Protein AF-A0A3M1Z5I9-F1 (afdb_monomer_lite)

Structure (mmCIF, N/CA/C/O backbone):
data_AF-A0A3M1Z5I9-F1
#
_entry.id   AF-A0A3M1Z5I9-F1
#
loop_
_atom_site.group_PDB
_atom_site.id
_atom_site.type_symbol
_atom_site.label_atom_id
_atom_site.label_alt_id
_atom_site.label_comp_id
_atom_site.label_asym_id
_atom_site.label_entity_id
_atom_site.label_seq_id
_atom_site.pdbx_PDB_ins_code
_atom_site.Cartn_x
_atom_site.Cartn_y
_atom_site.Cartn_z
_atom_site.occupancy
_atom_site.B_iso_or_equiv
_atom_site.auth_seq_id
_atom_site.auth_comp_id
_atom_site.auth_asym_id
_atom_site.auth_atom_id
_atom_site.pdbx_PDB_model_num
ATOM 1 N N . MET A 1 1 ? 18.073 -15.572 -7.956 1.00 72.25 1 MET A N 1
ATOM 2 C CA . MET A 1 1 ? 17.701 -14.571 -8.980 1.00 72.25 1 MET A CA 1
ATOM 3 C C . MET A 1 1 ? 17.760 -13.212 -8.316 1.00 72.25 1 MET A C 1
ATOM 5 O O . MET A 1 1 ? 17.875 -13.197 -7.097 1.00 72.25 1 MET A O 1
ATOM 9 N N . ALA A 1 2 ? 17.752 -12.117 -9.065 1.00 62.03 2 ALA A N 1
ATOM 10 C CA . ALA A 1 2 ? 17.755 -10.787 -8.465 1.00 62.03 2 ALA A CA 1
ATOM 11 C C . ALA A 1 2 ? 16.769 -9.868 -9.167 1.00 62.03 2 ALA A C 1
ATOM 13 O O . ALA A 1 2 ? 16.667 -9.889 -10.395 1.00 62.03 2 ALA A O 1
ATOM 14 N N . VAL A 1 3 ? 16.012 -9.119 -8.383 1.00 66.56 3 VAL A N 1
ATOM 15 C CA . VAL A 1 3 ? 15.372 -7.889 -8.839 1.00 66.56 3 VAL A CA 1
ATOM 16 C C . VAL A 1 3 ? 16.425 -6.795 -8.714 1.00 66.56 3 VAL A C 1
ATOM 18 O O . VAL A 1 3 ? 17.408 -6.986 -7.996 1.00 66.56 3 VAL A O 1
ATOM 21 N N . ASP A 1 4 ? 16.259 -5.707 -9.461 1.00 64.69 4 ASP A N 1
ATOM 22 C CA . ASP A 1 4 ? 16.988 -4.456 -9.251 1.00 64.69 4 ASP A CA 1
ATOM 23 C C . ASP A 1 4 ? 17.359 -4.280 -7.767 1.00 64.69 4 ASP A C 1
ATOM 25 O O . ASP A 1 4 ? 16.504 -4.448 -6.893 1.00 64.69 4 ASP A O 1
ATOM 29 N N . HIS A 1 5 ? 18.648 -4.069 -7.489 1.00 62.03 5 HIS A N 1
ATOM 30 C CA . HIS A 1 5 ? 19.310 -4.407 -6.215 1.00 62.03 5 HIS A CA 1
ATOM 31 C C . HIS A 1 5 ? 18.791 -3.633 -4.994 1.00 62.03 5 HIS A C 1
ATOM 33 O O . HIS A 1 5 ? 19.205 -3.886 -3.867 1.00 62.03 5 HIS A O 1
ATOM 39 N N . TYR A 1 6 ? 17.871 -2.708 -5.236 1.00 62.84 6 TYR A N 1
ATOM 40 C CA . TYR A 1 6 ? 17.291 -1.788 -4.278 1.00 62.84 6 TYR A CA 1
ATOM 41 C C . TYR A 1 6 ? 15.804 -2.059 -4.014 1.00 62.84 6 TYR A C 1
ATOM 43 O O . TYR A 1 6 ? 15.207 -1.331 -3.228 1.00 62.84 6 TYR A O 1
ATOM 51 N N . VAL A 1 7 ? 15.199 -3.078 -4.647 1.00 77.06 7 VAL A N 1
ATOM 52 C CA . VAL A 1 7 ? 13.797 -3.461 -4.416 1.00 77.06 7 VAL A CA 1
ATOM 53 C C . VAL A 1 7 ? 13.709 -4.593 -3.386 1.00 77.06 7 VAL A C 1
ATOM 55 O O . VAL A 1 7 ? 14.009 -5.753 -3.683 1.00 77.06 7 VAL A O 1
ATOM 58 N N . VAL A 1 8 ? 13.248 -4.268 -2.179 1.00 81.75 8 VAL A N 1
ATOM 59 C CA . VAL A 1 8 ? 13.163 -5.167 -1.016 1.00 81.75 8 VAL A CA 1
ATOM 60 C C . VAL A 1 8 ? 11.714 -5.588 -0.761 1.00 81.75 8 VAL A C 1
ATOM 62 O O . VAL A 1 8 ? 10.794 -4.784 -0.873 1.00 81.75 8 VAL A O 1
ATOM 65 N N . GLY A 1 9 ? 11.479 -6.854 -0.413 1.00 85.12 9 GLY A N 1
ATOM 66 C CA . GLY A 1 9 ? 10.142 -7.376 -0.112 1.00 85.12 9 GLY A CA 1
ATOM 67 C C . GLY A 1 9 ? 9.234 -7.611 -1.327 1.00 85.12 9 GLY A C 1
ATOM 68 O O . GLY A 1 9 ? 8.067 -7.953 -1.150 1.00 85.12 9 GLY A O 1
ATOM 69 N N . ALA A 1 10 ? 9.738 -7.472 -2.556 1.00 89.62 10 ALA A N 1
ATOM 70 C CA . ALA A 1 10 ? 8.962 -7.754 -3.760 1.00 89.62 10 ALA A CA 1
ATOM 71 C C . ALA A 1 10 ? 8.761 -9.258 -3.958 1.00 89.62 10 ALA A C 1
ATOM 73 O O . ALA A 1 10 ? 9.699 -10.044 -3.817 1.00 89.62 10 ALA A O 1
ATOM 74 N N . VAL A 1 11 ? 7.558 -9.659 -4.364 1.00 94.19 11 VAL A N 1
ATOM 75 C CA . VAL A 1 11 ? 7.270 -11.032 -4.800 1.00 94.19 11 VAL A CA 1
ATOM 76 C C . VAL A 1 11 ? 7.275 -11.078 -6.323 1.00 94.19 11 VAL A C 1
ATOM 78 O O . VAL A 1 11 ? 6.644 -10.252 -6.981 1.00 94.19 11 VAL A O 1
ATOM 81 N N . ILE A 1 12 ? 7.983 -12.048 -6.905 1.00 94.94 12 ILE A N 1
ATOM 82 C CA . ILE A 1 12 ? 8.059 -12.246 -8.354 1.00 94.94 12 ILE A CA 1
ATOM 83 C C . ILE A 1 12 ? 7.213 -13.452 -8.752 1.00 94.94 12 ILE A C 1
ATOM 85 O O . ILE A 1 12 ? 7.393 -14.556 -8.245 1.00 94.94 12 ILE A O 1
ATOM 89 N N . GLN A 1 13 ? 6.316 -13.246 -9.710 1.00 96.50 13 GLN A N 1
ATOM 90 C CA . GLN A 1 13 ? 5.542 -14.299 -10.352 1.00 96.50 13 GLN A CA 1
ATOM 91 C C . GLN A 1 13 ? 6.253 -14.772 -11.617 1.00 96.50 13 GLN A C 1
ATOM 93 O O . GLN A 1 13 ? 6.635 -13.965 -12.467 1.00 96.50 13 GLN A O 1
ATOM 98 N N . GLU A 1 14 ? 6.375 -16.084 -11.779 1.00 96.81 14 GLU A N 1
ATOM 99 C CA . GLU A 1 14 ? 6.623 -16.680 -13.087 1.00 96.81 14 GLU A CA 1
ATOM 100 C C . GLU A 1 14 ? 5.280 -16.915 -13.784 1.00 96.81 14 GLU A C 1
ATOM 102 O O . GLU A 1 14 ? 4.413 -17.593 -13.234 1.00 96.81 14 GLU A O 1
ATOM 107 N N . VAL A 1 15 ? 5.113 -16.395 -14.999 1.00 96.56 15 VAL A N 1
ATOM 108 C CA . VAL A 1 15 ? 3.902 -16.574 -15.807 1.00 96.56 15 VAL A CA 1
ATOM 109 C C . VAL A 1 15 ? 4.190 -17.239 -17.148 1.00 96.56 15 VAL A C 1
ATOM 111 O O . VAL A 1 15 ? 5.229 -17.002 -17.768 1.00 96.56 15 VAL A O 1
ATOM 114 N N . ASP A 1 16 ? 3.262 -18.072 -17.616 1.00 94.38 16 ASP A N 1
ATOM 115 C CA . ASP A 1 16 ? 3.329 -18.663 -18.952 1.00 94.38 16 ASP A CA 1
ATOM 116 C C . ASP A 1 16 ? 2.982 -17.650 -20.062 1.00 94.38 16 ASP A C 1
ATOM 118 O O . ASP A 1 16 ? 2.576 -16.516 -19.813 1.00 94.38 16 ASP A O 1
ATOM 122 N N . ALA A 1 17 ? 3.106 -18.074 -21.323 1.00 89.81 17 ALA A N 1
ATOM 123 C CA . ALA A 1 17 ? 2.795 -17.235 -22.483 1.00 89.81 17 ALA A CA 1
ATOM 124 C C . ALA A 1 17 ? 1.316 -16.799 -22.580 1.00 89.81 17 ALA A C 1
ATOM 126 O O . ALA A 1 17 ? 0.993 -15.925 -23.383 1.00 89.81 17 ALA A O 1
ATOM 127 N N . SER A 1 18 ? 0.420 -17.417 -21.804 1.00 91.62 18 SER A N 1
ATOM 128 C CA . SER A 1 18 ? -0.998 -17.045 -21.707 1.00 91.62 18 SER A CA 1
ATOM 129 C C . SER A 1 18 ? -1.278 -16.130 -20.506 1.00 91.62 18 SER A C 1
ATOM 131 O O . SER A 1 18 ? -2.414 -15.694 -20.340 1.00 91.62 18 SER A O 1
ATOM 133 N N . GLY A 1 19 ? -0.266 -15.830 -19.685 1.00 89.81 19 GLY A N 1
ATOM 134 C CA . GLY A 1 19 ? -0.374 -15.008 -18.482 1.00 89.81 19 GLY A CA 1
ATOM 135 C C . GLY A 1 19 ? -0.766 -15.774 -17.216 1.00 89.81 19 GLY A C 1
ATOM 136 O O . GLY A 1 19 ? -0.995 -15.136 -16.188 1.00 89.81 19 GLY A O 1
ATOM 137 N N . ASN A 1 20 ? -0.836 -17.111 -17.255 1.00 94.94 20 ASN A N 1
ATOM 138 C CA . ASN A 1 20 ? -1.145 -17.904 -16.065 1.00 94.94 20 ASN A CA 1
ATOM 139 C C . ASN A 1 20 ? 0.071 -17.965 -15.142 1.00 94.94 20 ASN A C 1
ATOM 141 O O . ASN A 1 20 ? 1.180 -18.239 -15.603 1.00 94.94 20 ASN A O 1
ATOM 145 N N . VAL A 1 21 ? -0.146 -17.775 -13.842 1.00 97.12 21 VAL A N 1
ATOM 146 C CA . VAL A 1 21 ? 0.906 -17.899 -12.827 1.00 97.12 21 VAL A CA 1
ATOM 147 C C . VAL A 1 21 ? 1.300 -19.368 -12.669 1.00 97.12 21 VAL A C 1
ATOM 149 O O . VAL A 1 21 ? 0.457 -20.224 -12.407 1.00 97.12 21 VAL A O 1
ATOM 152 N N . LEU A 1 22 ? 2.588 -19.652 -12.848 1.00 96.50 22 LEU A N 1
ATOM 153 C CA . LEU A 1 22 ? 3.192 -20.975 -12.694 1.00 96.50 22 LEU A CA 1
ATOM 154 C C . LEU A 1 22 ? 3.716 -21.193 -11.273 1.00 96.50 22 LEU A C 1
ATOM 156 O O . LEU A 1 22 ? 3.587 -22.290 -10.736 1.00 96.50 22 LEU A O 1
ATOM 160 N N . GLN A 1 23 ? 4.321 -20.158 -10.686 1.00 97.00 23 GLN A N 1
ATOM 161 C CA . GLN A 1 23 ? 4.826 -20.142 -9.313 1.00 97.00 23 GLN A CA 1
ATOM 162 C C . GLN A 1 23 ? 5.147 -18.710 -8.868 1.00 97.00 23 GLN A C 1
ATOM 164 O O . GLN A 1 23 ? 5.284 -17.804 -9.695 1.00 97.00 23 GLN A O 1
ATOM 169 N N . GLU A 1 24 ? 5.314 -18.530 -7.561 1.00 96.94 24 GLU A N 1
ATOM 170 C CA . GLU A 1 24 ? 5.751 -17.280 -6.939 1.00 96.94 24 GLU A CA 1
ATOM 171 C C . GLU A 1 24 ? 7.094 -17.480 -6.230 1.00 96.94 24 GLU A C 1
ATOM 173 O O . GLU A 1 24 ? 7.439 -18.591 -5.812 1.00 96.94 24 GLU A O 1
ATOM 178 N N . SER A 1 25 ? 7.884 -16.415 -6.143 1.00 95.00 25 SER A N 1
ATOM 179 C CA . SER A 1 25 ? 9.168 -16.433 -5.456 1.00 95.00 25 SER A CA 1
ATOM 180 C C . SER A 1 25 ? 9.021 -16.207 -3.954 1.00 95.00 25 SER A C 1
ATOM 182 O O . SER A 1 25 ? 8.001 -15.725 -3.467 1.00 95.00 25 SER A O 1
ATOM 184 N N . THR A 1 26 ? 10.102 -16.445 -3.212 1.00 94.75 26 THR A N 1
ATOM 185 C CA . THR A 1 26 ? 10.300 -15.764 -1.925 1.00 94.75 26 THR A CA 1
ATOM 186 C C . THR A 1 26 ? 10.272 -14.241 -2.129 1.00 94.75 26 THR A C 1
ATOM 188 O O . THR A 1 26 ? 10.701 -13.789 -3.199 1.00 94.75 26 THR A O 1
ATOM 191 N N . PRO A 1 27 ? 9.849 -13.444 -1.130 1.00 91.94 27 PRO A N 1
ATOM 192 C CA . PRO A 1 27 ? 10.089 -12.004 -1.147 1.00 91.94 27 PRO A CA 1
ATOM 193 C C . PRO A 1 27 ? 11.579 -11.705 -1.354 1.00 91.94 27 PRO A C 1
ATOM 195 O O . PRO A 1 27 ? 12.430 -12.492 -0.916 1.00 91.94 27 PRO A O 1
ATOM 198 N N . THR A 1 28 ? 11.900 -10.608 -2.037 1.00 89.00 28 THR A N 1
ATOM 199 C CA . THR A 1 28 ? 13.290 -10.172 -2.200 1.00 89.00 28 THR A CA 1
ATOM 200 C C . THR A 1 28 ? 13.908 -9.783 -0.859 1.00 89.00 28 THR A C 1
ATOM 202 O O . THR A 1 28 ? 13.258 -9.148 -0.026 1.00 89.00 28 THR A O 1
ATOM 205 N N . ASP A 1 29 ? 15.164 -10.175 -0.644 1.00 84.12 29 ASP A N 1
ATOM 206 C CA . ASP A 1 29 ? 15.942 -9.753 0.522 1.00 84.12 29 ASP A CA 1
ATOM 207 C C . ASP A 1 29 ? 16.498 -8.323 0.371 1.00 84.12 29 ASP A C 1
ATOM 209 O O . ASP A 1 29 ? 16.204 -7.619 -0.595 1.00 84.12 29 ASP A O 1
ATOM 213 N N . GLU A 1 30 ? 17.318 -7.894 1.334 1.00 74.06 30 GLU A N 1
ATOM 214 C CA . GLU A 1 30 ? 17.960 -6.569 1.367 1.00 74.06 30 GLU A CA 1
ATOM 215 C C . GLU A 1 30 ? 18.862 -6.264 0.155 1.00 74.06 30 GLU A C 1
ATOM 217 O O . GLU A 1 30 ? 19.220 -5.111 -0.056 1.00 74.06 30 GLU A O 1
ATOM 222 N N . ASN A 1 31 ? 19.216 -7.276 -0.645 1.00 74.81 31 ASN A N 1
ATOM 223 C CA . ASN A 1 31 ? 20.016 -7.141 -1.864 1.00 74.81 31 ASN A CA 1
ATOM 224 C C . ASN A 1 31 ? 19.186 -7.417 -3.132 1.00 74.81 31 ASN A C 1
ATOM 226 O O . ASN A 1 31 ? 19.743 -7.750 -4.183 1.00 74.81 31 ASN A O 1
ATOM 230 N N . GLY A 1 32 ? 17.853 -7.401 -3.034 1.00 81.62 32 GLY A N 1
ATOM 231 C CA . GLY A 1 32 ? 16.962 -7.714 -4.150 1.00 81.62 32 GLY A CA 1
ATOM 232 C C . GLY A 1 32 ? 16.975 -9.194 -4.557 1.00 81.62 32 GLY A C 1
ATOM 233 O O . GLY A 1 32 ? 16.445 -9.555 -5.614 1.00 81.62 32 GLY A O 1
ATOM 234 N N . VAL A 1 33 ? 17.595 -10.087 -3.775 1.00 86.81 33 VAL A N 1
ATOM 235 C CA . VAL A 1 33 ? 17.759 -11.499 -4.146 1.00 86.81 33 VAL A CA 1
ATOM 236 C C . VAL A 1 33 ? 16.516 -12.296 -3.775 1.00 86.81 33 VAL A C 1
ATOM 238 O O . VAL A 1 33 ? 15.976 -12.183 -2.681 1.00 86.81 33 VAL A O 1
ATOM 241 N N . PHE A 1 34 ? 16.084 -13.160 -4.693 1.00 90.81 34 PHE A N 1
ATOM 242 C CA . PHE A 1 34 ? 14.939 -14.048 -4.501 1.00 90.81 34 PHE A CA 1
ATOM 243 C C . PHE A 1 34 ? 15.175 -15.440 -5.092 1.00 90.81 34 PHE A C 1
ATOM 245 O O . PHE A 1 34 ? 16.073 -15.670 -5.925 1.00 90.81 34 PHE A O 1
ATOM 252 N N . THR A 1 35 ? 14.334 -16.388 -4.677 1.00 91.25 35 THR A N 1
ATOM 253 C CA . THR A 1 35 ? 14.370 -17.780 -5.137 1.00 91.25 35 THR A CA 1
ATOM 254 C C . THR A 1 35 ? 12.977 -18.300 -5.465 1.00 91.25 35 THR A C 1
ATOM 256 O O . THR A 1 35 ? 11.995 -17.871 -4.872 1.00 91.25 35 THR A O 1
ATOM 259 N N . PHE A 1 36 ? 12.909 -19.231 -6.413 1.00 92.69 36 PHE A N 1
ATOM 260 C CA . PHE A 1 36 ? 11.718 -20.028 -6.689 1.00 92.69 36 PHE A CA 1
ATOM 261 C C . PHE A 1 36 ? 11.903 -21.431 -6.123 1.00 92.69 36 PHE A C 1
ATOM 263 O O . PHE A 1 36 ? 13.029 -21.938 -6.081 1.00 92.69 36 PHE A O 1
ATOM 270 N N . GLU A 1 37 ? 10.800 -22.069 -5.739 1.00 93.12 37 GLU A N 1
ATOM 271 C CA . GLU A 1 37 ? 10.808 -23.469 -5.313 1.00 93.12 37 GLU A CA 1
ATOM 272 C C . GLU A 1 37 ? 11.238 -24.394 -6.462 1.00 93.12 37 GLU A C 1
ATOM 274 O O . GLU A 1 37 ? 12.040 -25.310 -6.265 1.00 93.12 37 GLU A O 1
ATOM 279 N N . ASN A 1 38 ? 10.755 -24.121 -7.679 1.00 92.19 38 ASN A N 1
ATOM 280 C CA . ASN A 1 38 ? 11.058 -24.909 -8.867 1.00 92.19 38 ASN A CA 1
ATOM 281 C C . ASN A 1 38 ? 11.926 -24.121 -9.863 1.00 92.19 38 ASN A C 1
ATOM 283 O O . ASN A 1 38 ? 11.839 -22.892 -9.936 1.00 92.19 38 ASN A O 1
ATOM 287 N N . PRO A 1 39 ? 12.750 -24.800 -10.686 1.00 91.12 39 PRO A N 1
ATOM 288 C CA . PRO A 1 39 ? 13.453 -24.144 -11.782 1.00 91.12 39 PRO A CA 1
ATOM 289 C C . PRO A 1 39 ? 12.479 -23.429 -12.722 1.00 91.12 39 PRO A C 1
ATOM 291 O O . PRO A 1 39 ? 11.458 -24.000 -13.094 1.00 91.12 39 PRO A O 1
ATOM 294 N N . VAL A 1 40 ? 12.833 -22.216 -13.147 1.00 93.25 40 VAL A N 1
ATOM 295 C CA . VAL A 1 40 ? 12.021 -21.460 -14.107 1.00 93.25 40 VAL A CA 1
ATOM 296 C C . VAL A 1 40 ? 12.015 -22.102 -15.491 1.00 93.25 40 VAL A C 1
ATOM 298 O O . VAL A 1 40 ? 12.970 -22.763 -15.919 1.00 93.25 40 VAL A O 1
ATOM 301 N N . THR A 1 41 ? 10.928 -21.869 -16.207 1.00 94.12 41 THR A N 1
ATOM 302 C CA . THR A 1 41 ? 10.617 -22.440 -17.509 1.00 94.12 41 THR A CA 1
ATOM 303 C C . THR A 1 41 ? 11.164 -21.560 -18.625 1.00 94.12 41 THR A C 1
ATOM 305 O O . THR A 1 41 ? 10.914 -20.364 -18.689 1.00 94.12 41 THR A O 1
ATOM 308 N N . LEU A 1 42 ? 11.892 -22.150 -19.573 1.00 94.75 42 LEU A N 1
ATOM 309 C CA . LEU A 1 42 ? 12.325 -21.416 -20.761 1.00 94.75 42 LEU A CA 1
ATOM 310 C C . LEU A 1 42 ? 11.102 -20.922 -21.556 1.00 94.75 42 LEU A C 1
ATOM 312 O O . LEU A 1 42 ? 10.247 -21.723 -21.934 1.00 94.75 42 LEU A O 1
ATOM 316 N N . GLY A 1 43 ? 11.054 -19.623 -21.847 1.00 93.56 43 GLY A N 1
ATOM 317 C CA . GLY A 1 43 ? 9.950 -18.971 -22.552 1.00 93.56 43 GLY A CA 1
ATOM 318 C C . GLY A 1 43 ? 8.829 -18.436 -21.656 1.00 93.56 43 GLY A C 1
ATOM 319 O O . GLY A 1 43 ? 7.884 -17.869 -22.200 1.00 93.56 43 GLY A O 1
ATOM 320 N N . SER A 1 44 ? 8.915 -18.592 -20.330 1.00 96.00 44 SER A N 1
ATOM 321 C CA . SER A 1 44 ? 8.041 -17.882 -19.387 1.00 96.00 44 SER A CA 1
ATOM 322 C C . SER A 1 44 ? 8.480 -16.423 -19.207 1.00 96.00 44 SER A C 1
ATOM 324 O O . SER A 1 44 ? 9.521 -15.998 -19.723 1.00 96.00 44 SER A O 1
ATOM 326 N N . THR A 1 45 ? 7.695 -15.644 -18.468 1.00 96.62 45 THR A N 1
ATOM 327 C CA . THR A 1 45 ? 8.038 -14.276 -18.070 1.00 96.62 45 THR A CA 1
ATOM 328 C C . THR A 1 45 ? 8.033 -14.180 -16.552 1.00 96.62 45 THR A C 1
ATOM 330 O O . THR A 1 45 ? 7.093 -14.611 -15.897 1.00 96.62 45 THR A O 1
ATOM 333 N N . LEU A 1 46 ? 9.081 -13.595 -15.985 1.00 95.75 46 LEU A N 1
ATOM 334 C CA . LEU A 1 46 ? 9.119 -13.177 -14.589 1.00 95.75 46 LEU A CA 1
ATOM 335 C C . LEU A 1 46 ? 8.546 -11.765 -14.504 1.00 95.75 46 LEU A C 1
ATOM 337 O O . LEU A 1 46 ? 8.950 -10.913 -15.299 1.00 95.75 46 LEU A O 1
ATOM 341 N N . ARG A 1 47 ? 7.634 -11.508 -13.567 1.00 94.25 47 ARG A N 1
ATOM 342 C CA . ARG A 1 47 ? 7.099 -10.166 -13.298 1.00 94.25 47 ARG A CA 1
ATOM 343 C C . ARG A 1 47 ? 6.925 -9.920 -11.805 1.00 94.25 47 ARG A C 1
ATOM 345 O O . ARG A 1 47 ? 6.576 -10.858 -11.094 1.00 94.25 47 ARG A O 1
ATOM 352 N N . SER A 1 48 ? 7.123 -8.695 -11.327 1.00 92.62 48 SER A N 1
ATOM 353 C CA . SER A 1 48 ? 6.737 -8.368 -9.950 1.00 92.62 48 SER A CA 1
ATOM 354 C C . SER A 1 48 ? 5.219 -8.447 -9.773 1.00 92.62 48 SER A C 1
ATOM 356 O O . SER A 1 48 ? 4.440 -8.188 -10.695 1.00 92.62 48 SER A O 1
ATOM 358 N N . LYS A 1 49 ? 4.799 -8.890 -8.591 1.00 91.06 49 LYS A N 1
ATOM 359 C CA . LYS A 1 49 ? 3.396 -9.050 -8.225 1.00 91.06 49 LYS A CA 1
ATOM 360 C C . LYS A 1 49 ? 2.789 -7.672 -7.947 1.00 91.06 49 LYS A C 1
ATOM 362 O O . LYS A 1 49 ? 3.389 -6.861 -7.248 1.00 91.06 49 LYS A O 1
ATOM 367 N N . ALA A 1 50 ? 1.614 -7.391 -8.509 1.00 85.69 50 ALA A N 1
ATOM 368 C CA . ALA A 1 50 ? 1.030 -6.048 -8.483 1.00 85.69 50 ALA A CA 1
ATOM 369 C C . ALA A 1 50 ? 0.626 -5.567 -7.076 1.00 85.69 50 ALA A C 1
ATOM 371 O O . ALA A 1 50 ? 0.665 -4.364 -6.839 1.00 85.69 50 ALA A O 1
ATOM 372 N N . ASP A 1 51 ? 0.283 -6.485 -6.175 1.00 84.69 51 ASP A N 1
ATOM 373 C CA . ASP A 1 51 ? -0.065 -6.275 -4.761 1.00 84.69 51 ASP A CA 1
ATOM 374 C C . ASP A 1 51 ? 1.124 -6.543 -3.811 1.00 84.69 51 ASP A C 1
ATOM 376 O O . ASP A 1 51 ? 0.982 -6.468 -2.597 1.00 84.69 51 ASP A O 1
ATOM 380 N N . ALA A 1 52 ? 2.309 -6.868 -4.343 1.00 88.00 52 ALA A N 1
ATOM 381 C CA . ALA A 1 52 ? 3.526 -7.093 -3.560 1.00 88.00 52 ALA A CA 1
ATOM 382 C C . ALA A 1 52 ? 4.772 -6.645 -4.344 1.00 88.00 52 ALA A C 1
ATOM 384 O O . ALA A 1 52 ? 5.673 -7.436 -4.645 1.00 88.00 52 ALA A O 1
ATOM 385 N N . ARG A 1 53 ? 4.802 -5.355 -4.705 1.00 82.81 53 ARG A N 1
ATOM 386 C CA . ARG A 1 53 ? 5.882 -4.730 -5.495 1.00 82.81 53 ARG A CA 1
ATOM 387 C C . ARG A 1 53 ? 7.151 -4.460 -4.686 1.00 82.81 53 ARG A C 1
ATOM 389 O O . ARG A 1 53 ? 8.188 -4.191 -5.282 1.00 82.81 53 ARG A O 1
ATOM 396 N N . GLY A 1 54 ? 7.073 -4.586 -3.362 1.00 82.81 54 GLY A N 1
ATOM 397 C CA . GLY A 1 54 ? 8.165 -4.275 -2.450 1.00 82.81 54 GLY A CA 1
ATOM 398 C C . GLY A 1 54 ? 8.403 -2.774 -2.310 1.00 82.81 54 GLY A C 1
ATOM 399 O O . GLY A 1 54 ? 7.601 -1.947 -2.750 1.00 82.81 54 GLY A O 1
ATOM 400 N N . THR A 1 55 ? 9.521 -2.432 -1.687 1.00 71.25 55 THR A N 1
ATOM 401 C CA . THR A 1 55 ? 9.964 -1.059 -1.476 1.00 71.25 55 THR A CA 1
ATOM 402 C C . THR A 1 55 ? 11.291 -0.802 -2.168 1.00 71.25 55 THR A C 1
ATOM 404 O O . THR A 1 55 ? 12.146 -1.678 -2.245 1.00 71.25 55 THR A O 1
ATOM 407 N N . HIS A 1 56 ? 11.471 0.417 -2.654 1.00 72.25 56 HIS A N 1
ATOM 408 C CA . HIS A 1 56 ? 12.709 0.945 -3.192 1.00 72.25 56 HIS A CA 1
ATOM 409 C C . HIS A 1 56 ? 13.192 2.058 -2.266 1.00 72.25 56 HIS A C 1
ATOM 411 O O . HIS A 1 56 ? 12.513 3.071 -2.115 1.00 72.25 56 HIS A O 1
ATOM 417 N N . ASN A 1 57 ? 14.318 1.848 -1.575 1.00 64.44 57 ASN A N 1
ATOM 418 C CA . ASN A 1 57 ? 14.799 2.759 -0.524 1.00 64.44 57 ASN A CA 1
ATOM 419 C C . ASN A 1 57 ? 13.721 3.100 0.534 1.00 64.44 57 ASN A C 1
ATOM 421 O O . ASN A 1 57 ? 13.548 4.261 0.898 1.00 64.44 57 ASN A O 1
ATOM 425 N N . ASN A 1 58 ? 13.000 2.085 1.025 1.00 60.56 58 ASN A N 1
ATOM 426 C CA . ASN A 1 58 ? 11.884 2.189 1.984 1.00 60.56 58 ASN A CA 1
ATOM 427 C C . ASN A 1 58 ? 10.615 2.901 1.481 1.00 60.56 58 ASN A C 1
ATOM 429 O O . ASN A 1 58 ? 9.674 3.038 2.256 1.00 60.56 58 ASN A O 1
ATOM 433 N N . LEU A 1 59 ? 10.544 3.298 0.210 1.00 57.34 59 LEU A N 1
ATOM 434 C CA . LEU A 1 59 ? 9.317 3.811 -0.402 1.00 57.34 59 LEU A CA 1
ATOM 435 C C . LEU A 1 59 ? 8.633 2.715 -1.223 1.00 57.34 59 LEU A C 1
ATOM 437 O O . LEU A 1 59 ? 9.343 1.924 -1.843 1.00 57.34 59 LEU A O 1
ATOM 441 N N . PRO A 1 60 ? 7.293 2.633 -1.267 1.00 68.00 60 PRO A N 1
ATOM 442 C CA . PRO A 1 60 ? 6.598 1.678 -2.127 1.00 68.00 60 PRO A CA 1
ATOM 443 C C . PRO A 1 60 ? 7.081 1.782 -3.576 1.00 68.00 60 PRO A C 1
ATOM 445 O O . PRO A 1 60 ? 7.106 2.867 -4.155 1.00 68.00 60 PRO A O 1
ATOM 448 N N . TYR A 1 61 ? 7.487 0.660 -4.175 1.00 79.06 61 TYR A N 1
ATOM 449 C CA . TYR A 1 61 ? 7.924 0.674 -5.566 1.00 79.06 61 TYR A CA 1
ATOM 450 C C . TYR A 1 61 ? 6.699 0.683 -6.497 1.00 79.06 61 TYR A C 1
ATOM 452 O O . TYR A 1 61 ? 5.915 -0.271 -6.484 1.00 79.06 61 TYR A O 1
ATOM 460 N N . PRO A 1 62 ? 6.514 1.714 -7.343 1.00 77.69 62 PRO A N 1
ATOM 461 C CA . PRO A 1 62 ? 5.277 1.862 -8.107 1.00 77.69 62 PRO A CA 1
ATOM 462 C C . PRO A 1 62 ? 5.222 0.948 -9.339 1.00 77.69 62 PRO A C 1
ATOM 464 O O . PRO A 1 62 ? 4.145 0.708 -9.881 1.00 77.69 62 PRO A O 1
ATOM 467 N N . GLY A 1 63 ? 6.357 0.424 -9.809 1.00 83.19 63 GLY A N 1
ATOM 468 C CA . GLY A 1 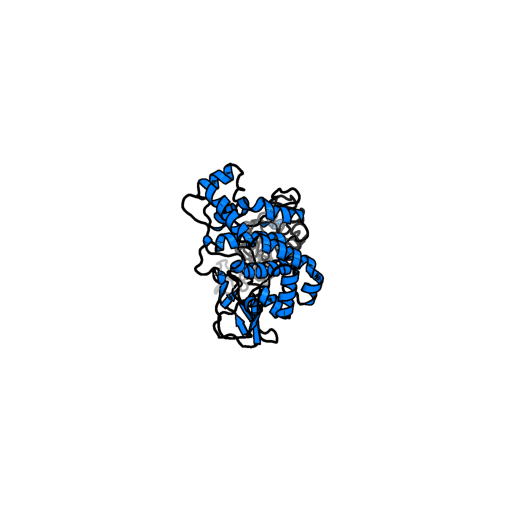63 ? 6.455 -0.271 -11.092 1.00 83.19 63 GLY A CA 1
ATOM 469 C C . GLY A 1 63 ? 6.206 -1.780 -11.053 1.00 83.19 63 GLY A C 1
ATOM 470 O O . GLY A 1 63 ? 6.443 -2.461 -10.054 1.00 83.19 63 GLY A O 1
ATOM 471 N N . VAL A 1 64 ? 5.802 -2.332 -12.203 1.00 89.69 64 VAL A N 1
ATOM 472 C CA . VAL A 1 64 ? 5.823 -3.781 -12.450 1.00 89.69 64 VAL A CA 1
ATOM 473 C C . VAL A 1 64 ? 7.020 -4.127 -13.332 1.00 89.69 64 VAL A C 1
ATOM 475 O O . VAL A 1 64 ? 6.983 -3.941 -14.548 1.00 89.69 64 VAL A O 1
ATOM 478 N N . LEU A 1 65 ? 8.092 -4.640 -12.725 1.00 93.00 65 LEU A N 1
ATOM 479 C CA . LEU A 1 65 ? 9.298 -5.041 -13.449 1.00 93.00 65 LEU A CA 1
ATOM 480 C C . LEU A 1 65 ? 9.123 -6.417 -14.082 1.00 93.00 65 LEU A C 1
ATOM 482 O O . LEU A 1 65 ? 8.476 -7.293 -13.508 1.00 93.00 65 LEU A O 1
ATOM 486 N N . LYS A 1 66 ? 9.721 -6.621 -15.259 1.00 94.88 66 LYS A N 1
ATOM 487 C CA . LYS A 1 66 ? 9.570 -7.838 -16.063 1.00 94.88 66 LYS A CA 1
ATOM 488 C C . LYS A 1 66 ? 10.889 -8.349 -16.636 1.00 94.88 66 LYS A C 1
ATOM 490 O O . LYS A 1 66 ? 11.817 -7.592 -16.927 1.00 94.88 66 LYS A O 1
ATOM 495 N N . ARG A 1 67 ? 10.949 -9.661 -16.866 1.00 94.62 67 ARG A N 1
ATOM 496 C CA . ARG A 1 67 ? 12.033 -10.349 -17.581 1.00 94.62 67 ARG A CA 1
ATOM 497 C C . ARG A 1 67 ? 11.500 -11.595 -18.278 1.00 94.62 67 ARG A C 1
ATOM 499 O O . ARG A 1 67 ? 11.060 -12.529 -17.622 1.00 94.62 67 ARG A O 1
ATOM 506 N N . ASN A 1 68 ? 11.625 -11.668 -19.600 1.00 95.25 68 ASN A N 1
ATOM 507 C CA . ASN A 1 68 ? 11.397 -12.928 -20.319 1.00 95.25 68 ASN A CA 1
ATOM 508 C C . ASN A 1 68 ? 12.503 -13.938 -19.985 1.00 95.25 68 ASN A C 1
ATOM 510 O O . ASN A 1 68 ? 13.665 -13.554 -19.920 1.00 95.25 68 ASN A O 1
ATOM 514 N N . VAL A 1 69 ? 12.190 -15.215 -19.800 1.00 94.38 69 VAL A N 1
ATOM 515 C CA . VAL A 1 69 ? 13.181 -16.262 -19.518 1.00 94.38 69 VAL A CA 1
ATOM 516 C C . VAL A 1 69 ? 13.704 -16.829 -20.839 1.00 94.38 69 VAL A C 1
ATOM 518 O O . VAL A 1 69 ? 13.064 -17.664 -21.473 1.00 94.38 69 VAL A O 1
ATOM 521 N N . ASP A 1 70 ? 14.884 -16.382 -21.264 1.00 89.75 70 ASP A N 1
ATOM 522 C CA . ASP A 1 70 ? 15.577 -16.845 -22.483 1.00 89.75 70 ASP A CA 1
ATOM 523 C C . ASP A 1 70 ? 16.775 -17.772 -22.195 1.00 89.75 70 ASP A C 1
ATOM 525 O O . ASP A 1 70 ? 17.361 -18.357 -23.108 1.00 89.75 70 ASP A O 1
ATOM 529 N N . THR A 1 71 ? 17.114 -17.948 -20.917 1.00 85.81 71 THR A N 1
ATOM 530 C CA . THR A 1 71 ? 18.137 -18.864 -20.416 1.00 85.81 71 THR A CA 1
ATOM 531 C C . THR A 1 71 ? 17.749 -19.365 -19.029 1.00 85.81 71 THR A C 1
ATOM 533 O O . THR A 1 71 ? 17.168 -18.636 -18.232 1.00 85.81 71 THR A O 1
ATOM 536 N N . THR A 1 72 ? 18.105 -20.609 -18.717 1.00 78.25 72 THR A N 1
ATOM 537 C CA . THR A 1 72 ? 17.989 -21.182 -17.363 1.00 78.25 72 THR A CA 1
ATOM 538 C C . THR A 1 72 ? 19.356 -21.319 -16.684 1.00 78.25 72 THR A C 1
ATOM 540 O O . THR A 1 72 ? 19.488 -21.990 -15.662 1.00 78.25 72 THR A O 1
ATOM 543 N N . ALA A 1 73 ? 20.398 -20.735 -17.280 1.00 74.12 73 ALA A N 1
ATOM 544 C CA . ALA A 1 73 ? 21.760 -20.744 -16.769 1.00 74.12 73 ALA A CA 1
ATOM 545 C C . ALA A 1 73 ? 22.158 -19.351 -16.264 1.00 74.12 73 ALA A C 1
ATOM 547 O O . ALA A 1 73 ? 21.958 -18.357 -16.959 1.00 74.12 73 ALA A O 1
ATOM 548 N N . GLY A 1 74 ? 22.796 -19.305 -15.092 1.00 75.12 74 GLY A N 1
ATOM 549 C CA . GLY A 1 74 ? 23.266 -18.064 -14.473 1.00 75.12 74 GLY A CA 1
ATOM 550 C C . GLY A 1 74 ? 22.200 -17.334 -13.649 1.00 75.12 74 GLY A C 1
ATOM 551 O O . GLY A 1 74 ? 21.091 -17.825 -13.446 1.00 75.12 74 GLY A O 1
ATOM 552 N N . ARG A 1 75 ? 22.574 -16.163 -13.126 1.00 80.75 75 ARG A N 1
ATOM 553 C CA . ARG A 1 75 ? 21.689 -15.270 -12.366 1.00 80.75 75 ARG A CA 1
ATOM 554 C C . ARG A 1 75 ? 20.809 -14.506 -13.357 1.00 80.75 75 ARG A C 1
ATOM 556 O O . ARG A 1 75 ? 21.329 -13.773 -14.190 1.00 80.75 75 ARG A O 1
ATOM 563 N N . LEU A 1 76 ? 19.494 -14.708 -13.279 1.00 89.31 76 LEU A N 1
ATOM 564 C CA . LEU A 1 76 ? 18.515 -13.889 -13.995 1.00 89.31 76 LEU A CA 1
ATOM 565 C C . LEU A 1 76 ? 18.236 -12.614 -13.200 1.00 89.31 76 LEU A C 1
ATOM 567 O O . LEU A 1 76 ? 18.060 -12.691 -11.980 1.00 89.31 76 LEU A O 1
ATOM 571 N N . VAL A 1 77 ? 18.200 -11.490 -13.916 1.00 90.00 77 VAL A N 1
ATOM 572 C CA . VAL A 1 77 ? 17.971 -10.146 -13.381 1.00 90.00 77 VAL A CA 1
ATOM 573 C C . VAL A 1 77 ? 16.641 -9.616 -13.909 1.00 90.00 77 VAL A C 1
ATOM 575 O O . VAL A 1 77 ? 16.366 -9.741 -15.106 1.00 90.00 77 VAL A O 1
ATOM 578 N N . VAL A 1 78 ? 15.825 -9.068 -13.012 1.00 92.50 78 VAL A N 1
ATOM 579 C CA . VAL A 1 78 ? 14.561 -8.385 -13.307 1.00 92.50 78 VAL A CA 1
ATOM 580 C C . VAL A 1 78 ? 14.773 -6.895 -13.035 1.00 92.50 78 VAL A C 1
ATOM 582 O O . VAL A 1 78 ? 14.864 -6.491 -11.882 1.00 92.50 78 VAL A O 1
ATOM 585 N N . SER A 1 79 ? 14.908 -6.090 -14.087 1.00 91.56 79 SER A N 1
ATOM 586 C CA . SER A 1 79 ? 15.253 -4.665 -14.009 1.00 91.56 79 SER A CA 1
ATOM 587 C C . SER A 1 79 ? 14.444 -3.821 -15.004 1.00 91.56 79 SER A C 1
ATOM 589 O O . SER A 1 79 ? 13.804 -4.369 -15.912 1.00 91.56 79 SER A O 1
ATOM 591 N N . PRO A 1 80 ? 14.483 -2.483 -14.905 1.00 93.62 80 PRO A N 1
ATOM 592 C CA . PRO A 1 80 ? 13.898 -1.585 -15.903 1.00 93.62 80 PRO A CA 1
ATOM 593 C C . PRO A 1 80 ? 14.357 -1.894 -17.339 1.00 93.62 80 PRO A C 1
ATOM 595 O O . PRO A 1 80 ? 13.546 -1.944 -18.265 1.00 93.62 80 PRO A O 1
ATOM 598 N N . LEU A 1 81 ? 15.640 -2.214 -17.537 1.00 95.50 81 LEU A N 1
ATOM 599 C CA . LEU A 1 81 ? 16.165 -2.583 -18.858 1.00 95.50 81 LEU A CA 1
ATOM 600 C C . LEU A 1 81 ? 15.540 -3.878 -19.377 1.00 95.50 81 LEU A C 1
ATOM 602 O O . LEU A 1 81 ? 15.088 -3.935 -20.523 1.00 95.50 81 LEU A O 1
ATOM 606 N N . THR A 1 82 ? 15.454 -4.914 -18.539 1.00 95.44 82 THR A N 1
ATOM 607 C CA . THR A 1 82 ? 14.823 -6.170 -18.958 1.00 95.44 82 THR A CA 1
ATOM 608 C C . THR A 1 82 ? 13.318 -6.034 -19.141 1.00 95.44 82 THR A C 1
ATOM 610 O O . THR A 1 82 ? 12.742 -6.777 -19.935 1.00 95.44 82 THR A O 1
ATOM 613 N N . THR A 1 83 ? 12.701 -5.065 -18.463 1.00 96.12 83 THR A N 1
ATOM 614 C CA . THR A 1 83 ? 11.285 -4.715 -18.609 1.00 96.12 83 THR A CA 1
ATOM 615 C C . THR A 1 83 ? 11.027 -4.110 -19.981 1.00 96.12 83 THR A C 1
ATOM 617 O O . THR A 1 83 ? 10.149 -4.587 -20.696 1.00 96.12 83 THR A O 1
ATOM 620 N N . ALA A 1 84 ? 11.864 -3.164 -20.423 1.00 97.00 84 ALA A N 1
ATOM 621 C CA . ALA A 1 84 ? 11.797 -2.625 -21.782 1.00 97.00 84 ALA A CA 1
ATOM 622 C C . ALA A 1 84 ? 11.913 -3.738 -22.843 1.00 97.00 84 ALA A C 1
ATOM 624 O O . ALA A 1 84 ? 11.136 -3.778 -23.801 1.00 97.00 84 ALA A O 1
ATOM 625 N N . LEU A 1 85 ? 12.841 -4.686 -22.650 1.00 97.06 85 LEU A N 1
ATOM 626 C CA . LEU A 1 85 ? 12.980 -5.850 -23.533 1.00 97.06 85 LEU A CA 1
ATOM 627 C C . LEU A 1 85 ? 11.744 -6.762 -23.493 1.00 97.06 85 LEU A C 1
ATOM 629 O O . LEU A 1 85 ? 11.283 -7.227 -24.538 1.00 97.06 85 LEU A O 1
ATOM 633 N N . ALA A 1 86 ? 11.185 -7.006 -22.305 1.00 96.25 86 ALA A N 1
ATOM 634 C CA . ALA A 1 86 ? 9.981 -7.814 -22.132 1.00 96.25 86 ALA A CA 1
ATOM 635 C C . ALA A 1 86 ? 8.748 -7.175 -22.792 1.00 96.25 86 ALA A C 1
ATOM 637 O O . ALA A 1 86 ? 7.937 -7.891 -23.378 1.00 96.25 86 ALA A O 1
ATOM 638 N N . ASN A 1 87 ? 8.672 -5.841 -22.802 1.00 96.00 87 ASN A N 1
ATOM 639 C CA . ASN A 1 87 ? 7.644 -5.056 -23.493 1.00 96.00 87 ASN A CA 1
ATOM 640 C C . ASN A 1 87 ? 7.873 -4.958 -25.020 1.00 96.00 87 ASN A C 1
ATOM 642 O O . ASN A 1 87 ? 7.174 -4.225 -25.721 1.00 96.00 87 ASN A O 1
ATOM 646 N N . GLY A 1 88 ? 8.843 -5.702 -25.564 1.00 96.00 88 GLY A N 1
ATOM 647 C CA . GLY A 1 88 ? 9.057 -5.854 -27.004 1.00 96.00 88 GLY A CA 1
ATOM 648 C C . GLY A 1 88 ? 10.139 -4.956 -27.602 1.00 96.00 88 GLY A C 1
ATOM 649 O O . GLY A 1 88 ? 10.351 -5.001 -28.821 1.00 96.00 88 GLY A O 1
ATOM 650 N N . MET A 1 89 ? 10.855 -4.173 -26.787 1.00 97.00 89 MET A N 1
ATOM 651 C CA . MET A 1 89 ? 12.004 -3.408 -27.267 1.00 97.00 89 MET A CA 1
ATOM 652 C C . MET A 1 89 ? 13.109 -4.354 -27.741 1.00 97.00 89 MET A C 1
ATOM 654 O O . MET A 1 89 ? 13.534 -5.259 -27.028 1.00 97.00 89 MET A O 1
ATOM 658 N N . GLN A 1 90 ? 13.579 -4.162 -28.974 1.00 97.06 90 GLN A N 1
ATOM 659 C CA . GLN A 1 90 ? 14.707 -4.940 -29.483 1.00 97.06 90 GLN A CA 1
ATOM 660 C C . GLN A 1 90 ? 16.006 -4.451 -28.823 1.00 97.06 90 GLN A C 1
ATOM 662 O O . GLN A 1 90 ? 16.179 -3.234 -28.733 1.00 97.06 90 GLN A O 1
ATOM 667 N N . PRO A 1 91 ? 16.949 -5.335 -28.438 1.00 97.19 91 PRO A N 1
ATOM 668 C CA . PRO A 1 91 ? 18.197 -4.936 -27.779 1.00 97.19 91 PRO A CA 1
ATOM 669 C C . PRO A 1 91 ? 18.943 -3.811 -28.506 1.00 97.19 91 PRO A C 1
ATOM 671 O O . PRO A 1 91 ? 19.240 -2.777 -27.915 1.00 97.19 91 PRO A O 1
ATOM 674 N N . ALA A 1 92 ? 19.148 -3.954 -29.818 1.00 97.25 92 ALA A N 1
ATOM 675 C CA . ALA A 1 92 ? 19.798 -2.934 -30.638 1.00 97.25 92 ALA A CA 1
ATOM 676 C C . ALA A 1 92 ? 19.030 -1.599 -30.686 1.00 97.25 92 ALA A C 1
ATOM 678 O O . ALA A 1 92 ? 19.649 -0.543 -30.764 1.00 97.25 92 ALA A O 1
ATOM 679 N N . ALA A 1 93 ? 17.695 -1.633 -30.632 1.00 97.31 93 ALA A N 1
ATOM 680 C CA . ALA A 1 93 ? 16.881 -0.420 -30.614 1.00 97.31 93 ALA A CA 1
ATOM 681 C C . ALA A 1 93 ? 16.957 0.284 -29.254 1.00 97.31 93 ALA A C 1
ATOM 683 O O . ALA A 1 93 ? 17.038 1.508 -29.217 1.00 97.31 93 ALA A O 1
ATOM 684 N N . LEU A 1 94 ? 16.955 -0.472 -28.148 1.00 97.69 94 LEU A N 1
ATOM 685 C CA . LEU A 1 94 ? 17.112 0.091 -26.805 1.00 97.69 94 LEU A CA 1
ATOM 686 C C . LEU A 1 94 ? 18.490 0.739 -26.649 1.00 97.69 94 LEU A C 1
ATOM 688 O O . LEU A 1 94 ? 18.583 1.863 -26.171 1.00 97.69 94 LEU A O 1
ATOM 692 N N . LEU A 1 95 ? 19.545 0.063 -27.115 1.00 98.00 95 LEU A N 1
ATOM 693 C CA . LEU A 1 95 ? 20.898 0.623 -27.124 1.00 98.00 95 LEU A CA 1
ATOM 694 C C . LEU A 1 95 ? 20.976 1.909 -27.945 1.00 98.00 95 LEU A C 1
ATOM 696 O O . LEU A 1 95 ? 21.549 2.879 -27.468 1.00 98.00 95 LEU A O 1
ATOM 700 N N . ALA A 1 96 ? 20.371 1.939 -29.137 1.00 97.56 96 ALA A N 1
ATOM 701 C CA . ALA A 1 96 ? 20.339 3.144 -29.962 1.00 97.56 96 ALA A CA 1
ATOM 702 C C . ALA A 1 96 ? 19.590 4.297 -29.272 1.00 97.56 96 ALA A C 1
ATOM 704 O O . ALA A 1 96 ? 20.079 5.420 -29.272 1.00 97.56 96 ALA A O 1
ATOM 705 N N . ALA A 1 97 ? 18.448 4.020 -28.633 1.00 97.75 97 ALA A N 1
ATOM 706 C CA . ALA A 1 97 ? 17.692 5.030 -27.894 1.00 97.75 97 ALA A CA 1
ATOM 707 C C . ALA A 1 97 ? 18.482 5.586 -26.695 1.00 97.75 97 ALA A C 1
ATOM 709 O O . ALA A 1 97 ? 18.481 6.792 -26.465 1.00 97.75 97 ALA A O 1
ATOM 710 N N . LEU A 1 98 ? 19.186 4.721 -25.957 1.00 97.94 98 LEU A N 1
ATOM 711 C CA . LEU A 1 98 ? 20.063 5.126 -24.855 1.00 97.94 98 LEU A CA 1
ATOM 712 C C . LEU A 1 98 ? 21.269 5.932 -25.355 1.00 97.94 98 LEU A C 1
ATOM 714 O O . LEU A 1 98 ? 21.616 6.943 -24.747 1.00 97.94 98 LEU A O 1
ATOM 718 N N . GLU A 1 99 ? 21.871 5.535 -26.478 1.00 97.44 99 GLU A N 1
ATOM 719 C CA . GLU A 1 99 ? 22.992 6.248 -27.097 1.00 97.44 99 GLU A CA 1
ATOM 720 C C . GLU A 1 99 ? 22.570 7.644 -27.579 1.00 97.44 99 GLU A C 1
ATOM 722 O O . GLU A 1 99 ? 23.245 8.627 -27.263 1.00 97.44 99 GLU A O 1
ATOM 727 N N . ASP A 1 100 ? 21.414 7.754 -28.239 1.00 97.19 100 ASP A N 1
ATOM 728 C CA . ASP A 1 100 ? 20.802 9.028 -28.643 1.00 97.19 100 ASP A CA 1
ATOM 729 C C . ASP A 1 100 ? 20.402 9.898 -27.434 1.00 97.19 100 ASP A C 1
ATOM 731 O O . ASP A 1 100 ? 20.367 11.129 -27.534 1.00 97.19 100 ASP A O 1
ATOM 735 N N . ALA A 1 101 ? 20.126 9.274 -26.285 1.00 96.69 101 ALA A N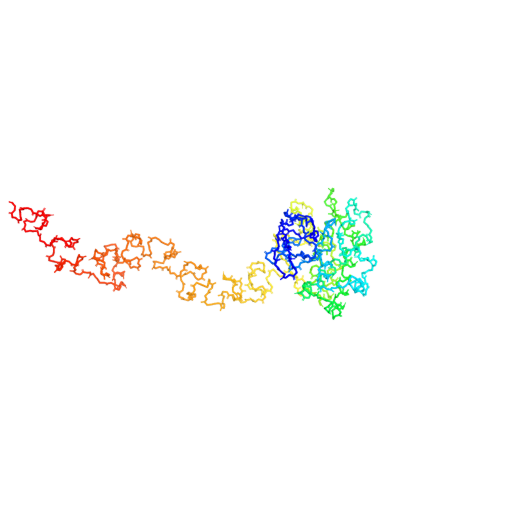 1
ATOM 736 C CA . ALA A 1 101 ? 19.882 9.947 -25.010 1.00 96.69 101 ALA A CA 1
ATOM 737 C C . ALA A 1 101 ? 21.171 10.329 -24.254 1.00 96.69 101 ALA A C 1
ATOM 739 O O . ALA A 1 101 ? 21.116 11.023 -23.240 1.00 96.69 101 ALA A O 1
ATOM 740 N N . GLY A 1 102 ? 22.344 9.924 -24.752 1.00 96.00 102 GLY A N 1
ATOM 741 C CA . GLY A 1 102 ? 23.647 10.260 -24.175 1.00 96.00 102 GLY A CA 1
ATOM 742 C C . GLY A 1 102 ? 24.209 9.231 -23.189 1.00 96.00 102 GLY A C 1
ATOM 743 O O . GLY A 1 102 ? 25.217 9.510 -22.539 1.00 96.00 102 GLY A O 1
ATOM 744 N N . ILE A 1 103 ? 23.613 8.043 -23.074 1.00 95.81 103 ILE A N 1
ATOM 745 C CA . ILE A 1 103 ? 24.176 6.902 -22.340 1.00 95.81 103 ILE A CA 1
ATOM 746 C C . ILE A 1 103 ? 24.862 5.978 -23.348 1.00 95.81 103 ILE A C 1
ATOM 748 O O . ILE A 1 103 ? 24.222 5.262 -24.113 1.00 95.81 103 ILE A O 1
ATOM 752 N N . THR A 1 104 ? 26.194 5.997 -23.360 1.00 94.19 104 THR A N 1
ATOM 753 C CA . THR A 1 104 ? 27.003 5.332 -24.396 1.00 94.19 104 THR A CA 1
ATOM 754 C C . THR A 1 104 ? 27.834 4.174 -23.834 1.00 94.19 104 THR A C 1
ATOM 756 O O . THR A 1 104 ? 28.025 4.046 -22.626 1.00 94.19 104 THR A O 1
ATOM 759 N N . GLY A 1 105 ? 28.348 3.305 -24.713 1.00 91.88 105 GLY A N 1
ATOM 760 C CA . GLY A 1 105 ? 29.297 2.249 -24.327 1.00 91.88 105 GLY A CA 1
ATOM 761 C C . GLY A 1 105 ? 28.677 1.000 -23.686 1.00 91.88 105 GLY A C 1
ATOM 762 O O . GLY A 1 105 ? 29.408 0.182 -23.113 1.00 91.88 105 GLY A O 1
ATOM 763 N N . LEU A 1 106 ? 27.355 0.840 -23.781 1.00 94.81 106 LEU A N 1
ATOM 764 C CA . LEU A 1 106 ? 26.637 -0.382 -23.416 1.00 94.81 106 LEU A CA 1
ATOM 765 C C . LEU A 1 106 ? 26.677 -1.410 -24.551 1.00 94.81 106 LEU A C 1
ATOM 767 O O . LEU A 1 106 ? 26.716 -1.069 -25.733 1.00 94.81 106 LEU A O 1
ATOM 771 N N . THR A 1 107 ? 26.634 -2.684 -24.181 1.00 95.31 107 THR A N 1
ATOM 772 C CA . THR A 1 107 ? 26.483 -3.812 -25.107 1.00 95.31 107 THR A CA 1
ATOM 773 C C . THR A 1 107 ? 25.158 -4.532 -24.862 1.00 95.31 107 THR A C 1
ATOM 775 O O . THR A 1 107 ? 24.560 -4.389 -23.800 1.00 95.31 107 THR A O 1
ATOM 778 N N . GLU A 1 108 ? 24.703 -5.362 -25.807 1.00 94.31 108 GLU A N 1
ATOM 779 C CA . GLU A 1 108 ? 23.472 -6.152 -25.612 1.00 94.31 108 GLU A CA 1
ATOM 780 C C . GLU A 1 108 ? 23.555 -7.061 -24.380 1.00 94.31 108 GLU A C 1
ATOM 782 O O . GLU A 1 108 ? 22.559 -7.265 -23.694 1.00 94.31 108 GLU A O 1
ATOM 787 N N . ALA A 1 109 ? 24.754 -7.561 -24.065 1.00 90.62 109 ALA A N 1
ATOM 788 C CA . ALA A 1 109 ? 24.980 -8.372 -22.877 1.00 90.62 109 ALA A CA 1
ATOM 789 C C . ALA A 1 109 ? 24.783 -7.576 -21.580 1.00 90.62 109 ALA A C 1
ATOM 791 O O . ALA A 1 109 ? 24.422 -8.166 -20.568 1.00 90.62 109 ALA A O 1
ATOM 792 N N . ASP A 1 110 ? 25.011 -6.260 -21.592 1.00 91.81 110 ASP A N 1
ATOM 793 C CA . ASP A 1 110 ? 24.844 -5.423 -20.403 1.00 91.81 110 ASP A CA 1
ATOM 794 C C . ASP A 1 110 ? 23.364 -5.239 -20.036 1.00 91.81 110 ASP A C 1
ATOM 796 O O . ASP A 1 110 ? 23.047 -5.186 -18.855 1.00 91.81 110 ASP A O 1
ATOM 800 N N . LEU A 1 111 ? 22.444 -5.266 -21.009 1.00 93.38 111 LEU A N 1
ATOM 801 C CA . LEU A 1 111 ? 21.004 -5.039 -20.788 1.00 93.38 111 LEU A CA 1
ATOM 802 C C . LEU A 1 111 ? 20.321 -6.071 -19.876 1.00 93.38 111 LEU A C 1
ATOM 804 O O . LEU A 1 111 ? 19.218 -5.834 -19.393 1.00 93.38 111 LEU A O 1
ATOM 808 N N . THR A 1 112 ? 20.947 -7.230 -19.671 1.00 91.06 112 THR A N 1
ATOM 809 C CA . THR A 1 112 ? 20.430 -8.311 -18.816 1.00 91.06 112 THR A CA 1
ATOM 810 C C . THR A 1 112 ? 21.328 -8.599 -17.617 1.00 91.06 112 THR A C 1
ATOM 812 O O . THR A 1 112 ? 21.130 -9.605 -16.933 1.00 91.06 112 THR A O 1
ATOM 815 N N . ARG A 1 113 ? 22.377 -7.796 -17.414 1.00 88.06 113 ARG A N 1
ATOM 816 C CA . ARG A 1 113 ? 23.318 -7.968 -16.307 1.00 88.06 113 ARG A CA 1
ATOM 817 C C . ARG A 1 113 ? 22.832 -7.242 -15.067 1.00 88.06 113 ARG A C 1
ATOM 819 O O . ARG A 1 113 ? 22.042 -6.311 -15.135 1.00 88.06 113 ARG A O 1
ATOM 826 N N . ASP A 1 114 ? 23.346 -7.709 -13.942 1.00 84.31 114 ASP A N 1
ATOM 827 C CA . ASP A 1 114 ? 23.125 -7.095 -12.644 1.00 84.31 114 ASP A CA 1
ATOM 828 C C . ASP A 1 114 ? 23.839 -5.728 -12.621 1.00 84.31 114 ASP A C 1
ATOM 830 O O . ASP A 1 114 ? 25.057 -5.698 -12.868 1.00 84.31 114 ASP A O 1
ATOM 834 N N . PRO A 1 115 ? 23.111 -4.612 -12.424 1.00 80.06 115 PRO A N 1
ATOM 835 C CA . PRO A 1 115 ? 23.661 -3.267 -12.568 1.00 80.06 115 PRO A CA 1
ATOM 836 C C . PRO A 1 115 ? 24.743 -2.950 -11.536 1.00 80.06 115 PRO A C 1
ATOM 838 O O . PRO A 1 115 ? 25.688 -2.227 -11.858 1.00 80.06 115 PRO A O 1
ATOM 841 N N . VAL A 1 116 ? 24.709 -3.598 -10.368 1.00 77.00 116 VAL A N 1
ATOM 842 C CA . VAL A 1 116 ? 25.703 -3.374 -9.313 1.00 77.00 116 VAL A CA 1
ATOM 843 C C . VAL A 1 116 ? 26.876 -4.351 -9.339 1.00 77.00 116 VAL A C 1
ATOM 845 O O . VAL A 1 116 ? 27.840 -4.188 -8.591 1.00 77.00 116 VAL A O 1
ATOM 848 N N . ALA A 1 117 ? 26.853 -5.369 -10.207 1.00 79.94 117 ALA A N 1
ATOM 849 C CA . ALA A 1 117 ? 27.919 -6.375 -10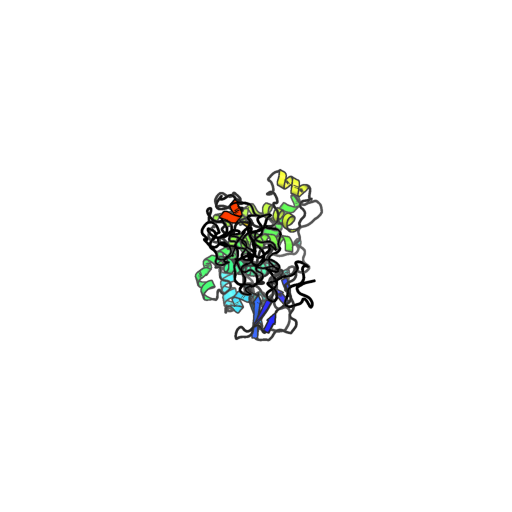.249 1.00 79.94 117 ALA A CA 1
ATOM 850 C C . ALA A 1 117 ? 29.298 -5.766 -10.560 1.00 79.94 117 ALA A C 1
ATOM 852 O O . ALA A 1 117 ? 30.333 -6.369 -10.278 1.00 79.94 117 ALA A O 1
ATOM 853 N N . ALA A 1 118 ? 29.335 -4.568 -11.151 1.00 80.81 118 ALA A N 1
ATOM 854 C CA . ALA A 1 118 ? 30.569 -3.827 -11.384 1.00 80.81 118 ALA A CA 1
ATOM 855 C C . ALA A 1 118 ? 31.207 -3.272 -10.094 1.00 80.81 118 ALA A C 1
ATOM 857 O O . ALA A 1 118 ? 32.394 -2.927 -10.123 1.00 80.81 118 ALA A O 1
ATOM 858 N N . PHE A 1 119 ? 30.452 -3.202 -8.993 1.00 79.12 119 PHE A N 1
ATOM 859 C CA . PHE A 1 119 ? 30.871 -2.679 -7.690 1.00 79.12 119 PHE A CA 1
ATOM 860 C C . PHE A 1 119 ? 31.305 -3.780 -6.713 1.00 79.12 119 PHE A C 1
ATOM 862 O O . PHE A 1 119 ? 32.027 -3.494 -5.759 1.00 79.12 119 PHE A O 1
ATOM 869 N N . GLU A 1 120 ? 30.933 -5.041 -6.955 1.00 76.00 120 GLU A N 1
ATOM 870 C CA . GLU A 1 120 ? 31.279 -6.157 -6.069 1.00 76.00 120 GLU A CA 1
ATOM 871 C C . GLU A 1 120 ? 32.797 -6.248 -5.820 1.00 76.00 120 GLU A C 1
ATOM 873 O O . GLU A 1 120 ? 33.609 -6.410 -6.735 1.00 76.00 120 GLU A O 1
ATOM 878 N N . GLY A 1 121 ? 33.191 -6.150 -4.547 1.00 73.50 121 GLY A N 1
ATOM 879 C CA . GLY A 1 121 ? 34.592 -6.233 -4.124 1.00 73.50 121 GLY A CA 1
ATOM 880 C C . GLY A 1 121 ? 35.442 -5.000 -4.450 1.00 73.50 121 GLY A C 1
ATOM 881 O O . GLY A 1 121 ? 36.661 -5.047 -4.255 1.00 73.50 121 GLY A O 1
ATOM 882 N N . LYS A 1 122 ? 34.830 -3.911 -4.927 1.00 77.00 122 LYS A N 1
ATOM 883 C CA . LYS A 1 122 ? 35.487 -2.618 -5.123 1.00 77.00 122 LYS A CA 1
ATOM 884 C C . LYS A 1 122 ? 35.272 -1.712 -3.923 1.00 77.00 122 LYS A C 1
ATOM 886 O O . LYS A 1 122 ? 34.206 -1.683 -3.319 1.00 77.00 122 LYS A O 1
ATOM 891 N N . ASP A 1 123 ? 36.302 -0.940 -3.602 1.00 72.00 123 ASP A N 1
ATOM 892 C CA . ASP A 1 123 ? 36.133 0.240 -2.766 1.00 72.00 123 ASP A CA 1
ATOM 893 C C . ASP A 1 123 ? 35.738 1.445 -3.630 1.00 72.00 123 ASP A C 1
ATOM 895 O O . ASP A 1 123 ? 35.940 1.469 -4.846 1.00 72.00 123 ASP A O 1
ATOM 899 N N . GLU A 1 124 ? 35.209 2.477 -2.985 1.00 65.69 124 GLU A N 1
ATOM 900 C CA . GLU A 1 124 ? 34.795 3.726 -3.626 1.00 65.69 124 GLU A CA 1
ATOM 901 C C . GLU A 1 124 ? 35.915 4.389 -4.456 1.00 65.69 124 GLU A C 1
ATOM 903 O O . GLU A 1 124 ? 35.659 5.012 -5.487 1.00 65.69 124 GLU A O 1
ATOM 908 N N . ALA A 1 125 ? 37.179 4.246 -4.039 1.00 72.69 125 ALA A N 1
ATOM 909 C CA . ALA A 1 125 ? 38.316 4.826 -4.752 1.00 72.69 125 ALA A CA 1
ATOM 910 C C . ALA A 1 125 ? 38.631 4.083 -6.062 1.00 72.69 125 ALA A C 1
ATOM 912 O O . ALA A 1 125 ? 39.224 4.666 -6.972 1.00 72.69 125 ALA A O 1
ATOM 913 N N . SER A 1 126 ? 38.242 2.812 -6.153 1.00 81.12 126 SER A N 1
ATOM 914 C CA . SER A 1 126 ? 38.461 1.936 -7.303 1.00 81.12 126 SER A CA 1
ATOM 915 C C . SER A 1 126 ? 37.318 1.937 -8.322 1.00 81.12 126 SER A C 1
ATOM 917 O O . SER A 1 126 ? 37.489 1.378 -9.408 1.00 81.12 126 SER A O 1
ATOM 919 N N . ILE A 1 127 ? 36.185 2.579 -8.012 1.00 84.25 127 ILE A N 1
ATOM 920 C CA . ILE A 1 127 ? 35.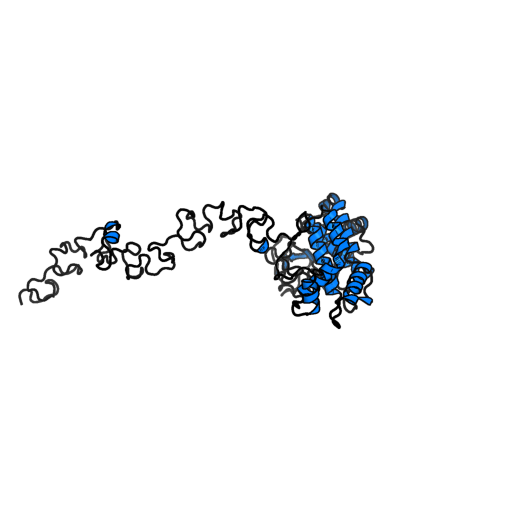075 2.751 -8.955 1.00 84.25 127 ILE A CA 1
ATOM 921 C C . ILE A 1 127 ? 35.473 3.714 -10.062 1.00 84.25 127 ILE A C 1
ATOM 923 O O . ILE A 1 127 ? 35.980 4.813 -9.824 1.00 84.25 127 ILE A O 1
ATOM 927 N N . THR A 1 128 ? 35.214 3.293 -11.292 1.00 88.88 128 THR A N 1
ATOM 928 C CA . THR A 1 128 ? 35.404 4.100 -12.492 1.00 88.88 128 THR A CA 1
ATOM 929 C C . THR A 1 128 ? 34.066 4.573 -13.042 1.00 88.88 128 THR A C 1
ATOM 931 O O . THR A 1 128 ? 33.012 4.038 -12.716 1.00 88.88 128 THR A O 1
ATOM 934 N N . ASP A 1 129 ? 34.106 5.575 -13.913 1.00 87.62 129 ASP A N 1
ATOM 935 C CA . ASP A 1 129 ? 32.900 6.069 -14.579 1.00 87.62 129 ASP A CA 1
ATOM 936 C C . ASP A 1 129 ? 32.242 4.990 -15.463 1.00 87.62 129 ASP A C 1
ATOM 938 O O . ASP A 1 129 ? 31.021 4.877 -15.519 1.00 87.62 129 ASP A O 1
ATOM 942 N N . ASP A 1 130 ? 33.062 4.124 -16.068 1.00 89.00 130 ASP A N 1
ATOM 943 C CA . ASP A 1 130 ? 32.617 2.968 -16.853 1.00 89.00 130 ASP A CA 1
ATOM 944 C C . ASP A 1 130 ? 31.884 1.920 -16.006 1.00 89.00 130 ASP A C 1
ATOM 946 O O . ASP A 1 130 ? 31.037 1.201 -16.534 1.00 89.00 130 ASP A O 1
ATOM 950 N N . ASP A 1 131 ? 32.188 1.822 -14.710 1.00 88.06 131 ASP A N 1
ATOM 951 C CA . ASP A 1 131 ? 31.485 0.907 -13.806 1.00 88.06 131 ASP A CA 1
ATOM 952 C C . ASP A 1 131 ? 30.052 1.377 -13.530 1.00 88.06 131 ASP A C 1
ATOM 954 O O . ASP A 1 131 ? 29.177 0.556 -13.278 1.00 88.06 131 ASP A O 1
ATOM 958 N N . LEU A 1 132 ? 29.795 2.685 -13.640 1.00 88.69 132 LEU A N 1
ATOM 959 C CA . LEU A 1 132 ? 28.498 3.310 -13.368 1.00 88.69 132 LEU A CA 1
ATOM 960 C C . LEU A 1 132 ? 27.571 3.331 -14.593 1.00 88.69 132 LEU A C 1
ATOM 962 O O . LEU A 1 132 ? 26.398 3.675 -14.477 1.00 88.69 132 LEU A O 1
ATOM 966 N N . LYS A 1 133 ? 28.060 2.970 -15.786 1.00 91.44 133 LYS A N 1
ATOM 967 C CA . LYS A 1 133 ? 27.286 3.102 -17.033 1.00 91.44 133 LYS A CA 1
ATOM 968 C C . LYS A 1 133 ? 26.007 2.259 -17.059 1.00 91.44 133 LYS A C 1
ATOM 970 O O . LYS A 1 133 ? 25.014 2.683 -17.645 1.00 91.44 133 LYS A O 1
ATOM 975 N N . LEU A 1 134 ? 26.038 1.069 -16.454 1.00 91.50 134 LEU A N 1
ATOM 976 C CA . LEU A 1 134 ? 24.877 0.180 -16.414 1.00 91.50 134 LEU A CA 1
ATOM 977 C C . LEU A 1 134 ? 23.854 0.664 -15.382 1.00 91.50 134 LEU A C 1
ATOM 979 O O . LEU A 1 134 ? 22.657 0.631 -15.658 1.00 91.50 134 LEU A O 1
ATOM 983 N N . GLU A 1 135 ? 24.329 1.199 -14.257 1.00 89.69 135 GLU A N 1
ATOM 984 C CA . GLU A 1 135 ? 23.484 1.873 -13.270 1.00 89.69 135 GLU A CA 1
ATOM 985 C C . GLU A 1 135 ? 22.764 3.069 -13.907 1.00 89.69 135 GLU A C 1
ATOM 987 O O . GLU A 1 135 ? 21.542 3.137 -13.881 1.00 89.69 135 GLU A O 1
ATOM 992 N N . ARG A 1 136 ? 23.485 3.944 -14.626 1.00 92.88 136 ARG A N 1
ATOM 993 C CA . ARG A 1 136 ? 22.881 5.078 -15.359 1.00 92.88 136 ARG A CA 1
ATOM 994 C C . ARG A 1 136 ? 21.766 4.649 -16.297 1.00 92.88 136 ARG A C 1
ATOM 996 O O . ARG A 1 136 ? 20.727 5.292 -16.349 1.00 92.88 136 ARG A O 1
ATOM 1003 N N . ALA A 1 137 ? 22.007 3.589 -17.061 1.00 95.38 137 ALA A N 1
ATOM 1004 C CA . ALA A 1 137 ? 21.041 3.060 -18.011 1.00 95.38 137 ALA A CA 1
ATOM 1005 C C . ALA A 1 137 ? 19.781 2.556 -17.311 1.00 95.38 137 ALA A C 1
ATOM 1007 O O . ALA A 1 137 ? 18.670 2.878 -17.725 1.00 95.38 137 ALA A O 1
ATOM 1008 N N . THR A 1 138 ? 19.973 1.793 -16.238 1.00 92.88 138 THR A N 1
ATOM 1009 C CA . THR A 1 138 ? 18.892 1.235 -15.424 1.00 92.88 138 THR A CA 1
ATOM 1010 C C . THR A 1 138 ? 18.059 2.357 -14.810 1.00 92.88 138 THR A C 1
ATOM 1012 O O . THR A 1 138 ? 16.847 2.391 -15.016 1.00 92.88 138 THR A O 1
ATOM 1015 N N . GLN A 1 139 ? 18.710 3.336 -14.183 1.00 91.00 139 GLN A N 1
ATOM 1016 C CA . GLN A 1 139 ? 18.055 4.458 -13.511 1.00 91.00 139 GLN A CA 1
ATOM 1017 C C . GLN A 1 139 ? 17.372 5.420 -14.489 1.00 91.00 139 GLN A C 1
ATOM 1019 O O . GLN A 1 139 ? 16.246 5.847 -14.250 1.00 91.00 139 GLN A O 1
ATOM 1024 N N . ALA A 1 140 ? 17.986 5.709 -15.640 1.00 94.75 140 ALA A N 1
ATOM 1025 C CA . ALA A 1 140 ? 17.365 6.539 -16.673 1.00 94.75 140 ALA A CA 1
ATOM 1026 C C . ALA A 1 140 ? 16.086 5.909 -17.241 1.00 94.75 140 ALA A C 1
ATOM 1028 O O . ALA A 1 140 ? 15.110 6.621 -17.484 1.00 94.75 140 ALA A O 1
ATOM 1029 N N . VAL A 1 141 ? 16.079 4.585 -17.442 1.00 95.62 141 VAL A N 1
ATOM 1030 C CA . VAL A 1 141 ? 14.898 3.855 -17.927 1.00 95.62 141 VAL A CA 1
ATOM 1031 C C . VAL A 1 141 ? 13.844 3.701 -16.830 1.00 95.62 141 VAL A C 1
ATOM 1033 O O . VAL A 1 141 ? 12.660 3.826 -17.132 1.00 95.62 141 VAL A O 1
ATOM 1036 N N . ASN A 1 142 ? 14.246 3.502 -15.570 1.00 92.12 142 ASN A N 1
ATOM 1037 C CA . ASN A 1 142 ? 13.322 3.507 -14.433 1.00 92.12 142 ASN A CA 1
ATOM 1038 C C . ASN A 1 142 ? 12.574 4.841 -14.337 1.00 92.12 142 ASN A C 1
ATOM 1040 O O . ASN A 1 142 ? 11.347 4.873 -14.395 1.00 92.12 142 ASN A O 1
ATOM 1044 N N . ALA A 1 143 ? 13.326 5.943 -14.291 1.00 89.75 143 ALA A N 1
ATOM 1045 C CA . ALA A 1 143 ? 12.776 7.291 -14.241 1.00 89.75 143 ALA A CA 1
ATOM 1046 C C . ALA A 1 143 ? 11.904 7.599 -15.460 1.00 89.75 143 ALA A C 1
ATOM 1048 O O . ALA A 1 143 ? 10.869 8.234 -15.327 1.00 89.75 143 ALA A O 1
ATOM 1049 N N . PHE A 1 144 ? 12.276 7.106 -16.645 1.00 94.56 144 PHE A N 1
ATOM 1050 C CA . PHE A 1 144 ? 11.454 7.245 -17.844 1.00 94.56 144 PHE A CA 1
ATOM 1051 C C . PHE A 1 144 ? 10.096 6.545 -17.700 1.00 94.56 144 PHE A C 1
ATOM 1053 O O . PHE A 1 144 ? 9.071 7.142 -18.015 1.00 94.56 144 PHE A O 1
ATOM 1060 N N . PHE A 1 145 ? 10.057 5.302 -17.209 1.00 93.38 145 PHE A N 1
ATOM 1061 C CA . PHE A 1 145 ? 8.789 4.600 -16.983 1.00 93.38 145 PHE A CA 1
ATOM 1062 C C . PHE A 1 145 ? 7.937 5.254 -15.900 1.00 93.38 145 PHE A C 1
ATOM 1064 O O . PHE A 1 145 ? 6.721 5.361 -16.070 1.00 93.38 145 PHE A O 1
ATOM 1071 N N . ARG A 1 146 ? 8.576 5.704 -14.817 1.00 88.06 146 ARG A N 1
ATOM 1072 C CA . ARG A 1 146 ? 7.920 6.410 -13.718 1.00 88.06 146 ARG A CA 1
ATOM 1073 C C . ARG A 1 146 ? 7.306 7.729 -14.178 1.00 88.06 146 ARG A C 1
ATOM 1075 O O . ARG A 1 146 ? 6.112 7.909 -13.994 1.00 88.06 146 ARG A O 1
ATOM 1082 N N . ALA A 1 147 ? 8.073 8.557 -14.882 1.00 86.06 147 ALA A N 1
ATOM 1083 C CA . ALA A 1 147 ? 7.609 9.815 -15.463 1.00 86.06 147 ALA A CA 1
ATOM 1084 C C . ALA A 1 147 ? 6.456 9.636 -16.465 1.00 86.06 147 ALA A C 1
ATOM 1086 O O . ALA A 1 147 ? 5.621 10.517 -16.632 1.00 86.06 147 ALA A O 1
ATOM 1087 N N . LEU A 1 148 ? 6.389 8.487 -17.146 1.00 87.50 148 LEU A N 1
ATOM 1088 C CA . LEU A 1 148 ? 5.255 8.148 -18.008 1.00 87.50 148 LEU A CA 1
ATOM 1089 C C . LEU A 1 148 ? 4.032 7.620 -17.245 1.00 87.50 148 LEU A C 1
ATOM 1091 O O . LEU A 1 148 ? 2.981 7.442 -17.862 1.00 87.50 148 LEU A O 1
ATOM 1095 N N . GLY A 1 149 ? 4.178 7.255 -15.969 1.00 87.94 149 GLY A N 1
ATOM 1096 C CA . GLY A 1 149 ? 3.187 6.472 -15.230 1.00 87.94 149 GLY A CA 1
ATOM 1097 C C . GLY A 1 149 ? 2.905 5.106 -15.871 1.00 87.94 149 GLY A C 1
ATOM 1098 O O . GLY A 1 149 ? 1.827 4.545 -15.694 1.00 87.94 149 GLY A O 1
ATOM 1099 N N . ASN A 1 150 ? 3.833 4.578 -16.682 1.00 89.06 150 ASN A N 1
ATOM 1100 C CA . ASN A 1 150 ? 3.581 3.411 -17.527 1.00 89.06 150 ASN A CA 1
ATOM 1101 C C . ASN A 1 150 ? 4.822 2.521 -17.698 1.00 89.06 150 ASN A C 1
ATOM 1103 O O . ASN A 1 150 ? 5.632 2.701 -18.610 1.00 89.06 150 ASN A O 1
ATOM 1107 N N . TYR A 1 151 ? 4.904 1.481 -16.869 1.00 91.88 151 TYR A N 1
ATOM 1108 C CA . TYR A 1 151 ? 5.950 0.450 -16.925 1.00 91.88 151 TYR A CA 1
ATOM 1109 C C . TYR A 1 151 ? 5.731 -0.604 -18.023 1.00 91.88 151 TYR A C 1
ATOM 1111 O O . TYR A 1 151 ? 6.604 -1.437 -18.270 1.00 91.88 151 TYR A O 1
ATOM 1119 N N . ASP A 1 152 ? 4.604 -0.539 -18.732 1.00 92.44 152 ASP A N 1
ATOM 1120 C CA . ASP A 1 152 ? 4.282 -1.386 -19.885 1.00 92.44 152 ASP A CA 1
ATOM 1121 C C . ASP A 1 152 ? 4.633 -0.707 -21.219 1.00 92.44 152 ASP A C 1
ATOM 1123 O O . ASP A 1 152 ? 4.365 -1.245 -22.298 1.00 92.44 152 ASP A O 1
ATOM 1127 N N . ALA A 1 153 ? 5.268 0.469 -21.163 1.00 91.06 153 ALA A N 1
ATOM 1128 C CA . ALA A 1 153 ? 5.686 1.224 -22.330 1.00 91.06 153 ALA A CA 1
ATOM 1129 C C . ALA A 1 153 ? 6.587 0.385 -23.260 1.00 91.06 153 ALA A C 1
ATOM 1131 O O . ALA A 1 153 ? 7.652 -0.113 -22.883 1.00 91.06 153 ALA A O 1
ATOM 1132 N N . GLY A 1 154 ? 6.120 0.230 -24.502 1.00 92.38 154 GLY A N 1
ATOM 1133 C CA . GLY A 1 154 ? 6.803 -0.484 -25.579 1.00 92.38 154 GLY A CA 1
ATOM 1134 C C . GLY A 1 154 ? 7.569 0.445 -26.535 1.00 92.38 154 GLY A C 1
ATOM 1135 O O . GLY A 1 154 ? 7.690 1.646 -26.285 1.00 92.38 154 GLY A O 1
ATOM 1136 N N . PRO A 1 155 ? 8.052 -0.072 -27.681 1.00 95.50 155 PRO A N 1
ATOM 1137 C CA . PRO A 1 155 ? 8.942 0.659 -28.594 1.00 95.50 155 PRO A CA 1
ATOM 1138 C C . PRO A 1 155 ? 8.420 2.015 -29.088 1.00 95.50 155 PRO A C 1
ATOM 1140 O O . PRO A 1 155 ? 9.197 2.945 -29.295 1.00 95.50 155 PRO A O 1
ATOM 1143 N N . GLU A 1 156 ? 7.106 2.138 -29.285 1.00 94.44 156 GLU A N 1
ATOM 1144 C CA . GLU A 1 156 ? 6.481 3.383 -29.734 1.00 94.44 156 GLU A CA 1
ATOM 1145 C C . GLU A 1 156 ? 6.619 4.503 -28.694 1.00 94.44 156 GLU A C 1
ATOM 1147 O O . GLU A 1 156 ? 6.952 5.629 -29.059 1.00 94.44 156 GLU A O 1
ATOM 1152 N N . ALA A 1 157 ? 6.456 4.185 -27.406 1.00 93.44 157 ALA A N 1
ATOM 1153 C CA . ALA A 1 157 ? 6.563 5.154 -26.319 1.00 93.44 157 ALA A CA 1
ATOM 1154 C C . ALA A 1 157 ? 7.984 5.723 -26.197 1.00 93.44 157 ALA A C 1
ATOM 1156 O O . ALA A 1 157 ? 8.137 6.932 -26.034 1.00 93.44 157 ALA A O 1
ATOM 1157 N N . PHE A 1 158 ? 9.018 4.886 -26.356 1.00 95.19 158 PHE A N 1
ATOM 1158 C CA . PHE A 1 158 ? 10.419 5.330 -26.395 1.00 95.19 158 PHE A CA 1
ATOM 1159 C C . PHE A 1 158 ? 10.679 6.304 -27.553 1.00 95.19 158 PHE A C 1
ATOM 1161 O O . PHE A 1 158 ? 11.397 7.287 -27.389 1.00 95.19 158 PHE A O 1
ATOM 1168 N N . GLY A 1 159 ? 10.075 6.059 -28.721 1.00 92.38 159 GLY A N 1
ATOM 1169 C CA . GLY A 1 159 ? 10.200 6.948 -29.877 1.00 92.38 159 GLY A CA 1
ATOM 1170 C C . GLY A 1 159 ? 9.442 8.269 -29.714 1.00 92.38 159 GLY A C 1
ATOM 1171 O O . GLY A 1 159 ? 9.978 9.328 -30.038 1.00 92.38 159 GLY A O 1
ATOM 1172 N N . GLN A 1 160 ? 8.206 8.221 -29.210 1.00 95.50 160 GLN A N 1
ATOM 1173 C CA . GLN A 1 160 ? 7.364 9.408 -29.010 1.00 95.50 160 GLN A CA 1
ATOM 1174 C C . GLN A 1 160 ? 7.892 10.319 -27.894 1.00 95.50 160 GLN A C 1
ATOM 1176 O O . GLN A 1 160 ? 7.783 11.538 -28.004 1.00 95.50 160 GLN A O 1
ATOM 1181 N N . ASN A 1 161 ? 8.514 9.736 -26.867 1.00 95.56 161 ASN A N 1
ATOM 1182 C CA . ASN A 1 161 ? 8.990 10.442 -25.678 1.00 95.56 161 ASN A CA 1
ATOM 1183 C C . ASN A 1 161 ? 10.526 10.508 -25.609 1.00 95.56 161 ASN A C 1
ATOM 1185 O O . ASN A 1 161 ? 11.108 10.548 -24.528 1.00 95.56 161 ASN A O 1
ATOM 1189 N N . ALA A 1 162 ? 11.210 10.550 -26.758 1.00 95.12 162 ALA A N 1
ATOM 1190 C CA . ALA A 1 162 ? 12.675 10.594 -26.812 1.00 95.12 162 ALA A CA 1
ATOM 1191 C C . ALA A 1 162 ? 13.281 11.786 -26.038 1.00 95.12 162 ALA A C 1
ATOM 1193 O O . ALA A 1 162 ? 14.358 11.662 -25.460 1.00 95.12 162 ALA A O 1
ATOM 1194 N N . ALA A 1 163 ? 12.580 12.926 -25.986 1.00 93.62 163 ALA A N 1
ATOM 1195 C CA . ALA A 1 163 ? 13.001 14.090 -25.203 1.00 93.62 163 ALA A CA 1
ATOM 1196 C C . ALA A 1 163 ? 12.950 13.831 -23.686 1.00 93.62 163 ALA A C 1
ATOM 1198 O O . ALA A 1 163 ? 13.850 14.254 -22.965 1.00 93.62 163 ALA A O 1
ATOM 1199 N N . LEU A 1 164 ? 11.942 13.094 -23.208 1.00 93.00 164 LEU A N 1
ATOM 1200 C CA . LEU A 1 164 ? 11.852 12.683 -21.807 1.00 93.00 164 LEU A CA 1
ATOM 1201 C C . LEU A 1 164 ? 12.984 11.713 -21.457 1.00 93.00 164 LEU A C 1
ATOM 1203 O O . LEU A 1 164 ? 13.665 11.903 -20.456 1.00 93.00 164 LEU A O 1
ATOM 1207 N N . LEU A 1 165 ? 13.259 10.733 -22.326 1.00 95.62 165 LEU A N 1
ATOM 1208 C CA . LEU A 1 165 ? 14.390 9.820 -22.136 1.00 95.62 165 LEU A CA 1
ATOM 1209 C C . LEU A 1 165 ? 15.736 10.566 -22.110 1.00 95.62 165 LEU A C 1
ATOM 1211 O O . LEU A 1 165 ? 16.618 10.215 -21.335 1.00 95.62 165 LEU A O 1
ATOM 1215 N N . GLN A 1 166 ? 15.900 11.613 -22.925 1.00 94.88 166 GLN A N 1
ATOM 1216 C CA . GLN A 1 166 ? 17.074 12.492 -22.876 1.00 94.88 166 GLN A CA 1
ATOM 1217 C C . GLN A 1 166 ? 17.190 13.238 -21.543 1.00 94.88 166 GLN A C 1
ATOM 1219 O O . GLN A 1 166 ? 18.292 13.329 -21.000 1.00 94.88 166 GLN A O 1
ATOM 1224 N N . LYS A 1 167 ? 16.077 13.753 -21.003 1.00 90.81 167 LYS A N 1
ATOM 1225 C CA . LYS A 1 167 ? 16.049 14.417 -19.690 1.00 90.81 167 LYS A CA 1
ATOM 1226 C C . LYS A 1 167 ? 16.461 13.454 -18.575 1.00 90.81 167 LYS A C 1
ATOM 1228 O O . LYS A 1 167 ? 17.400 13.750 -17.834 1.00 90.81 167 LYS A O 1
ATOM 1233 N N . THR A 1 168 ? 15.837 12.276 -18.501 1.00 92.38 168 THR A N 1
ATOM 1234 C CA . THR A 1 168 ? 16.168 11.286 -17.465 1.00 92.38 168 THR A CA 1
ATOM 1235 C C . THR A 1 168 ? 17.604 10.779 -17.627 1.00 92.38 168 THR A C 1
ATOM 1237 O O . THR A 1 168 ? 18.357 10.728 -16.659 1.00 92.38 168 THR A O 1
ATOM 1240 N N . ALA A 1 169 ? 18.065 10.514 -18.852 1.00 94.94 169 ALA A N 1
ATOM 1241 C CA . ALA A 1 169 ? 19.457 10.141 -19.110 1.00 94.94 169 ALA A CA 1
ATOM 1242 C C . ALA A 1 169 ? 20.462 11.231 -18.700 1.00 94.94 169 ALA A C 1
ATOM 1244 O O . ALA A 1 169 ? 21.537 10.916 -18.181 1.00 94.94 169 ALA A O 1
ATOM 1245 N N . ALA A 1 170 ? 20.134 12.510 -18.901 1.00 91.44 170 ALA A N 1
ATOM 1246 C CA . ALA A 1 170 ? 20.979 13.619 -18.474 1.00 91.44 170 ALA A CA 1
ATOM 1247 C C . ALA A 1 170 ? 21.107 13.683 -16.944 1.00 91.44 170 ALA A C 1
ATOM 1249 O O . ALA A 1 170 ? 22.225 13.845 -16.447 1.00 91.44 170 ALA A O 1
ATOM 1250 N N . ALA A 1 171 ? 20.005 13.500 -16.209 1.00 88.12 171 ALA A N 1
ATOM 1251 C CA . ALA A 1 171 ? 20.018 13.422 -14.749 1.00 88.12 171 ALA A CA 1
ATOM 1252 C C . ALA A 1 171 ? 20.852 12.225 -14.259 1.00 88.12 171 ALA A C 1
ATOM 1254 O O . ALA A 1 171 ? 21.785 12.402 -13.473 1.00 88.12 171 ALA A O 1
ATOM 1255 N N . ALA A 1 172 ? 20.618 11.029 -14.813 1.00 91.00 172 ALA A N 1
ATOM 1256 C CA . ALA A 1 172 ? 21.373 9.827 -14.460 1.00 91.00 172 ALA A CA 1
ATOM 1257 C C . ALA A 1 172 ? 22.883 9.985 -14.718 1.00 91.00 172 ALA A C 1
ATOM 1259 O O . ALA A 1 172 ? 23.705 9.623 -13.876 1.00 91.00 172 ALA A O 1
ATOM 1260 N N . ASN A 1 173 ? 23.272 10.569 -15.856 1.00 91.81 173 ASN A N 1
ATOM 1261 C CA . ASN A 1 173 ? 24.677 10.832 -16.182 1.00 91.81 173 ASN A CA 1
ATOM 1262 C C . ASN A 1 173 ? 25.359 11.774 -15.179 1.00 91.81 173 ASN A C 1
ATOM 1264 O O . ASN A 1 173 ? 26.561 11.642 -14.950 1.00 91.81 173 ASN A O 1
ATOM 1268 N N . GLN A 1 174 ? 24.626 12.723 -14.594 1.00 87.12 174 GLN A N 1
ATOM 1269 C CA . GLN A 1 174 ? 25.171 13.621 -13.576 1.00 87.12 174 GLN A CA 1
ATOM 1270 C C . GLN A 1 174 ? 25.259 12.935 -12.210 1.00 87.12 174 GLN A C 1
ATOM 1272 O O . GLN A 1 174 ? 26.322 12.966 -11.579 1.00 87.12 174 GLN A O 1
ATOM 1277 N N . LEU A 1 175 ? 24.170 12.289 -11.786 1.00 83.06 175 LEU A N 1
ATOM 1278 C CA . LEU A 1 175 ? 24.025 11.675 -10.465 1.00 83.06 175 LEU A CA 1
ATOM 1279 C C . LEU A 1 175 ? 24.939 10.461 -10.287 1.00 83.06 175 LEU A C 1
ATOM 1281 O O . LEU A 1 175 ? 25.712 10.390 -9.335 1.00 83.06 175 LEU A O 1
ATOM 1285 N N . PHE A 1 176 ? 24.960 9.552 -11.254 1.00 87.00 176 PHE A N 1
ATOM 1286 C CA . PHE A 1 176 ? 25.781 8.347 -11.187 1.00 87.00 176 PHE A CA 1
ATOM 1287 C C . PHE A 1 176 ? 27.129 8.577 -11.865 1.00 87.00 176 PHE A C 1
ATOM 1289 O O . PHE A 1 176 ? 27.517 7.814 -12.743 1.00 87.00 176 PHE A O 1
ATOM 1296 N N . SER A 1 177 ? 27.853 9.640 -11.502 1.00 87.19 177 SER A N 1
ATOM 1297 C CA . SER A 1 177 ? 29.175 9.964 -12.061 1.00 87.19 177 SER A CA 1
ATOM 1298 C C . SER A 1 177 ? 30.298 9.834 -11.047 1.00 87.19 177 SER A C 1
ATOM 1300 O O . SER A 1 177 ? 30.116 10.080 -9.853 1.00 87.19 177 SER A O 1
ATOM 1302 N N . LYS A 1 178 ? 31.512 9.520 -11.521 1.00 84.81 178 LYS A N 1
ATOM 1303 C CA . LYS A 1 178 ? 32.682 9.502 -10.631 1.00 84.81 178 LYS A CA 1
ATOM 1304 C C . LYS A 1 178 ? 32.931 10.873 -9.997 1.00 84.81 178 LYS A C 1
ATOM 1306 O O . LYS A 1 178 ? 33.314 10.953 -8.835 1.00 84.81 178 LYS A O 1
ATOM 1311 N N . ALA A 1 179 ? 32.669 11.941 -10.751 1.00 84.19 179 ALA A N 1
ATOM 1312 C CA . ALA A 1 179 ? 32.771 13.311 -10.262 1.00 84.19 179 ALA A CA 1
ATOM 1313 C C . ALA A 1 179 ? 31.788 13.585 -9.114 1.00 84.19 179 ALA A C 1
ATOM 1315 O O . ALA A 1 179 ? 32.173 14.200 -8.119 1.00 84.19 179 ALA A O 1
ATOM 1316 N N . ARG A 1 180 ? 30.545 13.099 -9.223 1.00 79.12 180 ARG A N 1
ATOM 1317 C CA . ARG A 1 180 ? 29.544 13.201 -8.157 1.00 79.12 180 ARG A CA 1
ATOM 1318 C C . ARG A 1 180 ? 29.941 12.384 -6.931 1.00 79.12 180 ARG A C 1
ATOM 1320 O O . ARG A 1 180 ? 29.897 12.920 -5.828 1.00 79.12 180 ARG A O 1
ATOM 1327 N N . LEU A 1 181 ? 30.402 11.148 -7.130 1.00 76.06 181 LEU A N 1
ATOM 1328 C CA . LEU A 1 181 ? 30.911 10.289 -6.057 1.00 76.06 181 LEU A CA 1
ATOM 1329 C C . LEU A 1 181 ? 32.046 10.984 -5.280 1.00 76.06 181 LEU A C 1
ATOM 1331 O O . LEU A 1 181 ? 31.996 11.089 -4.058 1.00 76.06 181 LEU A O 1
ATOM 1335 N N . ASP A 1 182 ? 33.018 11.559 -5.996 1.00 77.19 182 ASP A N 1
ATOM 1336 C CA . ASP A 1 182 ? 34.123 12.317 -5.396 1.00 77.19 182 ASP A CA 1
ATOM 1337 C C . ASP A 1 182 ? 33.660 13.584 -4.666 1.00 77.19 182 ASP A C 1
ATOM 1339 O O . ASP A 1 182 ? 34.207 13.921 -3.614 1.00 77.19 182 ASP A O 1
ATOM 1343 N N . ALA A 1 183 ? 32.657 14.290 -5.196 1.00 74.62 183 ALA A N 1
ATOM 1344 C CA . ALA A 1 183 ? 32.098 15.481 -4.560 1.00 74.62 183 ALA A CA 1
ATOM 1345 C C . ALA A 1 183 ? 31.375 15.144 -3.245 1.00 74.62 183 ALA A C 1
ATOM 1347 O O . ALA A 1 183 ? 31.597 15.819 -2.236 1.00 74.62 183 ALA A O 1
ATOM 1348 N N . LEU A 1 184 ? 30.573 14.073 -3.237 1.00 70.00 184 LEU A N 1
ATOM 1349 C CA . LEU A 1 184 ? 29.910 13.556 -2.037 1.00 70.00 184 LEU A CA 1
ATOM 1350 C C . LEU A 1 184 ? 30.937 13.149 -0.975 1.00 70.00 184 LEU A C 1
ATOM 1352 O O . LEU A 1 184 ? 30.833 13.543 0.189 1.00 70.00 184 LEU A O 1
ATOM 1356 N N . LYS A 1 185 ? 31.996 12.448 -1.389 1.00 68.75 185 LYS A N 1
ATOM 1357 C CA . LYS A 1 185 ? 33.108 12.080 -0.511 1.00 68.75 185 LYS A CA 1
ATOM 1358 C C . LYS A 1 185 ? 33.821 13.288 0.078 1.00 68.75 185 LYS A C 1
ATOM 1360 O O . LYS A 1 185 ? 34.111 13.302 1.272 1.00 68.75 185 LYS A O 1
ATOM 1365 N N . ALA A 1 186 ? 34.143 14.283 -0.747 1.00 68.75 186 ALA A N 1
ATOM 1366 C CA . ALA A 1 186 ? 34.864 15.475 -0.313 1.00 68.75 186 ALA A CA 1
ATOM 1367 C C . ALA A 1 186 ? 34.060 16.264 0.728 1.00 68.75 186 ALA A C 1
ATOM 1369 O O . ALA A 1 186 ? 34.612 16.659 1.753 1.00 68.75 186 ALA A O 1
ATOM 1370 N N . ALA A 1 187 ? 32.754 16.422 0.509 1.00 59.72 187 ALA A N 1
ATOM 1371 C CA . ALA A 1 187 ? 31.877 17.071 1.474 1.00 59.72 187 ALA A CA 1
ATOM 1372 C C . ALA A 1 187 ? 31.695 16.263 2.761 1.00 59.72 187 ALA A C 1
ATOM 1374 O O . ALA A 1 187 ? 31.591 16.849 3.840 1.00 59.72 187 ALA A O 1
ATOM 1375 N N . ASN A 1 188 ? 31.720 14.931 2.670 1.00 54.84 188 ASN A N 1
ATOM 1376 C CA . ASN A 1 188 ? 31.759 14.086 3.852 1.00 54.84 188 ASN A CA 1
ATOM 1377 C C . ASN A 1 188 ? 33.114 14.177 4.575 1.00 54.84 188 ASN A C 1
ATOM 1379 O O . ASN A 1 188 ? 33.143 14.221 5.787 1.00 54.84 188 ASN A O 1
ATOM 1383 N N . GLY A 1 189 ? 34.253 14.301 3.893 1.00 48.97 189 GLY A N 1
ATOM 1384 C CA . GLY A 1 189 ? 35.573 14.394 4.537 1.00 48.97 189 GLY A CA 1
ATOM 1385 C C . GLY A 1 189 ? 35.773 15.599 5.474 1.00 48.97 189 GLY A C 1
ATOM 1386 O O . GLY A 1 189 ? 36.615 15.531 6.367 1.00 48.97 189 GLY A O 1
ATOM 1387 N N . GLU A 1 190 ? 35.000 16.678 5.307 1.00 43.19 190 GLU A N 1
ATOM 1388 C CA . GLU A 1 190 ? 35.016 17.856 6.194 1.00 43.19 190 GLU A CA 1
ATOM 1389 C C . GLU A 1 190 ? 33.968 17.798 7.329 1.00 43.19 190 GLU A C 1
ATOM 1391 O O . GLU A 1 190 ? 34.068 18.573 8.282 1.00 43.19 190 GLU A O 1
ATOM 1396 N N . LYS A 1 191 ? 32.983 16.887 7.256 1.00 43.66 191 LYS A N 1
ATOM 1397 C CA . LYS A 1 191 ? 31.854 16.761 8.208 1.00 43.66 191 LYS A CA 1
ATOM 1398 C C . LYS A 1 191 ? 31.559 15.326 8.677 1.00 43.66 191 LYS A C 1
ATOM 1400 O O . LYS A 1 191 ? 30.576 15.108 9.381 1.00 43.66 191 LYS A O 1
ATOM 1405 N N . ALA A 1 192 ? 32.379 14.352 8.297 1.00 41.66 192 ALA A N 1
ATOM 1406 C CA . ALA A 1 192 ? 32.214 12.959 8.670 1.00 41.66 192 ALA A CA 1
ATOM 1407 C C . ALA A 1 192 ? 32.313 12.855 10.183 1.00 41.66 192 ALA A C 1
ATOM 1409 O O . ALA A 1 192 ? 33.237 13.392 10.802 1.00 41.66 192 ALA A O 1
ATOM 1410 N N . VAL A 1 193 ? 31.391 12.102 10.766 1.00 42.84 193 VAL A N 1
ATOM 1411 C CA . VAL A 1 193 ? 31.598 11.531 12.089 1.00 42.84 193 VAL A CA 1
ATOM 1412 C C . VAL A 1 193 ? 32.931 10.793 12.032 1.00 42.84 193 VAL A C 1
ATOM 1414 O O . VAL A 1 193 ? 33.114 9.890 11.212 1.00 42.84 193 VAL A O 1
ATOM 1417 N N . GLU A 1 194 ? 33.888 11.235 12.841 1.00 39.94 194 GLU A N 1
ATOM 1418 C CA . GLU A 1 194 ? 35.267 10.762 12.806 1.00 39.94 194 GLU A CA 1
ATOM 1419 C C . GLU A 1 194 ? 35.309 9.219 12.858 1.00 39.94 194 GLU A C 1
ATOM 1421 O O . GLU A 1 194 ? 35.035 8.612 13.890 1.00 39.94 194 GLU A O 1
ATOM 1426 N N . GLY A 1 195 ? 35.627 8.576 11.723 1.00 47.09 195 GLY A N 1
ATOM 1427 C CA . GLY A 1 195 ? 35.864 7.129 11.633 1.00 47.09 195 GLY A CA 1
ATOM 1428 C C . GLY A 1 195 ? 34.827 6.260 10.904 1.00 47.09 195 GLY A C 1
ATOM 1429 O O . GLY A 1 195 ? 35.092 5.064 10.781 1.00 47.09 195 GLY A O 1
ATOM 1430 N N . VAL A 1 196 ? 33.714 6.797 10.380 1.00 48.66 196 VAL A N 1
ATOM 1431 C CA . VAL A 1 196 ? 32.728 6.005 9.602 1.00 48.66 196 VAL A CA 1
ATOM 1432 C C . VAL A 1 196 ? 32.704 6.454 8.129 1.00 48.66 196 VAL A C 1
ATOM 1434 O O . VAL A 1 196 ? 32.132 7.497 7.817 1.00 48.66 196 VAL A O 1
ATOM 1437 N N . PRO A 1 197 ? 33.360 5.729 7.202 1.00 53.25 197 PRO A N 1
ATOM 1438 C CA . PRO A 1 197 ? 33.329 6.066 5.779 1.00 53.25 197 PRO A CA 1
ATOM 1439 C C . PRO A 1 197 ? 31.977 5.701 5.145 1.00 53.25 197 PRO A C 1
ATOM 1441 O O . PRO A 1 197 ? 31.426 4.644 5.446 1.00 53.25 197 PRO A O 1
ATOM 1444 N N . LEU A 1 198 ? 31.487 6.536 4.221 1.00 54.94 198 LEU A N 1
ATOM 1445 C CA . LEU A 1 198 ? 30.369 6.177 3.339 1.00 54.94 198 LEU A CA 1
ATOM 1446 C C . LEU A 1 198 ? 30.791 5.010 2.443 1.00 54.94 198 LEU A C 1
ATOM 1448 O O . LEU A 1 198 ? 31.881 5.021 1.865 1.00 54.94 198 LEU A O 1
ATOM 1452 N N . THR A 1 199 ? 29.925 4.016 2.314 1.00 65.62 199 THR A N 1
ATOM 1453 C CA . THR A 1 199 ? 30.058 2.936 1.339 1.00 65.62 199 THR A CA 1
ATOM 1454 C C . THR A 1 199 ? 29.550 3.381 -0.031 1.00 65.62 199 THR A C 1
ATOM 1456 O O . THR A 1 199 ? 28.836 4.373 -0.179 1.00 65.62 199 THR A O 1
ATOM 1459 N N . VAL A 1 200 ? 29.927 2.620 -1.053 1.00 67.12 200 VAL A N 1
ATOM 1460 C CA . VAL A 1 200 ? 29.469 2.810 -2.432 1.00 67.12 200 VAL A CA 1
ATOM 1461 C C . VAL A 1 200 ? 27.950 2.695 -2.520 1.00 67.12 200 VAL A C 1
ATOM 1463 O O . VAL A 1 200 ? 27.312 3.575 -3.087 1.00 67.12 200 VAL A O 1
ATOM 1466 N N . ASP A 1 201 ? 27.374 1.662 -1.906 1.00 67.62 201 ASP A N 1
ATOM 1467 C CA . ASP A 1 201 ? 25.933 1.393 -1.949 1.00 67.62 201 ASP A CA 1
ATOM 1468 C C . ASP A 1 201 ? 25.129 2.560 -1.390 1.00 67.62 201 ASP A C 1
ATOM 1470 O O . ASP A 1 201 ? 24.099 2.951 -1.929 1.00 67.62 201 ASP A O 1
ATOM 1474 N N . GLN A 1 202 ? 25.652 3.181 -0.341 1.00 66.06 202 GLN A N 1
ATOM 1475 C CA . GLN A 1 202 ? 25.056 4.341 0.294 1.00 66.06 202 GLN A CA 1
ATOM 1476 C C . GLN A 1 202 ? 25.093 5.603 -0.580 1.00 66.06 202 GLN A C 1
ATOM 1478 O O . GLN A 1 202 ? 24.151 6.394 -0.567 1.00 66.06 202 GLN A O 1
ATOM 1483 N N . LEU A 1 203 ? 26.168 5.796 -1.345 1.00 69.25 203 LEU A N 1
ATOM 1484 C CA . LEU A 1 203 ? 26.296 6.909 -2.290 1.00 69.25 203 LEU A CA 1
ATOM 1485 C C . LEU A 1 203 ? 25.370 6.715 -3.502 1.00 69.25 203 LEU A C 1
ATOM 1487 O O . LEU A 1 203 ? 24.766 7.675 -3.989 1.00 69.25 203 LEU A O 1
ATOM 1491 N N . ILE A 1 204 ? 25.222 5.468 -3.954 1.00 71.25 204 ILE A N 1
ATOM 1492 C CA . ILE A 1 204 ? 24.305 5.095 -5.035 1.00 71.25 204 ILE A CA 1
ATOM 1493 C C . ILE A 1 204 ? 22.851 5.256 -4.578 1.00 71.25 204 ILE A C 1
ATOM 1495 O O . ILE A 1 204 ? 22.091 5.937 -5.256 1.00 71.25 204 ILE A O 1
ATOM 1499 N N . SER A 1 205 ? 22.485 4.750 -3.398 1.00 71.25 205 SER A N 1
ATOM 1500 C CA . SER A 1 205 ? 21.117 4.848 -2.854 1.00 71.25 205 SER A CA 1
ATOM 1501 C C . SER A 1 205 ? 20.643 6.300 -2.731 1.00 71.25 205 SER A C 1
ATOM 1503 O O . SER A 1 205 ? 19.511 6.625 -3.080 1.00 71.25 205 SER A O 1
ATOM 1505 N N . SER A 1 206 ? 21.530 7.210 -2.312 1.00 70.00 206 SER A N 1
ATOM 1506 C CA . SER A 1 206 ? 21.202 8.638 -2.273 1.00 70.00 206 SER A CA 1
ATOM 1507 C C . SER A 1 206 ? 20.942 9.221 -3.664 1.00 70.00 206 SER A C 1
ATOM 1509 O O . SER A 1 206 ? 20.016 10.007 -3.847 1.00 70.00 206 SER A O 1
ATOM 1511 N N . SER A 1 207 ? 21.737 8.808 -4.653 1.00 76.94 207 SER A N 1
ATOM 1512 C CA . SER A 1 207 ? 21.585 9.236 -6.049 1.00 76.94 207 SER A CA 1
ATOM 1513 C C . SER A 1 207 ? 20.277 8.731 -6.661 1.00 76.94 207 SER A C 1
ATOM 1515 O O . SER A 1 207 ? 19.637 9.448 -7.427 1.00 76.94 207 SER A O 1
ATOM 1517 N N . ILE A 1 208 ? 19.854 7.524 -6.283 1.00 76.00 208 ILE A N 1
ATOM 1518 C CA . ILE A 1 208 ? 18.586 6.924 -6.701 1.00 76.00 208 ILE A CA 1
ATOM 1519 C C . ILE A 1 208 ? 17.394 7.735 -6.195 1.00 76.00 208 ILE A C 1
ATOM 1521 O O . ILE A 1 208 ? 16.507 8.043 -6.984 1.00 76.00 208 ILE A O 1
ATOM 1525 N N . ARG A 1 209 ? 17.387 8.157 -4.923 1.00 72.25 209 ARG A N 1
ATOM 1526 C CA . ARG A 1 209 ? 16.275 8.969 -4.401 1.00 72.25 209 ARG A CA 1
ATOM 1527 C C . ARG A 1 209 ? 16.094 10.269 -5.190 1.00 72.25 209 ARG A C 1
ATOM 1529 O O . ARG A 1 209 ? 14.975 10.636 -5.510 1.00 72.25 209 ARG A O 1
ATOM 1536 N N . ILE A 1 210 ? 17.183 10.957 -5.534 1.00 72.06 210 ILE A N 1
ATOM 1537 C CA . ILE A 1 210 ? 17.097 12.190 -6.337 1.00 72.06 210 ILE A CA 1
ATOM 1538 C C . ILE A 1 210 ? 16.532 11.896 -7.726 1.00 72.06 210 ILE A C 1
ATOM 1540 O O . ILE A 1 210 ? 15.765 12.682 -8.271 1.00 72.06 210 ILE A O 1
ATOM 1544 N N . MET A 1 211 ? 16.932 10.766 -8.307 1.00 79.56 211 MET A N 1
ATOM 1545 C CA . MET A 1 211 ? 16.437 10.338 -9.608 1.00 79.56 211 MET A CA 1
ATOM 1546 C C . MET A 1 211 ? 14.925 10.086 -9.580 1.00 79.56 211 MET A C 1
ATOM 1548 O O . MET A 1 211 ? 14.225 10.463 -10.515 1.00 79.56 211 MET A O 1
ATOM 1552 N N . ASP A 1 212 ? 14.448 9.474 -8.501 1.00 74.50 212 ASP A N 1
ATOM 1553 C CA . ASP A 1 212 ? 13.039 9.216 -8.231 1.00 74.50 212 ASP A CA 1
ATOM 1554 C C . ASP A 1 212 ? 12.232 10.524 -8.112 1.00 74.50 212 ASP A C 1
ATOM 1556 O O . ASP A 1 212 ? 11.195 10.651 -8.755 1.00 74.50 212 ASP A O 1
ATOM 1560 N N . GLU A 1 213 ? 12.760 11.531 -7.410 1.00 73.31 213 GLU A N 1
ATOM 1561 C CA . GLU A 1 213 ? 12.152 12.872 -7.308 1.00 73.31 213 GLU A CA 1
ATOM 1562 C C . GLU A 1 213 ? 12.081 13.606 -8.654 1.00 73.31 213 GLU A C 1
ATOM 1564 O O . GLU A 1 213 ? 11.085 14.249 -8.973 1.00 73.31 213 GLU A O 1
ATOM 1569 N N . ILE A 1 214 ? 13.136 13.505 -9.471 1.00 74.06 214 ILE A N 1
ATOM 1570 C CA . ILE A 1 214 ? 13.152 14.085 -10.826 1.00 74.06 214 ILE A CA 1
ATOM 1571 C C . ILE A 1 214 ? 12.122 13.389 -11.727 1.00 74.06 214 ILE A C 1
ATOM 1573 O O . ILE A 1 214 ? 11.607 13.991 -12.666 1.00 74.06 214 ILE A O 1
ATOM 1577 N N . ALA A 1 215 ? 11.848 12.108 -11.486 1.00 77.38 215 ALA A N 1
ATOM 1578 C CA . ALA A 1 215 ? 10.909 11.346 -12.294 1.00 77.38 215 ALA A CA 1
ATOM 1579 C C . ALA A 1 215 ? 9.441 11.667 -11.982 1.00 77.38 215 ALA A C 1
ATOM 1581 O O . ALA A 1 215 ? 8.612 11.490 -12.872 1.00 77.38 215 ALA A O 1
ATOM 1582 N N . ASP A 1 216 ? 9.126 12.117 -10.765 1.00 75.25 216 ASP A N 1
ATOM 1583 C CA . ASP A 1 216 ? 7.762 12.510 -10.383 1.00 75.25 216 ASP A CA 1
ATOM 1584 C C . ASP A 1 216 ? 7.329 13.828 -11.030 1.00 75.25 216 ASP A C 1
ATOM 1586 O O . ASP A 1 216 ? 6.170 13.964 -11.413 1.00 75.25 216 ASP A O 1
ATOM 1590 N N . ASP A 1 217 ? 8.265 14.762 -11.223 1.00 73.44 217 ASP A N 1
ATOM 1591 C CA . ASP A 1 217 ? 8.025 16.005 -11.961 1.00 73.44 217 ASP A CA 1
ATOM 1592 C C . ASP A 1 217 ? 9.132 16.272 -13.001 1.00 73.44 217 ASP A C 1
ATOM 1594 O O . ASP A 1 217 ? 10.053 17.067 -12.783 1.00 73.44 217 ASP A O 1
ATOM 1598 N N . PRO A 1 218 ? 9.073 15.598 -14.163 1.00 67.94 218 PRO A N 1
ATOM 1599 C CA . PRO A 1 218 ? 10.096 15.709 -15.201 1.00 67.94 218 PRO A CA 1
ATOM 1600 C C . PRO A 1 218 ? 10.035 17.026 -15.995 1.00 67.94 218 PRO A C 1
ATOM 1602 O O . PRO A 1 218 ? 10.918 17.278 -16.831 1.00 67.94 218 PRO A O 1
ATOM 1605 N N . ASP A 1 219 ? 8.988 17.835 -15.813 1.00 73.50 219 ASP A N 1
ATOM 1606 C CA . ASP A 1 219 ? 8.782 19.089 -16.542 1.00 73.50 219 ASP A CA 1
ATOM 1607 C C . ASP A 1 219 ? 9.222 20.326 -15.751 1.00 73.50 219 ASP A C 1
ATOM 1609 O O . ASP A 1 219 ? 9.491 21.367 -16.366 1.00 73.50 219 ASP A O 1
ATOM 1613 N N . ASP A 1 220 ? 9.435 20.196 -14.441 1.00 74.31 220 ASP A N 1
ATOM 1614 C CA . ASP A 1 220 ? 10.091 21.216 -13.631 1.00 74.31 220 ASP A CA 1
ATOM 1615 C C . ASP A 1 220 ? 11.627 21.192 -13.789 1.00 74.31 220 ASP A C 1
ATOM 1617 O O . ASP A 1 220 ? 12.407 20.663 -12.983 1.00 74.31 220 ASP A O 1
ATOM 1621 N N . ASP A 1 221 ? 12.086 21.827 -14.871 1.00 68.94 221 ASP A N 1
ATOM 1622 C CA . ASP A 1 221 ? 13.510 22.023 -15.156 1.00 68.94 221 ASP A CA 1
ATOM 1623 C C . ASP A 1 221 ? 14.223 22.833 -14.043 1.00 68.94 221 ASP A C 1
ATOM 1625 O O . ASP A 1 221 ? 15.443 22.706 -13.880 1.00 68.94 221 ASP A O 1
ATOM 1629 N N . ALA A 1 222 ? 13.502 23.669 -13.279 1.00 68.12 222 ALA A N 1
ATOM 1630 C CA . ALA A 1 222 ? 14.076 24.478 -12.205 1.00 68.12 222 ALA A CA 1
ATOM 1631 C C . ALA A 1 222 ? 14.330 23.632 -10.951 1.00 68.12 222 ALA A C 1
ATOM 1633 O O . ALA A 1 222 ? 15.459 23.639 -10.449 1.00 68.12 222 ALA A O 1
ATOM 1634 N N . ARG A 1 223 ? 13.347 22.837 -10.507 1.00 66.12 223 ARG A N 1
ATOM 1635 C CA . ARG A 1 223 ? 13.520 21.835 -9.440 1.00 66.12 223 ARG A CA 1
ATOM 1636 C C . ARG A 1 223 ? 14.585 20.823 -9.813 1.00 66.12 223 ARG A C 1
ATOM 1638 O O . ARG A 1 223 ? 15.484 20.573 -9.014 1.00 66.12 223 ARG A O 1
ATOM 1645 N N . THR A 1 224 ? 14.571 20.323 -11.047 1.00 65.12 224 THR A N 1
ATOM 1646 C CA . THR A 1 224 ? 15.613 19.417 -11.549 1.00 65.12 224 THR A CA 1
ATOM 1647 C C . THR A 1 224 ? 17.004 20.055 -11.451 1.00 65.12 224 THR A C 1
ATOM 1649 O O . THR A 1 224 ? 17.948 19.428 -10.968 1.00 65.12 224 THR A O 1
ATOM 1652 N N . ALA A 1 225 ? 17.163 21.318 -11.863 1.00 67.31 225 ALA A N 1
ATOM 1653 C CA . ALA A 1 225 ? 18.444 22.019 -11.766 1.00 67.31 225 ALA A CA 1
ATOM 1654 C C . ALA A 1 225 ? 18.894 22.230 -10.309 1.00 67.31 225 ALA A C 1
ATOM 1656 O O . ALA A 1 225 ? 20.080 22.057 -10.009 1.00 67.31 225 ALA A O 1
ATOM 1657 N N . THR A 1 226 ? 17.974 22.560 -9.404 1.00 67.81 226 THR A N 1
ATOM 1658 C CA . THR A 1 226 ? 18.237 22.688 -7.962 1.00 67.81 226 THR A CA 1
ATOM 1659 C C . THR A 1 226 ? 18.673 21.349 -7.365 1.00 67.81 226 THR A C 1
ATOM 1661 O O . THR A 1 226 ? 19.753 21.267 -6.772 1.00 67.81 226 THR A O 1
ATOM 1664 N N . LEU A 1 227 ? 17.920 20.278 -7.643 1.00 67.19 227 LEU A N 1
ATOM 1665 C CA . LEU A 1 227 ? 18.206 18.909 -7.205 1.00 67.19 227 LEU A CA 1
ATOM 1666 C C . LEU A 1 227 ? 19.544 18.369 -7.726 1.00 67.19 227 LEU A C 1
ATOM 1668 O O . LEU A 1 227 ? 20.142 17.477 -7.133 1.00 67.19 227 LEU A O 1
ATOM 1672 N N . LEU A 1 228 ? 20.046 18.889 -8.845 1.00 66.81 228 LEU A N 1
ATOM 1673 C CA . LEU A 1 228 ? 21.355 18.512 -9.379 1.00 66.81 228 LEU A CA 1
ATOM 1674 C C . LEU A 1 228 ? 22.502 19.368 -8.811 1.00 66.81 228 LEU A C 1
ATOM 1676 O O . LEU A 1 228 ? 23.658 18.934 -8.832 1.00 66.81 228 LEU A O 1
ATOM 1680 N N . THR A 1 229 ? 22.221 20.568 -8.289 1.00 63.56 229 THR A N 1
ATOM 1681 C CA . THR A 1 229 ? 23.249 21.553 -7.898 1.00 63.56 229 THR A CA 1
ATOM 1682 C C . THR A 1 229 ? 23.450 21.709 -6.389 1.00 63.56 229 THR A C 1
ATOM 1684 O O . THR A 1 229 ? 24.600 21.813 -5.955 1.00 63.56 229 THR A O 1
ATOM 1687 N N . GLU A 1 230 ? 22.400 21.671 -5.567 1.00 56.19 230 GLU A N 1
ATOM 1688 C CA . GLU A 1 230 ? 22.490 21.895 -4.105 1.00 56.19 230 GLU A CA 1
ATOM 1689 C C . GLU A 1 230 ? 22.763 20.608 -3.300 1.00 56.19 230 GLU A C 1
ATOM 1691 O O . GLU A 1 230 ? 23.080 20.612 -2.107 1.00 56.19 230 GLU A O 1
ATOM 1696 N N . GLN A 1 231 ? 22.745 19.476 -3.993 1.00 56.81 231 GLN A N 1
ATOM 1697 C CA . GLN A 1 231 ? 22.423 18.165 -3.444 1.00 56.81 231 GLN A CA 1
ATOM 1698 C C . GLN A 1 231 ? 23.519 17.478 -2.620 1.00 56.81 231 GLN A C 1
ATOM 1700 O O . GLN A 1 231 ? 23.407 16.309 -2.278 1.00 56.81 231 GLN A O 1
ATOM 1705 N N . VAL A 1 232 ? 24.637 18.135 -2.328 1.00 50.28 232 VAL A N 1
ATOM 1706 C CA . VAL A 1 232 ? 25.745 17.484 -1.607 1.00 50.28 232 VAL A CA 1
ATOM 1707 C C . VAL A 1 232 ? 25.482 17.397 -0.092 1.00 50.28 232 VAL A C 1
ATOM 1709 O O . VAL A 1 232 ? 25.956 16.471 0.561 1.00 50.28 232 VAL A O 1
ATOM 1712 N N . GLN A 1 233 ? 24.730 18.341 0.489 1.00 50.03 233 GLN A N 1
ATOM 1713 C CA . GLN A 1 233 ? 24.415 18.347 1.930 1.00 50.03 233 GLN A CA 1
ATOM 1714 C C . GLN A 1 233 ? 23.161 17.523 2.273 1.00 50.03 233 GLN A C 1
ATOM 1716 O O . GLN A 1 233 ? 23.129 16.891 3.327 1.00 50.03 233 GLN A O 1
ATOM 1721 N N . ALA A 1 234 ? 22.170 17.482 1.377 1.00 50.66 234 ALA A N 1
ATOM 1722 C CA . ALA A 1 234 ? 20.938 16.710 1.555 1.00 50.66 234 ALA A CA 1
ATOM 1723 C C . ALA A 1 234 ? 21.188 15.192 1.485 1.00 50.66 234 ALA A C 1
ATOM 1725 O O . ALA A 1 234 ? 20.714 14.447 2.339 1.00 50.66 234 ALA A O 1
ATOM 1726 N N . ASP A 1 235 ? 22.027 14.751 0.547 1.00 51.75 235 ASP A N 1
ATOM 1727 C CA . ASP A 1 235 ? 22.391 13.341 0.362 1.00 51.75 235 ASP A CA 1
ATOM 1728 C C . ASP A 1 235 ? 23.142 12.751 1.557 1.00 51.75 235 ASP A C 1
ATOM 1730 O O . ASP A 1 235 ? 22.934 11.606 1.963 1.00 51.75 235 ASP A O 1
ATOM 1734 N N . LEU A 1 236 ? 24.001 13.566 2.173 1.00 50.16 236 LEU A N 1
ATOM 1735 C CA . LEU A 1 236 ? 24.750 13.169 3.356 1.00 50.16 236 LEU A CA 1
ATOM 1736 C C . LEU A 1 236 ? 23.866 13.127 4.614 1.00 50.16 236 LEU A C 1
ATOM 1738 O O . LEU A 1 236 ? 24.062 12.263 5.467 1.00 50.16 236 LEU A O 1
ATOM 1742 N N . ALA A 1 237 ? 22.879 14.021 4.729 1.00 49.22 237 ALA A N 1
ATOM 1743 C CA . ALA A 1 237 ? 21.873 13.980 5.794 1.00 49.22 237 ALA A CA 1
ATOM 1744 C C . ALA A 1 237 ? 20.947 12.768 5.670 1.00 49.22 237 ALA A C 1
ATOM 1746 O O . ALA A 1 237 ? 20.722 12.064 6.653 1.00 49.22 237 ALA A O 1
ATOM 1747 N N . LEU A 1 238 ? 20.464 12.500 4.456 1.00 48.03 238 LEU A N 1
ATOM 1748 C CA . LEU A 1 238 ? 19.614 11.360 4.132 1.00 48.03 238 LEU A CA 1
ATOM 1749 C C . LEU A 1 238 ? 20.298 10.023 4.433 1.00 48.03 238 LEU A C 1
ATOM 1751 O O . LEU A 1 238 ? 19.669 9.069 4.875 1.00 48.03 238 LEU A O 1
ATOM 1755 N N . HIS A 1 239 ? 21.607 9.959 4.242 1.00 46.66 239 HIS A N 1
ATOM 1756 C CA . HIS A 1 239 ? 22.395 8.798 4.602 1.00 46.66 239 HIS A CA 1
ATOM 1757 C C . HIS A 1 239 ? 22.404 8.499 6.114 1.00 46.66 239 HIS A C 1
ATOM 1759 O O . HIS A 1 239 ? 22.177 7.360 6.524 1.00 46.66 239 HIS A O 1
ATOM 1765 N N . TYR A 1 240 ? 22.665 9.508 6.956 1.00 47.94 240 TYR A N 1
ATOM 1766 C CA . TYR A 1 240 ? 22.625 9.340 8.418 1.00 47.94 240 TYR A CA 1
ATOM 1767 C C . TYR A 1 240 ? 21.194 9.082 8.921 1.00 47.94 240 TYR A C 1
ATOM 1769 O O . TYR A 1 240 ? 21.008 8.350 9.895 1.00 47.94 240 TYR A O 1
ATOM 1777 N N . TYR A 1 241 ? 20.202 9.631 8.213 1.00 45.66 241 TYR A N 1
ATOM 1778 C CA . TYR A 1 241 ? 18.769 9.388 8.384 1.00 45.66 241 TYR A CA 1
ATOM 1779 C C . TYR A 1 241 ? 18.381 7.930 8.069 1.00 45.66 241 TYR A C 1
ATOM 1781 O O . TYR A 1 241 ? 17.745 7.280 8.893 1.00 45.66 241 TYR A O 1
ATOM 1789 N N . ALA A 1 242 ? 18.845 7.362 6.951 1.00 42.22 242 ALA A N 1
ATOM 1790 C CA . ALA A 1 242 ? 18.528 5.993 6.527 1.00 42.22 242 ALA A CA 1
ATOM 1791 C C . ALA A 1 242 ? 19.225 4.895 7.360 1.00 42.22 242 ALA A C 1
ATOM 1793 O O . ALA A 1 242 ? 18.773 3.754 7.372 1.00 42.22 242 ALA A O 1
ATOM 1794 N N . GLN A 1 243 ? 20.305 5.222 8.082 1.00 44.09 243 GLN A N 1
ATOM 1795 C CA . GLN A 1 243 ? 20.991 4.295 8.998 1.00 44.09 243 GLN A CA 1
ATOM 1796 C C . GLN A 1 243 ? 20.589 4.446 10.474 1.00 44.09 243 GLN A C 1
ATOM 1798 O O . GLN A 1 243 ? 21.218 3.843 11.346 1.00 44.09 243 GLN A O 1
ATOM 1803 N N . GLY A 1 244 ? 19.558 5.245 10.772 1.00 43.22 244 GLY A N 1
ATOM 1804 C CA . GLY A 1 244 ? 18.952 5.319 12.104 1.00 43.22 244 GLY A CA 1
ATOM 1805 C C . GLY A 1 244 ? 19.831 5.927 13.202 1.00 43.22 244 GLY A C 1
ATOM 1806 O O . GLY A 1 244 ? 19.600 5.649 14.375 1.00 43.22 244 GLY A O 1
ATOM 1807 N N . ASN A 1 245 ? 20.837 6.747 12.875 1.00 46.28 245 ASN A N 1
ATOM 1808 C CA . ASN A 1 245 ? 21.803 7.231 13.872 1.00 46.28 245 ASN A CA 1
ATOM 1809 C C . ASN A 1 245 ? 21.619 8.719 14.229 1.00 46.28 245 ASN A C 1
ATOM 1811 O O . ASN A 1 245 ? 22.539 9.530 14.103 1.00 46.28 245 ASN A O 1
ATOM 1815 N N . LEU A 1 246 ? 20.416 9.069 14.698 1.00 47.16 246 LEU A N 1
ATOM 1816 C CA . LEU A 1 246 ? 20.076 10.404 15.221 1.00 47.16 246 LEU A CA 1
ATOM 1817 C C . LEU A 1 246 ? 20.782 10.752 16.537 1.00 47.16 246 LEU A C 1
ATOM 1819 O O . LEU A 1 246 ? 20.861 11.921 16.903 1.00 47.16 246 LEU A O 1
ATOM 1823 N N . GLU A 1 247 ? 21.332 9.759 17.237 1.00 43.16 247 GLU A N 1
ATOM 1824 C CA . GLU A 1 247 ? 22.107 9.963 18.469 1.00 43.16 247 GLU A CA 1
ATOM 1825 C C . GLU A 1 247 ? 23.519 10.506 18.205 1.00 43.16 247 GLU A C 1
ATOM 1827 O O . GLU A 1 247 ? 24.275 10.800 19.135 1.00 43.16 247 GLU A O 1
ATOM 1832 N N . ASN A 1 248 ? 23.900 10.657 16.936 1.00 47.66 248 ASN A N 1
ATOM 1833 C CA . ASN A 1 248 ? 25.183 11.223 16.590 1.00 47.66 248 ASN A CA 1
ATOM 1834 C C . ASN A 1 248 ? 25.223 12.737 16.863 1.00 47.66 248 ASN A C 1
ATOM 1836 O O . ASN A 1 248 ? 24.582 13.532 16.175 1.00 47.66 248 ASN A O 1
ATOM 1840 N N . GLU A 1 249 ? 26.040 13.142 17.836 1.00 50.38 249 GLU A N 1
ATOM 1841 C CA . GLU A 1 249 ? 26.160 14.529 18.306 1.00 50.38 249 GLU A CA 1
ATOM 1842 C C . GLU A 1 249 ? 26.522 15.526 17.183 1.00 50.38 249 GLU A C 1
ATOM 1844 O O . GLU A 1 249 ? 26.092 16.680 17.215 1.00 50.38 249 GLU A O 1
ATOM 1849 N N . ALA A 1 250 ? 27.242 15.085 16.142 1.00 48.81 250 ALA A N 1
ATOM 1850 C CA . ALA A 1 250 ? 27.572 15.921 14.987 1.00 48.81 250 ALA A CA 1
ATOM 1851 C C . ALA A 1 250 ? 26.377 16.123 14.035 1.00 48.81 250 ALA A C 1
ATOM 1853 O O . ALA A 1 250 ? 26.192 17.227 13.518 1.00 48.81 250 ALA A O 1
ATOM 1854 N N . VAL A 1 251 ? 25.542 15.094 13.844 1.00 49.72 251 VAL A N 1
ATOM 1855 C CA . VAL A 1 251 ? 24.296 15.175 13.057 1.00 49.72 251 VAL A CA 1
ATOM 1856 C C . VAL A 1 251 ? 23.289 16.076 13.776 1.00 49.72 251 VAL A C 1
ATOM 1858 O O . VAL A 1 251 ? 22.752 17.001 13.170 1.00 49.72 251 VAL A O 1
ATOM 1861 N N . ALA A 1 252 ? 23.127 15.904 15.092 1.00 51.69 252 ALA A N 1
ATOM 1862 C CA . ALA A 1 252 ? 22.271 16.754 15.920 1.00 51.69 252 ALA A CA 1
ATOM 1863 C C . ALA A 1 252 ? 22.715 18.232 15.914 1.00 51.69 252 ALA A C 1
ATOM 1865 O O . ALA A 1 252 ? 21.883 19.135 15.811 1.00 51.69 252 ALA A O 1
ATOM 1866 N N . ALA A 1 253 ? 24.025 18.503 15.965 1.00 53.31 253 ALA A N 1
ATOM 1867 C CA . ALA A 1 253 ? 24.561 19.863 15.880 1.00 53.31 253 ALA A CA 1
ATOM 1868 C C . ALA A 1 253 ? 24.363 20.498 14.489 1.00 53.31 253 ALA A C 1
ATOM 1870 O O . ALA A 1 253 ? 24.120 21.704 14.380 1.00 53.31 253 ALA A O 1
ATOM 1871 N N . ALA A 1 254 ? 24.448 19.705 13.420 1.00 49.19 254 ALA A N 1
ATOM 1872 C CA . ALA A 1 254 ? 24.202 20.177 12.062 1.00 49.19 254 ALA A CA 1
ATOM 1873 C C . ALA A 1 254 ? 22.712 20.499 11.823 1.00 49.19 254 ALA A C 1
ATOM 1875 O O . ALA A 1 254 ? 22.411 21.531 11.224 1.00 49.19 254 ALA A O 1
ATOM 1876 N N . VAL A 1 255 ? 21.793 19.706 12.386 1.00 48.66 255 VAL A N 1
ATOM 1877 C CA . VAL A 1 255 ? 20.351 20.018 12.438 1.00 48.66 255 VAL A CA 1
ATOM 1878 C C . VAL A 1 255 ? 20.086 21.299 13.233 1.00 48.66 255 VAL A C 1
ATOM 1880 O O . VAL A 1 255 ? 19.427 22.219 12.754 1.00 48.66 255 VAL A O 1
ATOM 1883 N N . ALA A 1 256 ? 20.669 21.417 14.428 1.00 53.28 256 ALA A N 1
ATOM 1884 C CA . ALA A 1 256 ? 20.463 22.569 15.310 1.00 53.28 256 ALA A CA 1
ATOM 1885 C C . ALA A 1 256 ? 20.980 23.899 14.732 1.00 53.28 256 ALA A C 1
ATOM 1887 O O . ALA A 1 256 ? 20.556 24.973 15.157 1.00 53.28 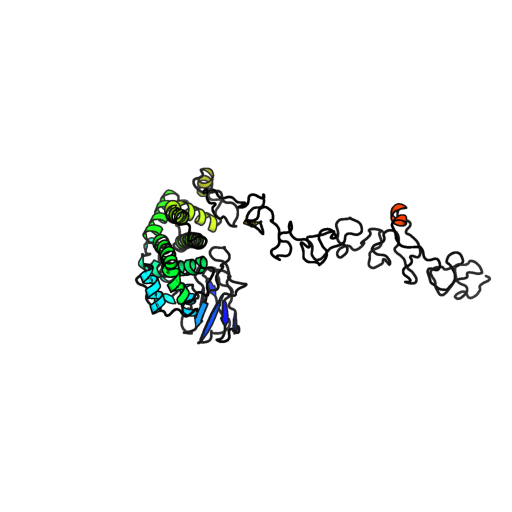256 ALA A O 1
ATOM 1888 N N . THR A 1 257 ? 21.911 23.840 13.779 1.00 52.91 257 THR A N 1
ATOM 1889 C CA . THR A 1 257 ? 22.461 25.021 13.098 1.00 52.91 257 THR A CA 1
ATOM 1890 C C . THR A 1 257 ? 21.763 25.331 11.774 1.00 52.91 257 THR A C 1
ATOM 1892 O O . THR A 1 257 ? 22.148 26.293 11.110 1.00 52.91 257 THR A O 1
ATOM 1895 N N . GLY A 1 258 ? 20.750 24.543 11.391 1.00 43.94 258 GLY A N 1
ATOM 1896 C CA . GLY A 1 258 ? 20.072 24.651 10.097 1.00 43.94 258 GLY A CA 1
ATOM 1897 C C . GLY A 1 258 ? 20.959 24.252 8.915 1.00 43.94 258 GLY A C 1
ATOM 1898 O O . GLY A 1 258 ? 20.647 24.574 7.775 1.00 43.94 258 GLY A O 1
ATOM 1899 N N . ALA A 1 259 ? 22.089 23.587 9.177 1.00 45.00 259 ALA A N 1
ATOM 1900 C CA . ALA A 1 259 ? 22.968 23.065 8.139 1.00 45.00 259 ALA A CA 1
ATOM 1901 C C . ALA A 1 259 ? 22.447 21.741 7.550 1.00 45.00 259 ALA A C 1
ATOM 1903 O O . ALA A 1 259 ? 22.861 21.384 6.451 1.00 45.00 259 ALA A O 1
ATOM 1904 N N . LEU A 1 260 ? 21.569 21.037 8.277 1.00 43.06 260 LEU A N 1
ATOM 1905 C CA . LEU A 1 260 ? 20.747 19.913 7.820 1.00 43.06 260 LEU A CA 1
ATOM 1906 C C . LEU A 1 260 ? 19.290 20.148 8.272 1.00 43.06 260 LEU A C 1
ATOM 1908 O O . LEU A 1 260 ? 19.094 20.784 9.312 1.00 43.06 260 LEU A O 1
ATOM 1912 N N . PRO A 1 261 ? 18.274 19.653 7.543 1.00 39.75 261 PRO A N 1
ATOM 1913 C CA . PRO A 1 261 ? 16.884 19.729 7.992 1.00 39.75 261 PRO A CA 1
ATOM 1914 C C . PRO A 1 261 ? 16.647 18.843 9.234 1.00 39.75 261 PRO A C 1
ATOM 1916 O O . PRO A 1 261 ? 17.329 17.824 9.391 1.00 39.75 261 PRO A O 1
ATOM 1919 N N . PRO A 1 262 ? 15.714 19.208 10.136 1.00 38.22 262 PRO A N 1
ATOM 1920 C CA . PRO A 1 262 ? 15.358 18.377 11.280 1.00 38.22 262 PRO A CA 1
ATOM 1921 C C . PRO A 1 262 ? 14.731 17.056 10.838 1.00 38.22 262 PRO A C 1
ATOM 1923 O O . PRO A 1 262 ? 13.943 17.007 9.901 1.00 38.22 262 PRO A O 1
ATOM 1926 N N . VAL A 1 263 ? 15.097 15.976 11.529 1.00 40.75 263 VAL A N 1
ATOM 1927 C CA . VAL A 1 263 ? 14.545 14.648 11.266 1.00 40.75 263 VAL A CA 1
ATOM 1928 C C . VAL A 1 263 ? 13.231 14.498 12.017 1.00 40.75 263 VAL A C 1
ATOM 1930 O O . VAL A 1 263 ? 13.221 14.404 13.244 1.00 40.75 263 VAL A O 1
ATOM 1933 N N . VAL A 1 264 ? 12.142 14.467 11.261 1.00 36.38 264 VAL A N 1
ATOM 1934 C CA . VAL A 1 264 ? 10.861 13.888 11.675 1.00 36.38 264 VAL A CA 1
ATOM 1935 C C . VAL A 1 264 ? 10.843 12.442 11.162 1.00 36.38 264 VAL A C 1
ATOM 1937 O O . VAL A 1 264 ? 11.545 12.127 10.197 1.00 36.38 264 VAL A O 1
ATOM 1940 N N . ALA A 1 265 ? 10.182 11.537 11.882 1.00 31.38 265 ALA A N 1
ATOM 1941 C CA . ALA A 1 265 ? 10.232 10.094 11.636 1.00 31.38 265 ALA A CA 1
ATOM 1942 C C . ALA A 1 265 ? 9.918 9.711 10.171 1.00 31.38 265 ALA A C 1
ATOM 1944 O O . ALA A 1 265 ? 9.346 10.492 9.423 1.00 31.38 265 ALA A O 1
ATOM 1945 N N . ALA A 1 266 ? 10.360 8.521 9.753 1.00 32.44 266 ALA A N 1
ATOM 1946 C CA . ALA A 1 266 ? 10.271 8.042 8.374 1.00 32.44 266 ALA A CA 1
ATOM 1947 C C . ALA A 1 266 ? 8.840 8.085 7.807 1.00 32.44 266 ALA A C 1
ATOM 1949 O O . ALA A 1 266 ? 7.973 7.374 8.300 1.00 32.44 266 ALA A O 1
ATOM 1950 N N . GLY A 1 267 ? 8.658 8.880 6.749 1.00 34.84 267 GLY A N 1
ATOM 1951 C CA . GLY A 1 267 ? 7.408 9.059 6.008 1.00 34.84 267 GLY A CA 1
ATOM 1952 C C . GLY A 1 267 ? 7.423 10.411 5.291 1.00 34.84 267 GLY A C 1
ATOM 1953 O O . GLY A 1 267 ? 7.344 11.432 5.951 1.00 34.84 267 GLY A O 1
ATOM 1954 N N . THR A 1 268 ? 7.666 10.375 3.974 1.00 36.78 268 THR A N 1
ATOM 1955 C CA . THR A 1 268 ? 7.333 11.374 2.925 1.00 36.78 268 THR A CA 1
ATOM 1956 C C . THR A 1 268 ? 7.524 12.880 3.181 1.00 36.78 268 THR A C 1
ATOM 1958 O O . THR A 1 268 ? 6.881 13.474 4.028 1.00 36.78 268 THR A O 1
ATOM 1961 N N . PHE A 1 269 ? 8.308 13.540 2.317 1.00 41.97 269 PHE A N 1
ATOM 1962 C CA . PHE A 1 269 ? 8.130 14.970 2.028 1.00 41.97 269 PHE A CA 1
ATOM 1963 C C . PHE A 1 269 ? 8.351 15.236 0.538 1.00 41.97 269 PHE A C 1
ATOM 1965 O O . PHE A 1 269 ? 9.420 14.906 0.014 1.00 41.97 269 PHE A O 1
ATOM 1972 N N . VAL A 1 270 ? 7.353 15.858 -0.094 1.00 39.16 270 VAL A N 1
ATOM 1973 C CA . VAL A 1 270 ? 7.437 16.533 -1.397 1.00 39.16 270 VAL A CA 1
ATOM 1974 C C . VAL A 1 270 ? 7.740 18.019 -1.130 1.00 39.16 270 VAL A C 1
ATOM 1976 O O . VAL A 1 270 ? 7.412 18.535 -0.067 1.00 39.16 270 VAL A O 1
ATOM 1979 N N . VAL A 1 271 ? 8.450 18.685 -2.042 1.00 40.47 271 VAL A N 1
ATOM 1980 C CA . VAL A 1 271 ? 8.846 20.103 -1.925 1.00 40.47 271 VAL A CA 1
ATOM 1981 C C . VAL A 1 271 ? 7.837 20.982 -2.668 1.00 40.47 271 VAL A C 1
ATOM 1983 O O . VAL A 1 271 ? 7.535 20.673 -3.821 1.00 40.47 271 VAL A O 1
ATOM 1986 N N . ASP A 1 272 ? 7.390 22.079 -2.051 1.00 44.81 272 ASP A N 1
ATOM 1987 C CA . ASP A 1 272 ? 6.461 23.046 -2.652 1.00 44.81 272 ASP A CA 1
ATOM 1988 C C . ASP A 1 272 ? 7.139 24.065 -3.585 1.00 44.81 272 ASP A C 1
ATOM 1990 O O . ASP A 1 272 ? 8.358 24.262 -3.568 1.00 44.81 272 ASP A O 1
ATOM 1994 N N . ASP A 1 273 ? 6.319 24.759 -4.388 1.00 39.75 273 ASP A N 1
ATOM 1995 C CA . ASP A 1 273 ? 6.711 25.723 -5.439 1.00 39.75 273 ASP A CA 1
ATOM 1996 C C . ASP A 1 273 ? 7.478 26.958 -4.901 1.00 39.75 273 ASP A C 1
ATOM 1998 O O . ASP A 1 273 ? 8.159 27.666 -5.647 1.00 39.75 273 ASP A O 1
ATOM 2002 N N . ASP A 1 274 ? 7.426 27.224 -3.589 1.00 43.84 274 ASP A N 1
ATOM 2003 C CA . ASP A 1 274 ? 8.207 28.288 -2.938 1.00 43.84 274 ASP A CA 1
ATOM 2004 C C . ASP A 1 274 ? 9.483 27.793 -2.227 1.00 43.84 274 ASP A C 1
ATOM 2006 O O . ASP A 1 274 ? 10.240 28.595 -1.662 1.00 43.84 274 ASP A O 1
ATOM 2010 N N . GLY A 1 275 ? 9.764 26.489 -2.309 1.00 44.00 275 GLY A N 1
ATOM 2011 C CA . GLY A 1 275 ? 10.920 25.848 -1.692 1.00 44.00 275 GLY A CA 1
ATOM 2012 C C . GLY A 1 275 ? 10.794 25.642 -0.182 1.00 44.00 275 GLY A C 1
ATOM 2013 O O . GLY A 1 275 ? 11.794 25.304 0.462 1.00 44.00 275 GLY A O 1
ATOM 2014 N N . SER A 1 276 ? 9.610 25.852 0.397 1.00 44.81 276 SER A N 1
ATOM 2015 C CA . SER A 1 276 ? 9.286 25.328 1.718 1.00 44.81 276 SER A CA 1
ATOM 2016 C C . SER A 1 276 ? 8.837 23.864 1.622 1.00 44.81 276 SER A C 1
ATOM 2018 O O . SER A 1 276 ? 8.447 23.364 0.570 1.00 44.81 276 SER A O 1
ATOM 2020 N N . VAL A 1 277 ? 9.028 23.132 2.715 1.00 48.97 277 VAL A N 1
ATOM 2021 C CA . VAL A 1 277 ? 8.406 21.821 2.902 1.00 48.97 277 VAL A CA 1
ATOM 2022 C C . VAL A 1 277 ? 7.109 22.152 3.614 1.00 48.97 277 VAL A C 1
ATOM 2024 O O . VAL A 1 277 ? 7.178 22.476 4.805 1.00 48.97 277 VAL A O 1
ATOM 2027 N N . ASP A 1 278 ? 5.990 22.188 2.894 1.00 57.47 278 ASP A N 1
ATOM 2028 C CA . ASP A 1 278 ? 4.696 22.235 3.560 1.00 57.47 278 ASP A CA 1
ATOM 2029 C C . ASP A 1 278 ? 4.332 20.792 3.928 1.00 57.47 278 ASP A C 1
ATOM 2031 O O . ASP A 1 278 ? 4.224 19.945 3.040 1.00 57.47 278 ASP A O 1
ATOM 2035 N N . PRO A 1 279 ? 4.296 20.437 5.225 1.00 64.69 279 PRO A N 1
ATOM 2036 C CA . PRO A 1 279 ? 3.852 19.114 5.657 1.00 64.69 279 PRO A CA 1
ATOM 2037 C C . PRO A 1 279 ? 2.386 18.822 5.321 1.00 64.69 279 PRO A C 1
ATOM 2039 O O . PRO A 1 279 ? 1.974 17.692 5.550 1.00 64.69 279 PRO A O 1
ATOM 2042 N N . ASP A 1 280 ? 1.642 19.820 4.853 1.00 71.12 280 ASP A N 1
ATOM 2043 C CA . ASP A 1 280 ? 0.194 19.860 4.681 1.00 71.12 280 ASP A CA 1
ATOM 2044 C C . ASP A 1 280 ? -0.084 20.678 3.403 1.00 71.12 280 ASP A C 1
ATOM 2046 O O . ASP A 1 280 ? -0.158 21.910 3.426 1.00 71.12 280 ASP A O 1
ATOM 2050 N N . ARG A 1 281 ? -0.071 20.005 2.243 1.00 75.38 281 ARG A N 1
ATOM 2051 C CA . ARG A 1 281 ? 0.008 20.648 0.915 1.00 75.38 281 ARG A CA 1
ATOM 2052 C C . ARG A 1 281 ? -1.184 21.551 0.612 1.00 75.38 281 ARG A C 1
ATOM 2054 O O . ARG A 1 281 ? -1.054 22.499 -0.172 1.00 75.38 281 ARG A O 1
ATOM 2061 N N . ASP A 1 282 ? -2.349 21.247 1.155 1.00 79.31 282 ASP A N 1
ATOM 2062 C CA . ASP A 1 282 ? -3.557 22.035 0.936 1.00 79.31 282 ASP A CA 1
ATOM 2063 C C . ASP A 1 282 ? -3.946 22.920 2.133 1.00 79.31 282 ASP A C 1
ATOM 2065 O O . ASP A 1 282 ? -4.789 23.818 1.986 1.00 79.31 282 ASP A O 1
ATOM 2069 N N . ALA A 1 283 ? -3.188 22.817 3.227 1.00 85.44 283 ALA A N 1
ATOM 2070 C CA . ALA A 1 283 ? -3.259 23.636 4.426 1.00 85.44 283 ALA A CA 1
ATOM 2071 C C . ALA A 1 283 ? -4.569 23.459 5.212 1.00 85.44 283 ALA A C 1
ATOM 2073 O O . ALA A 1 283 ? -5.102 24.443 5.758 1.00 85.44 283 ALA A O 1
ATOM 2074 N N . ASP A 1 284 ? -5.094 22.235 5.262 1.00 83.75 284 ASP A N 1
ATOM 2075 C CA . ASP A 1 284 ? -6.314 21.880 5.990 1.00 83.75 284 ASP A CA 1
ATOM 2076 C C . ASP A 1 284 ? -6.073 21.507 7.469 1.00 83.75 284 ASP A C 1
ATOM 2078 O O . ASP A 1 284 ? -6.989 21.560 8.303 1.00 83.75 284 ASP A O 1
ATOM 2082 N N . GLY A 1 285 ? -4.809 21.290 7.840 1.00 86.81 285 GLY A N 1
ATOM 2083 C CA . GLY A 1 285 ? -4.350 20.955 9.182 1.00 86.81 285 GLY A CA 1
ATOM 2084 C C . GLY A 1 285 ? -4.000 19.480 9.395 1.00 86.81 285 GLY A C 1
ATOM 2085 O O . GLY A 1 285 ? -3.540 19.153 10.501 1.00 86.81 285 GLY A O 1
ATOM 2086 N N . VAL A 1 286 ? -4.189 18.619 8.396 1.00 80.38 286 VAL A N 1
ATOM 2087 C CA . VAL A 1 286 ? -3.746 17.223 8.360 1.00 80.38 286 VAL A CA 1
ATOM 2088 C C . VAL A 1 286 ? -2.485 17.138 7.505 1.00 80.38 286 VAL A C 1
ATOM 2090 O O . VAL A 1 286 ? -2.321 17.818 6.505 1.00 80.38 286 VAL A O 1
ATOM 2093 N N . ALA A 1 287 ? -1.496 16.379 7.969 1.00 81.81 287 ALA A N 1
ATOM 2094 C CA . ALA A 1 287 ? -0.255 16.273 7.220 1.00 81.81 287 ALA A CA 1
ATOM 2095 C C . ALA A 1 287 ? -0.434 15.281 6.067 1.00 81.81 287 ALA A C 1
ATOM 2097 O O . ALA A 1 287 ? -0.940 14.193 6.308 1.00 81.81 287 ALA A O 1
ATOM 2098 N N . ASP A 1 288 ? 0.121 15.577 4.890 1.00 74.81 288 ASP A N 1
ATOM 2099 C CA . ASP A 1 288 ? 0.143 14.715 3.698 1.00 74.81 288 ASP A CA 1
ATOM 2100 C C . ASP A 1 288 ? 0.265 13.187 3.949 1.00 74.81 288 ASP A C 1
ATOM 2102 O O . ASP A 1 288 ? -0.403 12.422 3.260 1.00 74.81 288 ASP A O 1
ATOM 2106 N N . PRO A 1 289 ? 1.154 12.669 4.834 1.00 74.38 289 PRO A N 1
ATOM 2107 C CA . PRO A 1 289 ? 1.243 11.224 5.096 1.00 74.38 289 PRO A CA 1
ATOM 2108 C C . PRO A 1 289 ? 0.050 10.619 5.841 1.00 74.38 289 PRO A C 1
ATOM 2110 O O . PRO A 1 289 ? -0.134 9.403 5.780 1.00 74.38 289 PRO A O 1
ATOM 2113 N N . ASP A 1 290 ? -0.672 11.441 6.592 1.00 81.69 290 ASP A N 1
ATOM 2114 C CA . ASP A 1 290 ? -1.825 11.070 7.411 1.00 81.69 290 ASP A CA 1
ATOM 2115 C C . ASP A 1 290 ? -3.145 11.526 6.754 1.00 81.69 290 ASP A C 1
ATOM 2117 O O . ASP A 1 290 ? -4.207 11.373 7.351 1.00 81.69 290 ASP A O 1
ATOM 2121 N N . ASP A 1 291 ? -3.057 12.087 5.547 1.00 83.88 291 ASP A N 1
ATOM 2122 C CA . ASP A 1 291 ? -4.142 12.675 4.777 1.00 83.88 291 ASP A CA 1
ATOM 2123 C C . ASP A 1 291 ? -4.479 11.772 3.576 1.00 83.88 291 ASP A C 1
ATOM 2125 O O . ASP A 1 291 ? -3.623 11.461 2.738 1.00 83.88 291 ASP A O 1
ATOM 2129 N N . ALA A 1 292 ? -5.728 11.311 3.503 1.00 88.50 292 ALA A N 1
ATOM 2130 C CA . ALA A 1 292 ? -6.219 10.501 2.390 1.00 88.50 292 ALA A CA 1
ATOM 2131 C C . ALA A 1 292 ? -6.358 11.305 1.079 1.00 88.50 292 ALA A C 1
ATOM 2133 O O . ALA A 1 292 ? -6.221 10.736 -0.012 1.00 88.50 292 ALA A O 1
ATOM 2134 N N . PHE A 1 293 ? -6.521 12.632 1.164 1.00 89.81 293 PHE A N 1
ATOM 2135 C CA . PHE A 1 293 ? -6.648 13.554 0.034 1.00 89.81 293 PHE A CA 1
ATOM 2136 C C . PHE A 1 293 ? -5.672 14.746 0.120 1.00 89.81 293 PHE A C 1
ATOM 2138 O O . PHE A 1 293 ? -6.123 15.884 0.117 1.00 89.81 293 PHE A O 1
ATOM 2145 N N . PRO A 1 294 ? -4.343 14.532 -0.032 1.00 84.50 294 PRO A N 1
ATOM 2146 C CA . PRO A 1 294 ? -3.283 15.542 0.173 1.00 84.50 294 PRO A CA 1
ATOM 2147 C C . PRO A 1 294 ? -3.249 16.755 -0.776 1.00 84.50 294 PRO A C 1
ATOM 2149 O O . PRO A 1 294 ? -2.187 17.326 -1.034 1.00 84.50 294 PRO A O 1
ATOM 2152 N N . THR A 1 295 ? -4.327 17.045 -1.491 1.00 84.62 295 THR A N 1
ATOM 2153 C CA . THR A 1 295 ? -4.464 18.177 -2.415 1.00 84.62 295 THR A CA 1
ATOM 2154 C C . THR A 1 295 ? -5.862 18.801 -2.365 1.00 84.62 295 THR A C 1
ATOM 2156 O O . THR A 1 295 ? -6.102 19.763 -3.109 1.00 84.62 295 THR A O 1
ATOM 2159 N N . ASP A 1 296 ? -6.785 18.234 -1.587 1.00 86.81 296 ASP A N 1
ATOM 2160 C CA . ASP A 1 296 ? -8.143 18.731 -1.424 1.00 86.81 296 ASP A CA 1
ATOM 2161 C C . ASP A 1 296 ? -8.358 19.182 0.027 1.00 86.81 296 ASP A C 1
ATOM 2163 O O . ASP A 1 296 ? -8.725 18.373 0.865 1.00 86.81 296 ASP A O 1
ATOM 2167 N N . PRO A 1 297 ? -8.270 20.492 0.323 1.00 92.31 297 PRO A N 1
ATOM 2168 C CA . PRO A 1 297 ? -8.325 20.988 1.699 1.00 92.31 297 PRO A CA 1
ATOM 2169 C C . PRO A 1 297 ? -9.704 20.867 2.366 1.00 92.31 297 PRO A C 1
ATOM 2171 O O . PRO A 1 297 ? -9.973 21.489 3.400 1.00 92.31 297 PRO A O 1
ATOM 2174 N N . ALA A 1 298 ? -10.648 20.218 1.690 1.00 95.38 298 ALA A N 1
ATOM 2175 C CA . ALA A 1 298 ? -11.960 19.897 2.208 1.00 95.38 298 ALA A CA 1
ATOM 2176 C C . ALA A 1 298 ? -12.075 18.435 2.653 1.00 95.38 298 ALA A C 1
ATOM 2178 O O . ALA A 1 298 ? -13.100 18.122 3.246 1.00 95.38 298 ALA A O 1
ATOM 2179 N N . GLU A 1 299 ? -11.088 17.574 2.398 1.00 95.94 299 GLU A N 1
ATOM 2180 C CA . GLU A 1 299 ? -11.146 16.133 2.654 1.00 95.94 299 GLU A CA 1
ATOM 2181 C C . GLU A 1 299 ? -9.814 15.633 3.213 1.00 95.94 299 GLU A C 1
ATOM 2183 O O . GLU A 1 299 ? -8.773 16.014 2.707 1.00 95.94 299 GLU A O 1
ATOM 2188 N N . TRP A 1 300 ? -9.842 14.758 4.222 1.00 94.44 300 TRP A N 1
ATOM 2189 C CA . TRP A 1 300 ? -8.607 14.236 4.834 1.00 94.44 300 TRP A CA 1
ATOM 2190 C C . TRP A 1 300 ? -8.699 12.805 5.383 1.00 94.44 300 TRP A C 1
ATOM 2192 O O . TRP A 1 300 ? -7.674 12.159 5.604 1.00 94.44 300 TRP A O 1
ATOM 2202 N N . VAL A 1 301 ? -9.913 12.287 5.601 1.00 95.75 301 VAL A N 1
ATOM 2203 C CA . VAL A 1 301 ? -10.189 10.884 5.960 1.00 95.75 301 VAL A CA 1
ATOM 2204 C C . VAL A 1 301 ? -10.996 10.245 4.832 1.00 95.75 301 VAL A C 1
ATOM 2206 O O . VAL A 1 301 ? -11.843 10.918 4.252 1.00 95.75 301 VAL A O 1
ATOM 2209 N N . ASP A 1 302 ? -10.701 8.979 4.544 1.00 95.19 302 ASP A N 1
ATOM 2210 C CA . ASP A 1 302 ? -11.452 8.067 3.672 1.00 95.19 302 ASP A CA 1
ATOM 2211 C C . ASP A 1 302 ? -11.605 6.757 4.466 1.00 95.19 302 ASP A C 1
ATOM 2213 O O . ASP A 1 302 ? -10.652 5.979 4.566 1.00 95.19 302 ASP A O 1
ATOM 2217 N N . THR A 1 303 ? -12.706 6.596 5.203 1.00 95.12 303 THR A N 1
ATOM 2218 C CA . THR A 1 303 ? -12.857 5.477 6.151 1.00 95.12 303 THR A CA 1
ATOM 2219 C C . THR A 1 303 ? -13.071 4.139 5.430 1.00 95.12 303 THR A C 1
ATOM 2221 O O . THR A 1 303 ? -12.570 3.113 5.909 1.00 95.12 303 THR A O 1
ATOM 2224 N N . ASP A 1 304 ? -13.754 4.133 4.284 1.00 91.12 304 ASP A N 1
ATOM 2225 C CA . ASP A 1 304 ? -14.082 2.925 3.518 1.00 91.12 304 ASP A CA 1
ATOM 2226 C C . ASP A 1 304 ? -13.187 2.686 2.279 1.00 91.12 304 ASP A C 1
ATOM 2228 O O . ASP A 1 304 ? -13.309 1.648 1.610 1.00 91.12 304 ASP A O 1
ATOM 2232 N N . ASP A 1 305 ? -12.225 3.583 2.029 1.00 94.25 305 ASP A N 1
ATOM 2233 C CA . ASP A 1 305 ? -11.290 3.572 0.899 1.00 94.25 305 ASP A CA 1
ATOM 2234 C C . ASP A 1 305 ? -12.004 3.598 -0.481 1.00 94.25 305 ASP A C 1
ATOM 2236 O O . ASP A 1 305 ? -11.489 3.036 -1.470 1.00 94.25 305 ASP A O 1
ATOM 2240 N N . ASP A 1 306 ? -13.194 4.207 -0.594 1.00 90.31 306 ASP A N 1
ATOM 2241 C CA . ASP A 1 306 ? -13.941 4.295 -1.860 1.00 90.31 306 ASP A CA 1
ATOM 2242 C C . ASP A 1 306 ? -13.477 5.445 -2.781 1.00 90.31 306 ASP A C 1
ATOM 2244 O O . ASP A 1 306 ? -13.743 5.442 -4.001 1.00 90.31 306 ASP A O 1
ATOM 2248 N N . GLY A 1 307 ? -12.674 6.363 -2.231 1.00 92.19 307 GLY A N 1
ATOM 2249 C CA . GLY A 1 307 ? -12.112 7.526 -2.907 1.00 92.19 307 GLY A CA 1
ATOM 2250 C C . GLY A 1 307 ? -12.970 8.793 -2.829 1.00 92.19 307 GLY A C 1
ATOM 2251 O O . GLY A 1 307 ? -12.674 9.751 -3.562 1.00 92.19 307 GLY A O 1
ATOM 2252 N N . ILE A 1 308 ? -14.015 8.810 -2.003 1.00 93.50 308 ILE A N 1
ATOM 2253 C CA . ILE A 1 308 ? -14.768 9.985 -1.565 1.00 93.50 308 ILE A CA 1
ATOM 2254 C C . ILE A 1 308 ? -14.391 10.239 -0.101 1.00 93.50 308 ILE A C 1
ATOM 2256 O O . ILE A 1 308 ? -14.421 9.345 0.723 1.00 93.50 308 ILE A O 1
ATOM 2260 N N . GLY A 1 309 ? -13.971 11.461 0.225 1.00 96.44 309 GLY A N 1
ATOM 2261 C CA . GLY A 1 309 ? -13.607 11.768 1.605 1.00 96.44 309 GLY A CA 1
ATOM 2262 C C . GLY A 1 309 ? -14.829 11.906 2.500 1.00 96.44 309 GLY A C 1
ATOM 2263 O O . GLY A 1 309 ? -15.885 12.349 2.039 1.00 96.44 309 GLY A O 1
ATOM 2264 N N . ASN A 1 310 ? -14.657 11.595 3.784 1.00 97.25 310 ASN A N 1
ATOM 2265 C CA . ASN A 1 310 ? -15.738 11.555 4.766 1.00 97.25 310 ASN A CA 1
ATOM 2266 C C . ASN A 1 310 ? -16.554 12.863 4.880 1.00 97.25 310 ASN A C 1
ATOM 2268 O O . ASN A 1 310 ? -17.690 12.873 5.344 1.00 97.25 310 ASN A O 1
ATOM 2272 N N . ASN A 1 311 ? -16.012 14.030 4.496 1.00 95.62 311 ASN A N 1
ATOM 2273 C CA . ASN A 1 311 ? -16.813 15.262 4.552 1.00 95.62 311 ASN A CA 1
ATOM 2274 C C . ASN A 1 311 ? -17.804 15.377 3.380 1.00 95.62 311 ASN A C 1
ATOM 2276 O O . ASN A 1 311 ? -18.772 16.151 3.467 1.00 95.62 311 ASN A O 1
ATOM 2280 N N . ALA A 1 312 ? -17.544 14.674 2.276 1.00 96.38 312 ALA A N 1
ATOM 2281 C CA . ALA A 1 312 ? -18.384 14.621 1.084 1.00 96.38 312 ALA A CA 1
ATOM 2282 C C . ALA A 1 312 ? -19.151 13.304 0.935 1.00 96.38 312 ALA A C 1
ATOM 2284 O O . ALA A 1 312 ? -20.153 13.300 0.201 1.00 96.38 312 ALA A O 1
ATOM 2285 N N . ASP A 1 313 ? -18.693 12.235 1.581 1.00 96.69 313 ASP A N 1
ATOM 2286 C CA . ASP A 1 313 ? -19.425 10.983 1.662 1.00 96.69 313 ASP A CA 1
ATOM 2287 C C . ASP A 1 313 ? -20.701 11.150 2.503 1.00 96.69 313 ASP A C 1
ATOM 2289 O O . ASP A 1 313 ? -20.927 12.154 3.182 1.00 96.69 313 ASP A O 1
ATOM 2293 N N . THR A 1 314 ? -21.635 10.234 2.303 1.00 97.44 314 THR A N 1
ATOM 2294 C CA . THR A 1 314 ? -22.901 10.151 3.027 1.00 97.44 314 THR A CA 1
ATOM 2295 C C . THR A 1 314 ? -23.068 8.819 3.756 1.00 97.44 314 THR A C 1
ATOM 2297 O O . THR A 1 314 ? -24.149 8.605 4.307 1.00 97.44 314 THR A O 1
ATOM 2300 N N . ASP A 1 315 ? -22.080 7.930 3.641 1.00 97.06 315 ASP A N 1
ATOM 2301 C CA . ASP A 1 315 ? -22.007 6.567 4.181 1.00 97.06 315 ASP A CA 1
ATOM 2302 C C . ASP A 1 315 ? -20.510 6.218 4.350 1.00 97.06 315 ASP A C 1
ATOM 2304 O O . ASP A 1 315 ? -19.936 5.474 3.557 1.00 97.06 315 ASP A O 1
ATOM 2308 N N . ASP A 1 316 ? -19.875 6.863 5.332 1.00 97.81 316 ASP A N 1
ATOM 2309 C CA . ASP A 1 316 ? -18.423 6.924 5.576 1.00 97.81 316 ASP A CA 1
ATOM 2310 C C . ASP A 1 316 ? -17.746 5.541 5.724 1.00 97.81 316 ASP A C 1
ATOM 2312 O O . ASP A 1 316 ? -16.543 5.418 5.497 1.00 97.81 316 ASP A O 1
ATOM 2316 N N . ASP A 1 317 ? -18.469 4.495 6.132 1.00 96.62 317 ASP A N 1
ATOM 2317 C CA . ASP A 1 317 ? -17.942 3.132 6.302 1.00 96.62 317 ASP A CA 1
ATOM 2318 C C . ASP A 1 317 ? -18.597 2.071 5.392 1.00 96.62 317 ASP A C 1
ATOM 2320 O O . ASP A 1 317 ? -18.208 0.892 5.415 1.00 96.62 317 ASP A O 1
ATOM 2324 N N . ASN A 1 318 ? -19.515 2.493 4.516 1.00 96.44 318 ASN A N 1
ATOM 2325 C CA . ASN A 1 318 ? -20.207 1.671 3.522 1.00 96.44 318 ASN A CA 1
ATOM 2326 C C . ASN A 1 318 ? -21.009 0.500 4.112 1.00 96.44 318 ASN A C 1
ATOM 2328 O O . ASN A 1 318 ? -21.141 -0.571 3.486 1.00 96.44 318 ASN A O 1
ATOM 2332 N N . ASP A 1 319 ? -21.545 0.665 5.318 1.00 95.12 319 ASP A N 1
ATOM 2333 C CA . ASP A 1 319 ? -22.338 -0.355 6.001 1.00 95.12 319 ASP A CA 1
ATOM 2334 C C . ASP A 1 319 ? -23.823 -0.364 5.573 1.00 95.12 319 ASP A C 1
ATOM 2336 O O . ASP A 1 319 ? -24.586 -1.273 5.933 1.00 95.12 319 ASP A O 1
ATOM 2340 N N . THR A 1 320 ? -24.195 0.568 4.683 1.00 95.75 320 THR A N 1
ATOM 2341 C CA . THR A 1 320 ? -25.520 0.839 4.096 1.00 95.75 320 THR A CA 1
ATOM 2342 C C . THR A 1 320 ? -26.449 1.750 4.898 1.00 95.75 320 THR A C 1
ATOM 2344 O O . THR A 1 320 ? -27.546 2.068 4.396 1.00 95.75 320 THR A O 1
ATOM 2347 N N . PHE A 1 321 ? -26.049 2.180 6.091 1.00 96.00 321 PHE A N 1
ATOM 2348 C CA . PHE A 1 321 ? -26.700 3.236 6.851 1.00 96.00 321 PHE A CA 1
ATOM 2349 C C . PHE A 1 321 ? -25.995 4.566 6.565 1.00 96.00 321 PHE A C 1
ATOM 2351 O O . PHE A 1 321 ? -24.786 4.669 6.501 1.00 96.00 321 PHE A O 1
ATOM 2358 N N . ALA A 1 322 ? -26.773 5.615 6.295 1.00 97.38 322 ALA A N 1
ATOM 2359 C CA . ALA A 1 322 ? -26.177 6.917 6.008 1.00 97.38 322 ALA A CA 1
ATOM 2360 C C . ALA A 1 322 ? -25.721 7.581 7.313 1.00 97.38 322 ALA A C 1
ATOM 2362 O O . ALA A 1 322 ? -26.493 7.543 8.271 1.00 97.38 322 ALA A O 1
ATOM 2363 N N . ASP A 1 323 ? -24.609 8.325 7.322 1.00 96.94 323 ASP A N 1
ATOM 2364 C CA . ASP A 1 323 ? -24.010 8.926 8.538 1.00 96.94 323 ASP A CA 1
ATOM 2365 C C . ASP A 1 323 ? -24.998 9.733 9.397 1.00 96.94 323 ASP A C 1
ATOM 2367 O O . ASP A 1 323 ? -24.850 9.894 10.605 1.00 96.94 323 ASP A O 1
ATOM 2371 N N . ALA A 1 324 ? -26.016 10.321 8.759 1.00 96.81 324 ALA A N 1
ATOM 2372 C CA . ALA A 1 324 ? -27.040 11.117 9.435 1.00 96.81 324 ALA A CA 1
ATOM 2373 C C . ALA A 1 324 ? -28.024 10.283 10.276 1.00 96.81 324 ALA A C 1
ATOM 2375 O O . ALA A 1 324 ? -28.688 10.842 11.154 1.00 96.81 324 ALA A O 1
ATOM 2376 N N . ASP A 1 325 ? -28.145 8.997 9.959 1.00 96.06 325 ASP A N 1
ATOM 2377 C CA . ASP A 1 325 ? -29.008 8.008 10.599 1.00 96.06 325 ASP A CA 1
ATOM 2378 C C . ASP A 1 325 ? -28.181 6.915 11.320 1.00 96.06 325 ASP A C 1
ATOM 2380 O O . ASP A 1 325 ? -28.774 5.964 11.828 1.00 96.06 325 ASP A O 1
ATOM 2384 N N . ASP A 1 326 ? -26.855 7.078 11.392 1.00 96.94 326 ASP A N 1
ATOM 2385 C CA . ASP A 1 326 ? -25.896 6.131 11.962 1.00 96.94 326 ASP A CA 1
ATOM 2386 C C . ASP A 1 326 ? -25.304 6.647 13.293 1.00 96.94 326 ASP A C 1
ATOM 2388 O O . ASP A 1 326 ? -24.871 7.801 13.407 1.00 96.94 326 ASP A O 1
ATOM 2392 N N . ALA A 1 327 ? -25.322 5.811 14.335 1.00 97.19 327 ALA A N 1
ATOM 2393 C CA . ALA A 1 327 ? -24.729 6.130 15.635 1.00 97.19 327 ALA A CA 1
ATOM 2394 C C . ALA A 1 327 ? -23.188 6.017 15.662 1.00 97.19 327 ALA A C 1
ATOM 2396 O O . ALA A 1 327 ? -22.541 6.732 16.439 1.00 97.19 327 ALA A O 1
ATOM 2397 N N . PHE A 1 328 ? -22.603 5.186 14.797 1.00 97.19 328 PHE A N 1
ATOM 2398 C CA . PHE A 1 328 ? -21.169 4.972 14.610 1.00 97.19 328 PHE A CA 1
ATOM 2399 C C . PHE A 1 328 ? -20.773 5.076 13.127 1.00 97.19 328 PHE A C 1
ATOM 2401 O O . PHE A 1 328 ? -20.287 4.101 12.570 1.00 97.19 328 PHE A O 1
ATOM 2408 N N . PRO A 1 329 ? -20.809 6.280 12.522 1.00 96.56 329 PRO A N 1
ATOM 2409 C CA . PRO A 1 329 ? -20.587 6.479 11.082 1.00 96.56 329 PRO A CA 1
ATOM 2410 C C . PRO A 1 329 ? -19.219 6.051 10.522 1.00 96.56 329 PRO A C 1
ATOM 2412 O O . PRO A 1 329 ? -18.884 6.390 9.406 1.00 96.56 329 PRO A O 1
ATOM 2415 N N . THR A 1 330 ? -18.331 5.453 11.311 1.00 95.94 330 THR A N 1
ATOM 2416 C CA . THR A 1 330 ? -16.999 5.038 10.846 1.00 95.94 330 THR A CA 1
ATOM 2417 C C . THR A 1 330 ? -16.662 3.598 11.234 1.00 95.94 330 THR A C 1
ATOM 2419 O O . THR A 1 330 ? -15.503 3.188 11.114 1.00 95.94 330 THR A O 1
ATOM 2422 N N . ASP A 1 331 ? -17.617 2.869 11.811 1.00 96.38 331 ASP A N 1
ATOM 2423 C CA . ASP A 1 331 ? -17.466 1.470 12.187 1.00 96.38 331 ASP A CA 1
ATOM 2424 C C . ASP A 1 331 ? -18.454 0.612 11.385 1.00 96.38 331 ASP A C 1
ATOM 2426 O O . ASP A 1 331 ? -19.604 0.471 11.789 1.00 96.38 331 ASP A O 1
ATOM 2430 N N . PRO A 1 332 ? -17.996 -0.092 10.331 1.00 95.88 332 PRO A N 1
ATOM 2431 C CA . PRO A 1 332 ? -18.883 -0.821 9.422 1.00 95.88 332 PRO A CA 1
ATOM 2432 C C . PRO A 1 332 ? -19.577 -2.045 10.048 1.00 95.88 332 PRO A C 1
ATOM 2434 O O . PRO A 1 332 ? -20.144 -2.895 9.350 1.00 95.88 332 PRO A O 1
ATOM 2437 N N . LEU A 1 333 ? -19.414 -2.240 11.356 1.00 96.44 333 LEU A N 1
ATOM 2438 C CA . LEU A 1 333 ? -20.043 -3.287 12.143 1.00 96.44 333 LEU A CA 1
ATOM 2439 C C . LEU A 1 333 ? -21.082 -2.748 13.127 1.00 96.44 333 LEU A C 1
ATOM 2441 O O . LEU A 1 333 ? -21.718 -3.580 13.768 1.00 96.44 333 LEU A O 1
ATOM 2445 N N . GLU A 1 334 ? -21.269 -1.436 13.265 1.00 97.31 334 GLU A N 1
ATOM 2446 C CA . GLU A 1 334 ? -22.173 -0.831 14.245 1.00 97.31 334 GLU A CA 1
ATOM 2447 C C . GLU A 1 334 ? -22.899 0.371 13.640 1.00 97.31 334 GLU A C 1
ATOM 2449 O O . GLU A 1 334 ? -22.253 1.294 13.189 1.00 97.31 334 GLU A O 1
ATOM 2454 N N . TRP A 1 335 ? -24.233 0.405 13.711 1.00 96.69 335 TRP A N 1
ATOM 2455 C CA . TRP A 1 335 ? -25.028 1.535 13.192 1.00 96.69 335 TRP A CA 1
ATOM 2456 C C . TRP A 1 335 ? -26.041 2.096 14.202 1.00 96.69 335 TRP A C 1
ATOM 2458 O O . TRP A 1 335 ? -26.688 3.122 13.975 1.00 96.69 335 TRP A O 1
ATOM 2468 N N . MET A 1 336 ? -26.240 1.406 15.330 1.00 96.69 336 MET A N 1
ATOM 2469 C CA . MET A 1 336 ? -27.296 1.691 16.306 1.00 96.69 336 MET A CA 1
ATOM 2470 C C . MET A 1 336 ? -26.745 1.623 17.733 1.00 96.69 336 MET A C 1
ATOM 2472 O O . MET A 1 336 ? -26.000 0.703 18.047 1.00 96.69 336 MET A O 1
ATOM 2476 N N . ASP A 1 337 ? -27.123 2.603 18.558 1.00 97.06 337 ASP A N 1
ATOM 2477 C CA . ASP A 1 337 ? -26.807 2.730 19.992 1.00 97.06 337 ASP A CA 1
ATOM 2478 C C . ASP A 1 337 ? -28.121 3.067 20.713 1.00 97.06 337 ASP A C 1
ATOM 2480 O O . ASP A 1 337 ? -28.576 4.220 20.714 1.00 97.06 337 ASP A O 1
ATOM 2484 N N . THR A 1 338 ? -28.823 2.035 21.178 1.00 95.94 338 THR A N 1
ATOM 2485 C CA . THR A 1 338 ? -30.205 2.167 21.661 1.00 95.94 338 THR A CA 1
ATOM 2486 C C . THR A 1 338 ? -30.285 2.885 23.009 1.00 95.94 338 THR A C 1
ATOM 2488 O O . THR A 1 338 ? -31.209 3.681 23.229 1.00 95.94 338 THR A O 1
ATOM 2491 N N . ASP A 1 339 ? -29.306 2.682 23.883 1.00 94.25 339 ASP A N 1
ATOM 2492 C CA . ASP A 1 339 ? -29.256 3.268 25.221 1.00 94.25 339 ASP A CA 1
ATOM 2493 C C . ASP A 1 339 ? -28.369 4.528 25.327 1.00 94.25 339 ASP A C 1
ATOM 2495 O O . ASP A 1 339 ? -28.474 5.297 26.298 1.00 94.25 339 ASP A O 1
ATOM 2499 N N . GLY A 1 340 ? -27.562 4.806 24.302 1.00 95.38 340 GLY A N 1
ATOM 2500 C CA . GLY A 1 340 ? -26.676 5.959 24.225 1.00 95.38 340 GLY A CA 1
ATOM 2501 C C . GLY A 1 340 ? -25.435 5.839 25.111 1.00 95.38 340 GLY A C 1
ATOM 2502 O O . GLY A 1 340 ? -24.914 6.879 25.553 1.00 95.38 340 GLY A O 1
ATOM 2503 N N . ASP A 1 341 ? -25.001 4.623 25.448 1.00 94.44 341 ASP A N 1
ATOM 2504 C CA . ASP A 1 341 ? -23.839 4.383 26.306 1.00 94.44 341 ASP A CA 1
ATOM 2505 C C . ASP A 1 341 ? -22.494 4.479 25.555 1.00 94.44 341 ASP A C 1
ATOM 2507 O O . ASP A 1 341 ? -21.439 4.700 26.179 1.00 94.44 341 ASP A O 1
ATOM 2511 N N . GLY A 1 342 ? -22.553 4.465 24.218 1.00 95.12 342 GLY A N 1
ATOM 2512 C CA . GLY A 1 342 ? -21.417 4.542 23.307 1.00 95.12 342 GLY A CA 1
ATOM 2513 C C . GLY A 1 342 ? -20.875 3.185 22.849 1.00 95.12 342 GLY A C 1
ATOM 2514 O O . GLY A 1 342 ? -19.807 3.162 22.227 1.00 95.12 342 GLY A O 1
ATOM 2515 N N . THR A 1 343 ? -21.564 2.087 23.158 1.00 96.38 343 THR A N 1
ATOM 2516 C CA . THR A 1 343 ? -21.347 0.742 22.611 1.00 96.38 343 THR A CA 1
ATOM 2517 C C . THR A 1 343 ? -22.451 0.446 21.600 1.00 96.38 343 THR A C 1
ATOM 2519 O O . THR A 1 343 ? -23.617 0.694 21.865 1.00 96.38 343 THR A O 1
ATOM 2522 N N . GLY A 1 344 ? -22.095 -0.025 20.404 1.00 97.12 344 GLY A N 1
ATOM 2523 C CA . GLY A 1 344 ? -23.103 -0.347 19.396 1.00 97.12 344 GLY A CA 1
ATOM 2524 C C . GLY A 1 344 ? -23.821 -1.652 19.705 1.00 97.12 344 GLY A C 1
ATOM 2525 O O . GLY A 1 344 ? -23.217 -2.570 20.265 1.00 97.12 344 GLY A O 1
ATOM 2526 N N . ASN A 1 345 ? -25.091 -1.741 19.311 1.00 97.62 345 ASN A N 1
ATOM 2527 C CA . ASN A 1 345 ? -25.959 -2.875 19.619 1.00 97.62 345 ASN A CA 1
ATOM 2528 C C . ASN A 1 345 ? -25.402 -4.245 19.153 1.00 97.62 345 ASN A C 1
ATOM 2530 O O . ASN A 1 345 ? -25.767 -5.289 19.684 1.00 97.62 345 ASN A O 1
ATOM 2534 N N . ASN A 1 346 ? -24.520 -4.316 18.141 1.00 95.75 346 ASN A N 1
ATOM 2535 C CA . ASN A 1 346 ? -23.952 -5.616 17.746 1.00 95.75 346 ASN A CA 1
ATOM 2536 C C . ASN A 1 346 ? -22.853 -6.103 18.712 1.00 95.75 346 ASN A C 1
ATOM 2538 O O . ASN A 1 346 ? -22.552 -7.308 18.742 1.00 95.75 346 ASN A O 1
ATOM 2542 N N . ALA A 1 347 ? -22.234 -5.191 19.465 1.00 96.69 347 ALA A N 1
ATOM 2543 C CA . ALA A 1 347 ? -21.198 -5.464 20.456 1.00 96.69 347 ALA A CA 1
ATOM 2544 C C . ALA A 1 347 ? -21.696 -5.369 21.903 1.00 96.69 347 ALA A C 1
ATOM 2546 O O . ALA A 1 347 ? -21.048 -5.956 22.786 1.00 96.69 347 ALA A O 1
ATOM 2547 N N . ASP A 1 348 ? -22.787 -4.646 22.145 1.00 97.38 348 ASP A N 1
ATOM 2548 C CA . ASP A 1 348 ? -23.452 -4.607 23.438 1.00 97.38 348 ASP A CA 1
ATOM 2549 C C . ASP A 1 348 ? -24.103 -5.964 23.758 1.00 97.38 348 ASP A C 1
ATOM 2551 O O . ASP A 1 348 ? -24.270 -6.841 22.910 1.00 97.38 348 ASP A O 1
ATOM 2555 N N . THR A 1 349 ? -24.312 -6.209 25.043 1.00 97.75 349 THR A N 1
ATOM 2556 C CA . THR A 1 349 ? -24.965 -7.409 25.567 1.00 97.75 349 THR A CA 1
ATOM 2557 C C . THR A 1 349 ? -26.241 -7.089 26.341 1.00 97.75 349 THR A C 1
ATOM 2559 O O . THR A 1 349 ? -26.813 -8.017 26.918 1.00 97.75 349 THR A O 1
ATOM 2562 N N . ASP A 1 350 ? -26.584 -5.806 26.449 1.00 97.56 350 ASP A N 1
ATOM 2563 C CA . ASP A 1 350 ? -27.737 -5.227 27.147 1.00 97.56 350 ASP A CA 1
ATOM 2564 C C . ASP A 1 350 ? -28.087 -3.908 26.428 1.00 97.56 350 ASP A C 1
ATOM 2566 O O . ASP A 1 350 ? -27.806 -2.816 26.920 1.00 97.56 350 ASP A O 1
ATOM 2570 N N . ASP A 1 351 ? -28.615 -4.042 25.210 1.00 98.25 351 ASP A N 1
ATOM 2571 C CA . ASP A 1 351 ? -28.828 -2.992 24.200 1.00 98.25 351 ASP A CA 1
ATOM 2572 C C . ASP A 1 351 ? -29.649 -1.784 24.707 1.00 98.25 351 ASP A C 1
ATOM 2574 O O . ASP A 1 351 ? -29.552 -0.684 24.156 1.00 98.25 351 ASP A O 1
ATOM 2578 N N . ASP A 1 352 ? -30.490 -1.959 25.728 1.00 97.06 352 ASP A N 1
ATOM 2579 C CA . ASP A 1 352 ? -31.314 -0.898 26.316 1.00 97.06 352 ASP A CA 1
ATOM 2580 C C . ASP A 1 352 ? -30.972 -0.559 27.783 1.00 97.06 352 ASP A C 1
ATOM 2582 O O . ASP A 1 352 ? -31.556 0.367 28.375 1.00 97.06 352 ASP A O 1
ATOM 2586 N N . ASN A 1 353 ? -29.963 -1.236 28.339 1.00 96.56 353 ASN A N 1
ATOM 2587 C CA . ASN A 1 353 ? -29.419 -1.049 29.681 1.00 96.56 353 ASN A CA 1
ATOM 2588 C C . ASN A 1 353 ? -30.475 -1.171 30.802 1.00 96.56 353 ASN A C 1
ATOM 2590 O O . ASN A 1 353 ? -30.398 -0.487 31.844 1.00 96.56 353 ASN A O 1
ATOM 2594 N N . ASP A 1 354 ? -31.485 -2.024 30.621 1.00 96.06 354 ASP A N 1
ATOM 2595 C CA . ASP A 1 354 ? -32.515 -2.279 31.630 1.00 96.06 354 ASP A CA 1
ATOM 2596 C C . ASP A 1 354 ? -32.058 -3.246 32.746 1.00 96.06 354 ASP A C 1
ATOM 2598 O O . ASP A 1 354 ? -32.652 -3.293 33.844 1.00 96.06 354 ASP A O 1
ATOM 2602 N N . GLY A 1 355 ? -30.922 -3.916 32.514 1.00 95.81 355 GLY A N 1
ATOM 2603 C CA . GLY A 1 355 ? -30.262 -4.852 33.413 1.00 95.81 355 GLY A CA 1
ATOM 2604 C C . GLY A 1 355 ? -30.521 -6.330 33.106 1.00 95.81 355 GLY A C 1
ATOM 2605 O O . GLY A 1 355 ? -30.079 -7.181 33.902 1.00 95.81 355 GLY A O 1
ATOM 2606 N N . VAL A 1 356 ? -31.224 -6.643 32.019 1.00 97.25 356 VAL A N 1
ATOM 2607 C CA . VAL A 1 356 ? -31.403 -7.980 31.451 1.00 97.25 356 VAL A CA 1
ATOM 2608 C C . VAL A 1 356 ? -30.584 -8.066 30.161 1.00 97.25 356 VAL A C 1
ATOM 2610 O O . VAL A 1 356 ? -30.629 -7.202 29.311 1.00 97.25 356 VAL A O 1
ATOM 2613 N N . ALA A 1 357 ? -29.769 -9.112 30.022 1.00 97.81 357 ALA A N 1
ATOM 2614 C CA . ALA A 1 357 ? -28.944 -9.251 28.823 1.00 97.81 357 ALA A CA 1
ATOM 2615 C C . ALA A 1 357 ? -29.800 -9.666 27.617 1.00 97.81 357 ALA A C 1
ATOM 2617 O O . ALA A 1 357 ? -30.648 -10.543 27.787 1.00 97.81 357 ALA A O 1
ATOM 2618 N N . ASP A 1 358 ? -29.487 -9.207 26.400 1.00 97.62 358 ASP A N 1
ATOM 2619 C CA . ASP A 1 358 ? -30.309 -9.427 25.185 1.00 97.62 358 ASP A CA 1
ATOM 2620 C C . ASP A 1 358 ? -30.637 -10.901 24.914 1.00 97.62 358 ASP A C 1
ATOM 2622 O O . ASP A 1 358 ? -31.649 -11.258 24.318 1.00 97.62 358 ASP A O 1
ATOM 2626 N N . ALA A 1 359 ? -29.740 -11.804 25.325 1.00 97.38 359 ALA A N 1
ATOM 2627 C CA . ALA A 1 359 ? -29.920 -13.243 25.159 1.00 97.38 359 ALA A CA 1
ATOM 2628 C C . ALA A 1 359 ? -31.050 -13.828 26.027 1.00 97.38 359 ALA A C 1
ATOM 2630 O O . ALA A 1 359 ? -31.543 -14.920 25.722 1.00 97.38 359 ALA A O 1
ATOM 2631 N N . ASP A 1 360 ? -31.396 -13.136 27.108 1.00 97.38 360 ASP A N 1
ATOM 2632 C CA . ASP A 1 360 ? -32.433 -13.477 28.076 1.00 97.38 360 ASP A CA 1
ATOM 2633 C C . ASP A 1 360 ? -33.608 -12.469 28.035 1.00 97.38 360 ASP A C 1
ATOM 2635 O O . ASP A 1 360 ? -34.544 -12.626 28.819 1.00 97.38 360 ASP A O 1
ATOM 2639 N N . ASP A 1 361 ? -33.572 -11.485 27.127 1.00 97.56 361 ASP A N 1
ATOM 2640 C CA . ASP A 1 361 ? -34.557 -10.411 26.991 1.00 97.56 361 ASP A CA 1
ATOM 2641 C C . ASP A 1 361 ? -35.502 -10.640 25.795 1.00 97.56 361 ASP A C 1
ATOM 2643 O O . ASP A 1 361 ? -35.070 -10.893 24.664 1.00 97.56 361 ASP A O 1
ATOM 2647 N N . ALA A 1 362 ? -36.814 -10.581 26.032 1.00 97.94 362 ALA A N 1
ATOM 2648 C CA . ALA A 1 362 ? -37.820 -10.688 24.975 1.00 97.94 362 ALA A CA 1
ATOM 2649 C C . ALA A 1 362 ? -37.981 -9.400 24.139 1.00 97.94 362 ALA A C 1
ATOM 2651 O O . ALA A 1 362 ? -38.416 -9.458 22.983 1.00 97.94 362 ALA A O 1
ATOM 2652 N N . PHE A 1 363 ? -37.602 -8.254 24.697 1.00 97.75 363 PHE A N 1
ATOM 2653 C CA . PHE A 1 363 ? -37.692 -6.914 24.129 1.00 97.75 363 PHE A CA 1
ATOM 2654 C C . PHE A 1 363 ? -36.352 -6.168 24.250 1.00 97.75 363 PHE A C 1
ATOM 2656 O O . PHE A 1 363 ? -36.334 -5.062 24.773 1.00 97.75 363 PHE A O 1
ATOM 2663 N N . PRO A 1 364 ? -35.263 -6.676 23.643 1.00 97.12 364 PRO A N 1
ATOM 2664 C CA . PRO A 1 364 ? -33.881 -6.227 23.882 1.00 97.12 364 PRO A CA 1
ATOM 2665 C C . PRO A 1 364 ? -33.571 -4.766 23.504 1.00 97.12 364 PRO A C 1
ATOM 2667 O O . PRO A 1 364 ? -32.432 -4.355 23.526 1.00 97.12 364 PRO A O 1
ATOM 2670 N N . THR A 1 365 ? -34.540 -3.973 23.052 1.00 96.62 365 THR A N 1
ATOM 2671 C CA . THR A 1 365 ? -34.320 -2.559 22.690 1.00 96.62 365 THR A CA 1
ATOM 2672 C C . THR A 1 365 ? -35.345 -1.629 23.347 1.00 96.62 365 THR A C 1
ATOM 2674 O O . THR A 1 365 ? -35.446 -0.453 22.980 1.00 96.62 365 THR A O 1
ATOM 2677 N N . ASP A 1 366 ? -36.178 -2.153 24.251 1.00 97.31 366 ASP A N 1
ATOM 2678 C CA . ASP A 1 366 ? -37.200 -1.395 24.963 1.00 97.31 366 ASP A CA 1
ATOM 2679 C C . ASP A 1 366 ? -36.947 -1.465 26.476 1.00 97.31 366 ASP A C 1
ATOM 2681 O O . ASP A 1 366 ? -37.426 -2.383 27.140 1.00 97.31 366 ASP A O 1
ATOM 2685 N N . PRO A 1 367 ? -36.355 -0.412 27.072 1.00 96.88 367 PRO A N 1
ATOM 2686 C CA . PRO A 1 367 ? -35.875 -0.452 28.454 1.00 96.88 367 PRO A CA 1
ATOM 2687 C C . PRO A 1 367 ? -36.992 -0.496 29.508 1.00 96.88 367 PRO A C 1
ATOM 2689 O O . PRO A 1 367 ? -36.769 -0.269 30.706 1.00 96.88 367 PRO A O 1
ATOM 2692 N N . ALA A 1 368 ? -38.247 -0.616 29.070 1.00 97.62 368 ALA A N 1
ATOM 2693 C CA . ALA A 1 368 ? -39.403 -0.749 29.926 1.00 97.62 368 ALA A CA 1
ATOM 2694 C C . ALA A 1 368 ? -39.813 -2.205 30.174 1.00 97.62 368 ALA A C 1
ATOM 2696 O O . ALA A 1 368 ? -40.586 -2.407 31.115 1.00 97.62 368 ALA A O 1
ATOM 2697 N N . ALA A 1 369 ? -39.366 -3.185 29.388 1.00 97.62 369 ALA A N 1
ATOM 2698 C CA . ALA A 1 369 ? -39.905 -4.543 29.407 1.00 97.62 369 ALA A CA 1
ATOM 2699 C C . ALA A 1 369 ? -38.853 -5.591 29.035 1.00 97.62 369 ALA A C 1
ATOM 2701 O O . ALA A 1 369 ? -38.078 -5.340 28.138 1.00 97.62 369 ALA A O 1
ATOM 2702 N N . ALA A 1 370 ? -38.927 -6.784 29.642 1.00 97.75 370 ALA A N 1
ATOM 2703 C CA . ALA A 1 370 ? -37.973 -7.865 29.359 1.00 97.75 370 ALA A CA 1
ATOM 2704 C C . ALA A 1 370 ? -38.579 -9.279 29.242 1.00 97.75 370 ALA A C 1
ATOM 2706 O O . ALA A 1 370 ? -37.916 -10.212 28.787 1.00 97.75 370 ALA A O 1
ATOM 2707 N N . VAL A 1 371 ? -39.826 -9.486 29.684 1.00 97.38 371 VAL A N 1
ATOM 2708 C CA . VAL A 1 371 ? -40.440 -10.823 29.818 1.00 97.38 371 VAL A CA 1
ATOM 2709 C C . VAL A 1 371 ? -41.686 -10.924 28.941 1.00 97.38 371 VAL A C 1
ATOM 2711 O O . VAL A 1 371 ? -42.514 -10.021 28.984 1.00 97.38 371 VAL A O 1
ATOM 2714 N N . ASP A 1 372 ? -41.777 -12.011 28.171 1.00 97.25 372 ASP A N 1
ATOM 2715 C CA . ASP A 1 372 ? -42.892 -12.401 27.291 1.00 97.25 372 ASP A CA 1
ATOM 2716 C C . ASP A 1 372 ? -43.080 -13.924 27.434 1.00 97.25 372 ASP A C 1
ATOM 2718 O O . ASP A 1 372 ? -42.352 -14.723 26.822 1.00 97.25 372 ASP A O 1
ATOM 2722 N N . THR A 1 373 ? -43.942 -14.338 28.362 1.00 96.81 373 THR A N 1
ATOM 2723 C CA . THR A 1 373 ? -44.060 -15.741 28.788 1.00 96.81 373 THR A CA 1
ATOM 2724 C C . THR A 1 373 ? -44.630 -16.639 27.689 1.00 96.81 373 THR A C 1
ATOM 2726 O O . THR A 1 373 ? -44.204 -17.799 27.552 1.00 96.81 373 THR A O 1
ATOM 2729 N N . ASP A 1 374 ? -45.534 -16.125 26.862 1.00 95.56 374 ASP A N 1
ATOM 2730 C CA . ASP A 1 374 ? -46.206 -16.882 25.809 1.00 95.56 374 ASP A CA 1
ATOM 2731 C C . ASP A 1 374 ? -45.648 -16.631 24.389 1.00 95.56 374 ASP A C 1
ATOM 2733 O O . ASP A 1 374 ? -45.899 -17.424 23.463 1.00 95.56 374 ASP A O 1
ATOM 2737 N N . GLY A 1 375 ? -44.808 -15.606 24.229 1.00 96.00 375 GLY A N 1
ATOM 2738 C CA . GLY A 1 375 ? -44.146 -15.236 22.986 1.00 96.00 375 GLY A CA 1
ATOM 2739 C C . GLY A 1 375 ? -45.056 -14.510 21.995 1.00 96.00 375 GLY A C 1
ATOM 2740 O O . GLY A 1 375 ? -44.851 -14.664 20.776 1.00 96.00 375 GLY A O 1
ATOM 2741 N N . ASP A 1 376 ? -46.096 -13.814 22.457 1.00 95.12 376 ASP A N 1
ATOM 2742 C CA . ASP A 1 376 ? -47.044 -13.106 21.594 1.00 95.12 376 ASP A CA 1
ATOM 2743 C C . ASP A 1 376 ? -46.575 -11.693 21.178 1.00 95.12 376 ASP A C 1
ATOM 2745 O O . ASP A 1 376 ? -47.108 -11.111 20.214 1.00 95.12 376 ASP A O 1
ATOM 2749 N N . GLY A 1 377 ? -45.496 -11.208 21.802 1.00 95.50 377 GLY A N 1
ATOM 2750 C CA . GLY A 1 377 ? -44.895 -9.897 21.579 1.00 95.50 377 GLY A CA 1
ATOM 2751 C C . GLY A 1 377 ? -45.478 -8.780 22.449 1.00 95.50 377 GLY A C 1
ATOM 2752 O O . GLY A 1 377 ? -45.210 -7.604 22.167 1.00 95.50 377 GLY A O 1
ATOM 2753 N N . MET A 1 378 ? -46.283 -9.110 23.458 1.00 96.88 378 MET A N 1
ATOM 2754 C CA . MET A 1 378 ? -46.708 -8.222 24.535 1.00 96.88 378 MET A CA 1
ATOM 2755 C C . MET A 1 378 ? -45.976 -8.614 25.828 1.00 96.88 378 MET A C 1
ATOM 2757 O O . MET A 1 378 ? -45.811 -9.793 26.102 1.00 96.88 378 MET A O 1
ATOM 2761 N N . PRO A 1 379 ? -45.458 -7.650 26.605 1.00 97.56 379 PRO A N 1
ATOM 2762 C CA . PRO A 1 379 ? -44.751 -7.985 27.834 1.00 97.56 379 PRO A CA 1
ATOM 2763 C C . PRO A 1 379 ? -45.703 -8.360 28.967 1.00 97.56 379 PRO A C 1
ATOM 2765 O O . PRO A 1 379 ? -46.698 -7.658 29.152 1.00 97.56 379 PRO A O 1
ATOM 2768 N N . ASP A 1 380 ? -45.321 -9.337 29.792 1.00 96.25 380 ASP A N 1
ATOM 2769 C CA . ASP A 1 380 ? -46.065 -9.727 31.002 1.00 96.25 380 ASP A CA 1
ATOM 2770 C C . ASP A 1 380 ? -46.288 -8.507 31.926 1.00 96.25 380 ASP A C 1
ATOM 2772 O O . ASP A 1 380 ? -47.383 -8.172 32.377 1.00 96.25 380 ASP A O 1
ATOM 2776 N N . GLU A 1 381 ? -45.212 -7.757 32.194 1.00 95.75 381 GLU A N 1
ATOM 2777 C CA . GLU A 1 381 ? -45.280 -6.502 32.940 1.00 95.75 381 GLU A CA 1
ATOM 2778 C C . GLU A 1 381 ? -44.167 -5.528 32.544 1.00 95.75 381 GLU A C 1
ATOM 2780 O O . GLU A 1 381 ? -43.047 -5.920 32.203 1.00 95.75 381 GLU A O 1
ATOM 2785 N N . PHE A 1 382 ? -44.429 -4.222 32.670 1.00 96.75 382 PHE A N 1
ATOM 2786 C CA . PHE A 1 382 ? -43.350 -3.242 32.585 1.00 96.75 382 PHE A CA 1
ATOM 2787 C C . PHE A 1 382 ? -42.464 -3.276 33.834 1.00 96.75 382 PHE A C 1
ATOM 2789 O O . PHE A 1 382 ? -42.935 -3.051 34.959 1.00 96.75 382 PHE A O 1
ATOM 2796 N N . LEU A 1 383 ? -41.151 -3.359 33.625 1.00 96.19 383 LEU A N 1
ATOM 2797 C CA . LEU A 1 383 ? -40.125 -3.430 34.656 1.00 96.19 383 LEU A CA 1
ATOM 2798 C C . LEU A 1 383 ? -40.293 -2.374 35.751 1.00 96.19 383 LEU A C 1
ATOM 2800 O O . LEU A 1 383 ? -40.576 -1.192 35.522 1.00 96.19 383 LEU A O 1
ATOM 2804 N N . ALA A 1 384 ? -40.074 -2.790 36.997 1.00 94.50 384 ALA A N 1
ATOM 2805 C CA . ALA A 1 384 ? -40.106 -1.886 38.144 1.00 94.50 384 ALA A CA 1
ATOM 2806 C C . ALA A 1 384 ? -38.899 -0.926 38.187 1.00 94.50 384 ALA A C 1
ATOM 2808 O O . ALA A 1 384 ? -38.974 0.114 38.848 1.00 94.50 384 ALA A O 1
ATOM 2809 N N . SER A 1 385 ? -37.792 -1.287 37.528 1.00 93.25 385 SER A N 1
ATOM 2810 C CA . SER A 1 385 ? -36.601 -0.445 37.339 1.00 93.25 385 SER A CA 1
ATOM 2811 C C . SER A 1 385 ? -36.845 0.687 36.343 1.00 93.25 385 SER A C 1
ATOM 2813 O O . SER A 1 385 ? -36.267 1.763 36.517 1.00 93.25 385 SER A O 1
ATOM 2815 N N . ALA A 1 386 ? -37.726 0.477 35.363 1.00 95.50 386 ALA A N 1
ATOM 2816 C CA . ALA A 1 386 ? -38.018 1.449 34.325 1.00 95.50 386 ALA A CA 1
ATOM 2817 C C . ALA A 1 386 ? -38.686 2.714 34.880 1.00 95.50 386 ALA A C 1
ATOM 2819 O O . ALA A 1 386 ? -39.607 2.684 35.708 1.00 95.50 386 ALA A O 1
ATOM 2820 N N . THR A 1 387 ? -38.215 3.860 34.401 1.00 95.19 387 THR A N 1
ATOM 2821 C CA . THR A 1 387 ? -38.752 5.178 34.743 1.00 95.19 387 THR A CA 1
ATOM 2822 C C . THR A 1 387 ? -40.104 5.425 34.073 1.00 95.19 387 THR A C 1
ATOM 2824 O O . THR A 1 387 ? -40.415 4.857 33.030 1.00 95.19 387 THR A O 1
ATOM 2827 N N . ASP A 1 388 ? -40.899 6.344 34.633 1.00 95.00 388 ASP A N 1
ATOM 2828 C CA . ASP A 1 388 ? -42.168 6.764 34.018 1.00 95.00 388 ASP A CA 1
ATOM 2829 C C . ASP A 1 388 ? -41.976 7.276 32.575 1.00 95.00 388 ASP A C 1
ATOM 2831 O O . ASP A 1 388 ? -42.869 7.119 31.746 1.00 95.00 388 ASP A O 1
ATOM 2835 N N . ASP A 1 389 ? -40.819 7.878 32.272 1.00 95.25 389 ASP A N 1
ATOM 2836 C CA . ASP A 1 389 ? -40.497 8.382 30.935 1.00 95.25 389 ASP A CA 1
ATOM 2837 C C . ASP A 1 389 ? -40.167 7.237 29.957 1.00 95.25 389 ASP A C 1
ATOM 2839 O O . ASP A 1 389 ? -40.647 7.277 28.827 1.00 95.25 389 ASP A O 1
ATOM 2843 N N . GLN A 1 390 ? -39.437 6.197 30.388 1.00 95.19 390 GLN A N 1
ATOM 2844 C CA . GLN A 1 390 ? -39.182 4.988 29.581 1.00 95.19 390 GLN A CA 1
ATOM 2845 C C . GLN A 1 390 ? -40.491 4.255 29.263 1.00 95.19 390 GLN A C 1
ATOM 2847 O O . GLN A 1 390 ? -40.800 4.025 28.098 1.00 95.19 390 GLN A O 1
ATOM 2852 N N . LYS A 1 391 ? -41.343 4.032 30.273 1.00 95.25 391 LYS A N 1
ATOM 2853 C CA . LYS A 1 391 ? -42.672 3.422 30.079 1.00 95.25 391 LYS A CA 1
ATOM 2854 C C . LYS A 1 391 ? -43.572 4.238 29.150 1.00 95.25 391 LYS A C 1
ATOM 2856 O O . LYS A 1 391 ? -44.398 3.686 28.436 1.00 95.25 391 LYS A O 1
ATOM 2861 N N . ALA A 1 392 ? -43.452 5.566 29.175 1.00 95.00 392 ALA A N 1
ATOM 2862 C CA . ALA A 1 392 ? -44.223 6.442 28.295 1.00 95.00 392 ALA A CA 1
ATOM 2863 C C . ALA A 1 392 ? -43.665 6.518 26.863 1.00 95.00 392 ALA A C 1
ATOM 2865 O O . ALA A 1 392 ? -44.412 6.890 25.954 1.00 95.00 392 ALA A O 1
ATOM 2866 N N . ALA A 1 393 ? -42.372 6.242 26.679 1.00 94.75 393 ALA A N 1
ATOM 2867 C CA . ALA A 1 393 ? -41.705 6.202 25.381 1.00 94.75 393 ALA A CA 1
ATOM 2868 C C . ALA A 1 393 ? -41.871 4.845 24.682 1.00 94.75 393 ALA A C 1
ATOM 2870 O O . ALA A 1 393 ? -41.922 4.823 23.451 1.00 94.75 393 ALA A O 1
ATOM 2871 N N . SER A 1 394 ? -42.008 3.765 25.457 1.00 95.31 394 SER A N 1
ATOM 2872 C CA . SER A 1 394 ? -42.284 2.419 24.961 1.00 95.31 394 SER A CA 1
ATOM 2873 C C . SER A 1 394 ? -43.523 2.391 24.062 1.00 95.31 394 SER A C 1
ATOM 2875 O O . SER A 1 394 ? -44.553 3.023 24.333 1.00 95.31 394 SER A O 1
ATOM 2877 N N . ALA A 1 395 ? -43.416 1.649 22.960 1.00 95.44 395 ALA A N 1
ATOM 2878 C CA . ALA A 1 395 ? -44.538 1.375 22.067 1.00 95.44 395 ALA A CA 1
ATOM 2879 C C . ALA A 1 395 ? -45.346 0.136 22.497 1.00 95.44 395 ALA A C 1
ATOM 2881 O O . ALA A 1 395 ? -46.375 -0.155 21.876 1.00 95.44 395 ALA A O 1
ATOM 2882 N N . LEU A 1 396 ? -44.880 -0.577 23.527 1.00 96.56 396 LEU A N 1
ATOM 2883 C CA . LEU A 1 396 ? -45.462 -1.817 24.019 1.00 96.56 396 LEU A CA 1
ATOM 2884 C C . LEU A 1 396 ? -46.703 -1.556 24.881 1.00 96.56 396 LEU A C 1
ATOM 2886 O O . LEU A 1 396 ? -47.043 -0.432 25.264 1.00 96.56 396 LEU A O 1
ATOM 2890 N N . THR A 1 397 ? -47.453 -2.616 25.139 1.00 95.88 397 THR A N 1
ATOM 2891 C CA . THR A 1 397 ? -48.614 -2.618 26.031 1.00 95.88 397 THR A CA 1
ATOM 2892 C C . THR A 1 397 ? -48.600 -3.945 26.761 1.00 95.88 397 THR A C 1
ATOM 2894 O O . THR A 1 397 ? -48.483 -4.954 26.083 1.00 95.88 397 THR A O 1
ATOM 2897 N N . GLU A 1 398 ? -48.727 -3.916 28.088 1.00 96.06 398 GLU A N 1
ATOM 2898 C CA . GLU A 1 398 ? -48.761 -5.122 28.928 1.00 96.06 398 GLU A CA 1
ATOM 2899 C C . GLU A 1 398 ? -49.819 -6.117 28.425 1.00 96.06 398 GLU A C 1
ATOM 2901 O O . GLU A 1 398 ? -50.936 -5.702 28.058 1.00 96.06 398 GLU A O 1
ATOM 2906 N N . ASP A 1 399 ? -49.439 -7.391 28.378 1.00 97.19 399 ASP A N 1
ATOM 2907 C CA . ASP A 1 399 ? -50.335 -8.505 28.089 1.00 97.19 399 ASP A CA 1
ATOM 2908 C C . ASP A 1 399 ? -51.367 -8.633 29.224 1.00 97.19 399 ASP A C 1
ATOM 2910 O O . ASP A 1 399 ? -51.056 -8.388 30.387 1.00 97.19 399 ASP A O 1
ATOM 2914 N N . PRO A 1 400 ? -52.659 -8.828 28.915 1.00 96.62 400 PRO A N 1
ATOM 2915 C CA . PRO A 1 400 ? -53.649 -9.168 29.928 1.00 96.62 400 PRO A CA 1
ATOM 2916 C C . PRO A 1 400 ? -53.843 -10.681 30.184 1.00 96.62 400 PRO A C 1
ATOM 2918 O O . PRO A 1 400 ? -54.804 -10.989 30.905 1.00 96.62 400 PRO A O 1
ATOM 2921 N N . ASP A 1 401 ? -53.102 -11.579 29.520 1.00 96.75 401 ASP A N 1
ATOM 2922 C CA . ASP A 1 401 ? -53.189 -13.056 29.605 1.00 96.75 401 ASP A CA 1
ATOM 2923 C C . ASP A 1 401 ? -51.802 -13.703 29.344 1.00 96.75 401 ASP A C 1
ATOM 2925 O O . ASP A 1 401 ? -51.614 -14.345 28.311 1.00 96.75 401 ASP A O 1
ATOM 2929 N N . ASP A 1 402 ? -50.850 -13.519 30.272 1.00 97.12 402 ASP A N 1
ATOM 2930 C CA . ASP A 1 402 ? -49.394 -13.747 30.090 1.00 97.12 402 ASP A CA 1
ATOM 2931 C C . ASP A 1 402 ? -48.997 -15.176 29.646 1.00 97.12 402 ASP A C 1
ATOM 2933 O O . ASP A 1 402 ? -47.909 -15.402 29.109 1.00 97.12 402 ASP A O 1
ATOM 2937 N N . ASP A 1 403 ? -49.836 -16.185 29.897 1.00 96.62 403 ASP A N 1
ATOM 2938 C CA . ASP A 1 403 ? -49.600 -17.575 29.482 1.00 96.62 403 ASP A CA 1
ATOM 2939 C C . ASP A 1 403 ? -50.563 -18.078 28.387 1.00 96.62 403 ASP A C 1
ATOM 2941 O O . ASP A 1 403 ? -50.443 -19.215 27.895 1.00 96.62 403 ASP A O 1
ATOM 2945 N N . ASN A 1 404 ? -51.482 -17.212 27.956 1.00 96.25 404 ASN A N 1
ATOM 2946 C CA . ASN A 1 404 ? -52.474 -17.431 26.913 1.00 96.25 404 ASN A CA 1
ATOM 2947 C C . ASN A 1 404 ? -53.343 -18.693 27.125 1.00 96.25 404 ASN A C 1
ATOM 2949 O O . ASN A 1 404 ? -53.787 -19.346 26.156 1.00 96.25 404 ASN A O 1
ATOM 2953 N N . ASP A 1 405 ? -53.615 -19.072 28.380 1.00 94.81 405 ASP A N 1
ATOM 2954 C CA . ASP A 1 405 ? -54.500 -20.193 28.722 1.00 94.81 405 ASP A CA 1
ATOM 2955 C C . ASP A 1 405 ? -56.000 -19.847 28.572 1.00 94.81 405 ASP A C 1
ATOM 2957 O O . ASP A 1 405 ? -56.869 -20.736 28.463 1.00 94.81 405 ASP A O 1
ATOM 2961 N N . GLY A 1 406 ? -56.300 -18.548 28.450 1.00 94.56 406 GLY A N 1
ATOM 2962 C CA . GLY A 1 406 ? -57.629 -17.984 28.259 1.00 94.56 406 GLY A CA 1
ATOM 2963 C C . GLY A 1 406 ? -58.260 -17.388 29.520 1.00 94.56 406 GLY A C 1
ATOM 2964 O O . GLY A 1 406 ? -59.445 -16.996 29.465 1.00 94.56 406 GLY A O 1
ATOM 2965 N N . ALA A 1 407 ? -57.536 -17.331 30.636 1.00 95.69 407 ALA A N 1
ATOM 2966 C CA . ALA A 1 407 ? -57.884 -16.592 31.838 1.00 95.69 407 ALA A CA 1
ATOM 2967 C C . ALA A 1 407 ? -56.987 -15.352 31.987 1.00 95.69 407 ALA A C 1
ATOM 2969 O O . ALA A 1 407 ? -55.787 -15.439 32.124 1.00 95.69 407 ALA A O 1
ATOM 2970 N N . LEU A 1 408 ? -57.604 -14.163 32.024 1.00 96.81 408 LEU A N 1
ATOM 2971 C CA . LEU A 1 408 ? -56.847 -12.918 32.212 1.00 96.81 408 LEU A CA 1
ATOM 2972 C C . LEU A 1 408 ? -56.087 -12.932 33.548 1.00 96.81 408 LEU A C 1
ATOM 2974 O O . LEU A 1 408 ? -56.726 -13.275 34.549 1.00 96.81 408 LEU A O 1
ATOM 2978 N N . ASP A 1 409 ? -54.873 -12.380 33.632 1.00 95.69 409 ASP A N 1
ATOM 2979 C CA . ASP A 1 409 ? -54.012 -12.414 34.844 1.00 95.69 409 ASP A CA 1
ATOM 2980 C C . ASP A 1 409 ? -54.742 -11.890 36.083 1.00 95.69 409 ASP A C 1
ATOM 2982 O O . ASP A 1 409 ? -54.626 -12.385 37.203 1.00 95.69 409 ASP A O 1
ATOM 2986 N N . SER A 1 410 ? -55.595 -10.880 35.882 1.00 95.44 410 SER A N 1
ATOM 2987 C CA . SER A 1 410 ? -56.434 -10.298 36.940 1.00 95.44 410 SER A CA 1
ATOM 2988 C C . SER A 1 410 ? -57.423 -11.278 37.599 1.00 95.44 410 SER A C 1
ATOM 2990 O O . SER A 1 410 ? -58.024 -10.953 38.633 1.00 95.44 410 SER A O 1
ATOM 2992 N N . ALA A 1 411 ? -57.650 -12.430 36.977 1.00 95.25 411 ALA A N 1
ATO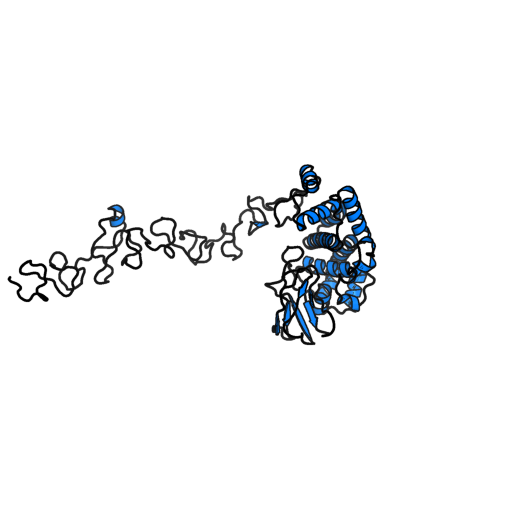M 2993 C CA . ALA A 1 411 ? -58.546 -13.499 37.386 1.00 95.25 411 ALA A CA 1
ATOM 2994 C C . ALA A 1 411 ? -57.846 -14.868 37.463 1.00 95.25 411 ALA A C 1
ATOM 2996 O O . ALA A 1 411 ? -58.540 -15.841 37.768 1.00 95.25 411 ALA A O 1
ATOM 2997 N N . ASP A 1 412 ? -56.534 -14.916 37.237 1.00 95.50 412 ASP A N 1
ATOM 2998 C CA . ASP A 1 412 ? -55.728 -16.129 37.225 1.00 95.50 412 ASP A CA 1
ATOM 2999 C C . ASP A 1 412 ? -54.965 -16.308 38.553 1.00 95.50 412 ASP A C 1
ATOM 3001 O O . ASP A 1 412 ? -54.416 -15.357 39.120 1.00 95.50 412 ASP A O 1
ATOM 3005 N N . ALA A 1 413 ? -54.986 -17.523 39.105 1.00 95.88 413 ALA A N 1
ATOM 3006 C CA . ALA A 1 413 ? -54.214 -17.874 40.296 1.00 95.88 413 ALA A CA 1
ATOM 3007 C C . ALA A 1 413 ? -52.731 -18.169 39.991 1.00 95.88 413 ALA A C 1
ATOM 3009 O O . ALA A 1 413 ? -51.887 -17.979 40.875 1.00 95.88 413 ALA A O 1
ATOM 3010 N N . PHE A 1 414 ? -52.418 -18.587 38.764 1.00 95.81 414 PHE A N 1
ATOM 3011 C CA . PHE A 1 414 ? -51.086 -18.883 38.247 1.00 95.81 414 PHE A CA 1
ATOM 3012 C C . PHE A 1 414 ? -50.880 -18.230 36.867 1.00 95.81 414 PHE A C 1
ATOM 3014 O O . PHE A 1 414 ? -50.694 -18.948 35.898 1.00 95.81 414 PHE A O 1
ATOM 3021 N N . PRO A 1 415 ? -50.789 -16.889 36.783 1.00 95.62 415 PRO A N 1
ATOM 3022 C CA . PRO A 1 415 ? -50.757 -16.160 35.505 1.00 95.62 415 PRO A CA 1
ATOM 3023 C C . PRO A 1 415 ? -49.651 -16.541 34.505 1.00 95.62 415 PRO A C 1
ATOM 3025 O O . PRO A 1 415 ? -49.673 -16.081 33.383 1.00 95.62 415 PRO A O 1
ATOM 3028 N N . LEU A 1 416 ? -48.650 -17.326 34.918 1.00 95.56 416 LEU A N 1
ATOM 3029 C CA . LEU A 1 416 ? -47.500 -17.714 34.091 1.00 95.56 416 LEU A CA 1
ATOM 3030 C C . LEU A 1 416 ? -47.452 -19.232 33.826 1.00 95.56 416 LEU A C 1
ATOM 3032 O O . LEU A 1 416 ? -46.436 -19.749 33.345 1.00 95.56 416 LEU A O 1
ATOM 3036 N N . ASP A 1 417 ? -48.470 -19.986 34.253 1.00 95.75 417 ASP A N 1
ATOM 3037 C CA . ASP A 1 417 ? -48.545 -21.436 34.076 1.00 95.75 417 ASP A CA 1
ATOM 3038 C C . ASP A 1 417 ? -49.757 -21.798 33.212 1.00 95.75 417 ASP A C 1
ATOM 3040 O O . ASP A 1 417 ? -50.841 -22.028 33.750 1.00 95.75 417 ASP A O 1
ATOM 3044 N N . PRO A 1 418 ? -49.560 -22.051 31.902 1.00 95.69 418 PRO A N 1
ATOM 3045 C CA . PRO A 1 418 ? -50.663 -22.274 30.965 1.00 95.69 418 PRO A CA 1
ATOM 3046 C C . PRO A 1 418 ? -51.437 -23.580 31.209 1.00 95.69 418 PRO A C 1
ATOM 3048 O O . PRO A 1 418 ? -52.242 -24.032 30.382 1.00 95.69 418 PRO A O 1
ATOM 3051 N N . THR A 1 419 ? -51.106 -24.297 32.281 1.00 95.56 419 THR A N 1
ATOM 3052 C CA . THR A 1 419 ? -51.764 -25.523 32.709 1.00 95.56 419 THR A CA 1
ATOM 3053 C C . THR A 1 419 ? -52.580 -25.367 33.986 1.00 95.56 419 THR A C 1
ATOM 3055 O O . THR A 1 419 ? -53.264 -26.330 34.341 1.00 95.56 419 THR A O 1
ATOM 3058 N N . GLU A 1 420 ? -52.577 -24.206 34.641 1.00 95.50 420 GLU A N 1
ATOM 3059 C CA . GLU A 1 420 ? -53.254 -23.958 35.915 1.00 95.50 420 GLU A CA 1
ATOM 3060 C C . GLU A 1 420 ? -53.832 -22.542 35.970 1.00 95.50 420 GLU A C 1
ATOM 3062 O O . GLU A 1 420 ? -53.091 -21.594 35.830 1.00 95.50 420 GLU A O 1
ATOM 3067 N N . ASN A 1 421 ? -55.121 -22.385 36.293 1.00 94.94 421 ASN A N 1
ATOM 3068 C CA . ASN A 1 421 ? -55.715 -21.049 36.483 1.00 94.94 421 ASN A CA 1
ATOM 3069 C C . ASN A 1 421 ? -56.598 -20.896 37.729 1.00 94.94 421 ASN A C 1
ATOM 3071 O O . ASN A 1 421 ? -57.155 -19.830 38.008 1.00 94.94 421 ASN A O 1
ATOM 3075 N N . LEU A 1 422 ? -56.743 -21.963 38.519 1.00 94.50 422 LEU A N 1
ATOM 3076 C CA . LEU A 1 422 ? -57.558 -21.989 39.732 1.00 94.50 422 LEU A CA 1
ATOM 3077 C C . LEU A 1 422 ? -56.763 -22.582 40.897 1.00 94.50 422 LEU A C 1
ATOM 3079 O O . LEU A 1 422 ? -56.067 -23.573 40.720 1.00 94.50 422 LEU A O 1
ATOM 3083 N N . ASP A 1 423 ? -56.917 -21.980 42.077 1.00 94.19 423 ASP A N 1
ATOM 3084 C CA . ASP A 1 423 ? -56.444 -22.480 43.376 1.00 94.19 423 ASP A CA 1
ATOM 3085 C C . ASP A 1 423 ? -57.627 -22.397 44.354 1.00 94.19 423 ASP A C 1
ATOM 3087 O O . ASP A 1 423 ? -57.894 -21.353 44.972 1.00 94.19 423 ASP A O 1
ATOM 3091 N N . THR A 1 424 ? -58.448 -23.450 44.385 1.00 94.94 424 THR A N 1
ATOM 3092 C CA . THR A 1 424 ? -59.744 -23.418 45.078 1.00 94.94 424 THR A CA 1
ATOM 3093 C C . THR A 1 424 ? -59.598 -23.296 46.602 1.00 94.94 424 THR A C 1
ATOM 3095 O O . THR A 1 424 ? -60.448 -22.650 47.241 1.00 94.94 424 THR A O 1
ATOM 3098 N N . ASP A 1 425 ? -58.544 -23.855 47.201 1.00 93.38 425 ASP A N 1
ATOM 3099 C CA . ASP A 1 425 ? -58.326 -23.846 48.652 1.00 93.38 425 ASP A CA 1
ATOM 3100 C C . ASP A 1 425 ? -57.242 -22.855 49.136 1.00 93.38 425 ASP A C 1
ATOM 3102 O O . ASP A 1 425 ? -57.197 -22.528 50.335 1.00 93.38 425 ASP A O 1
ATOM 3106 N N . GLY A 1 426 ? -56.478 -22.269 48.211 1.00 93.06 426 GLY A N 1
ATOM 3107 C CA . GLY A 1 426 ? -55.490 -21.223 48.455 1.00 93.06 426 GLY A CA 1
ATOM 3108 C C . GLY A 1 426 ? -54.152 -21.749 48.975 1.00 93.06 426 GLY A C 1
ATOM 3109 O O . GLY A 1 426 ? -53.481 -21.022 49.729 1.00 93.06 426 GLY A O 1
ATOM 3110 N N . ASP A 1 427 ? -53.806 -23.008 48.698 1.00 93.19 427 ASP A N 1
ATOM 3111 C CA . ASP A 1 427 ? -52.585 -23.645 49.193 1.00 93.19 427 ASP A CA 1
ATOM 3112 C C . ASP A 1 427 ? -51.345 -23.410 48.303 1.00 93.19 427 ASP A C 1
ATOM 3114 O O . ASP A 1 427 ? -50.209 -23.627 48.760 1.00 93.19 427 ASP A O 1
ATOM 3118 N N . GLY A 1 428 ? -51.549 -22.852 47.104 1.00 91.88 428 GLY A N 1
ATOM 3119 C CA . GLY A 1 428 ? -50.515 -22.537 46.123 1.00 91.88 428 GLY A CA 1
ATOM 3120 C C . GLY A 1 428 ? -50.190 -23.665 45.137 1.00 91.88 428 GLY A C 1
ATOM 3121 O O . GLY A 1 428 ? -49.155 -23.575 44.469 1.00 91.88 428 GLY A O 1
ATOM 3122 N N . ILE A 1 429 ? -51.009 -24.717 45.053 1.00 92.94 429 ILE A N 1
ATOM 3123 C CA . ILE A 1 429 ? -50.976 -25.753 44.011 1.00 92.94 429 ILE A CA 1
ATOM 3124 C C . ILE A 1 429 ? -52.246 -25.613 43.161 1.00 92.94 429 ILE A C 1
ATOM 3126 O O . ILE A 1 429 ? -53.340 -25.536 43.699 1.00 92.94 429 ILE A O 1
ATOM 3130 N N . GLY A 1 430 ? -52.111 -25.562 41.834 1.00 95.00 430 GLY A N 1
ATOM 3131 C CA . GLY A 1 430 ? -53.271 -25.386 40.958 1.00 95.00 430 GLY A CA 1
ATOM 3132 C C . GLY A 1 430 ? -54.179 -26.612 40.897 1.00 95.00 430 GLY A C 1
ATOM 3133 O O . GLY A 1 430 ? -53.702 -27.744 40.999 1.00 95.00 430 GLY A O 1
ATOM 3134 N N . ASP A 1 431 ? -55.482 -26.387 40.710 1.00 94.25 431 ASP A N 1
ATOM 3135 C CA . ASP A 1 431 ? -56.539 -27.408 40.717 1.00 94.25 431 ASP A CA 1
ATOM 3136 C C . ASP A 1 431 ? -56.286 -28.574 39.721 1.00 94.25 431 ASP A C 1
ATOM 3138 O O . ASP A 1 431 ? -56.795 -29.681 39.921 1.00 94.25 431 ASP A O 1
ATOM 3142 N N . ASN A 1 432 ? -55.530 -28.392 38.624 1.00 93.25 432 ASN A N 1
ATOM 3143 C CA . ASN A 1 432 ? -55.225 -29.497 37.699 1.00 93.25 432 ASN A CA 1
ATOM 3144 C C . ASN A 1 432 ? -54.096 -30.416 38.220 1.00 93.25 432 ASN A C 1
ATOM 3146 O O . ASN A 1 432 ? -54.065 -31.609 37.866 1.00 93.25 432 ASN A O 1
ATOM 3150 N N . ALA A 1 433 ? -53.189 -29.896 39.048 1.00 93.88 433 ALA A N 1
ATOM 3151 C CA . ALA A 1 433 ? -52.073 -30.601 39.675 1.00 93.88 433 ALA A CA 1
ATOM 3152 C C . ALA A 1 433 ? -52.375 -31.046 41.113 1.00 93.88 433 ALA A C 1
ATOM 3154 O O . ALA A 1 433 ? -51.763 -32.018 41.587 1.00 93.88 433 ALA A O 1
ATOM 3155 N N . ASP A 1 434 ? -53.299 -30.369 41.790 1.00 92.25 434 ASP A N 1
ATOM 3156 C CA . ASP A 1 434 ? -53.749 -30.706 43.129 1.00 92.25 434 ASP A CA 1
ATOM 3157 C C . ASP A 1 434 ? -54.578 -32.004 43.124 1.00 92.25 434 ASP A C 1
ATOM 3159 O O . ASP A 1 434 ? -55.217 -32.423 42.156 1.00 92.25 434 ASP A O 1
ATOM 3163 N N . THR A 1 435 ? -54.462 -32.746 44.217 1.00 93.56 435 THR A N 1
ATOM 3164 C CA . THR A 1 435 ? -55.221 -33.966 44.463 1.00 93.56 435 THR A CA 1
ATOM 3165 C C . THR A 1 435 ? -56.370 -33.769 45.450 1.00 93.56 435 THR A C 1
ATOM 3167 O O . THR A 1 435 ? -57.120 -34.739 45.637 1.00 93.56 435 THR A O 1
ATOM 3170 N N . ASP A 1 436 ? -56.485 -32.597 46.090 1.00 90.75 436 ASP A N 1
ATOM 3171 C CA . ASP A 1 436 ? -57.507 -32.285 47.098 1.00 90.75 436 ASP A CA 1
ATOM 3172 C C . ASP A 1 436 ? -57.892 -30.786 47.149 1.00 90.75 436 ASP A C 1
ATOM 3174 O O . ASP A 1 436 ? -57.681 -30.129 48.164 1.00 90.75 436 ASP A O 1
ATOM 3178 N N . ASP A 1 437 ? -58.549 -30.286 46.093 1.00 89.69 437 ASP A N 1
ATOM 3179 C CA . ASP A 1 437 ? -58.897 -28.866 45.858 1.00 89.69 437 ASP A CA 1
ATOM 3180 C C . ASP A 1 437 ? -59.758 -28.175 46.961 1.00 89.69 437 ASP A C 1
ATOM 3182 O O . ASP A 1 437 ? -60.206 -27.038 46.793 1.00 89.69 437 ASP A O 1
ATOM 3186 N N . ASP A 1 438 ? -60.103 -28.855 48.066 1.00 89.75 438 ASP A N 1
ATOM 3187 C CA . ASP A 1 438 ? -60.831 -28.291 49.216 1.00 89.75 438 ASP A CA 1
ATOM 3188 C C . ASP A 1 438 ? -60.210 -28.540 50.612 1.00 89.75 438 ASP A C 1
ATOM 3190 O O . ASP A 1 438 ? -60.880 -28.251 51.622 1.00 89.75 438 ASP A O 1
ATOM 3194 N N . ASN A 1 439 ? -58.925 -28.939 50.666 1.00 73.12 439 ASN A N 1
ATOM 3195 C CA . ASN A 1 439 ? -58.050 -29.114 51.850 1.00 73.12 439 ASN A CA 1
ATOM 3196 C C . ASN A 1 439 ? -58.209 -30.403 52.678 1.00 73.12 439 ASN A C 1
ATOM 3198 O O . ASN A 1 439 ? -58.889 -30.403 53.748 1.00 73.12 439 ASN A O 1
#

Secondary structure (DSSP, 8-state):
-EE-TTEES--EEEE-TTS-EEEEBPPP-TTSB--BSSPPPTT-EEEEBTTB--EETTEEP----EEE---SSS--EE-HHHHHHHTT--HHHHHHHHHHTT--S--TTGGGS-TTTTTTT--GGG--GGGGHHHHHHHHHHHHHHHTT-TT--HHHHHHTHHHHHHHHHHHHHHTSHHHHHHHHHHHHTT--TT-PPPHHHHHHHHHHHHHHHHH-TT-HHHHHHHHHSTHHHHHHHHHHHTT-TT-HHHHHHHHTTSS---PPSS--PPPTTS---SSSS-SSS-GGG-SSTT-TT----SS-SSS-TTT-SSTT-SSS-TTT-SSTT-TT----SSSSSS-TTT-SSTT-SSS-TTT-SSTT-TT----SSSSSS-SS--SSS-HHHHHH------SSTT-SSS-GGG-SSTT-TT----SSSSSS-TTT-S-TT-

Sequence (439 aa):
MAVDHYVVGAVIQEVDASGNVLQESTPTDENGVFTFENPVTLGSTLRSKADARGTHNNLPYPGVLKRNVDTTAGRLVVSPLTTALANGMQPAALLAALEDAGITGLTEADLTRDPVAAFEGKDEASITDDDLKLERATQAVNAFFRALGNYDAGPEAFGQNAALLQKTAAAANQLFSKARLDALKAANGEKAVEGVPLTVDQLISSSIRIMDEIADDPDDDARTATLLTEQVQADLALHYYAQGNLENEAVAAAVATGALPPVVAAGTFVVDDDGSVDPDRDADGVADPDDAFPTDPAEWVDTDDDGIGNNADTDDDNDTFADADDAFPTDPLEWMDTDGDGTGNNADTDDDNDGVADADDAFPTDPAAAVDTDGDGMPDEFLASATDDQKAASALTEDPDDDNDGALDSADAFPLDPTENLDTDGDGIGDNADTDDDN

Foldseek 3Di:
DFEQQQFFFWKKFWAAPVRHTPFIWGTQHNRRDIDTPDQHDQQIKIWTDCVGRGDGLNHRQNDIWMAGRNDSDDDWYTALLRLQVVLPQDLVNLQVLLVLLVLDDDDSVLSGDRLCPLVVPDFLVRDAQVSLSSVLSRLLSSLLCLLVVHSSDYPVSSVVVSVLSSLLSVLSSLLSGNVNSVLLQVVCVVQPPPPDHDTPVLSSSLSSVLSNLCSNPVPPPVSSVCSSPVPSQASVLVSCLSVPPPVPPSSVVCCVVVVYPDDDHDDDWDADPVRDGDLQQCPLPAGPRQAPDSNDSQAGDQLCPPSDGPSRAQQSNPLPDGPVQAPCSRDSQAGDQLCPPSDGPSRAQQSNPLPDGPVQALCSRQSQAGDQLCSPSAGCGGDPSDDPVSVVVDPHDHDQQRNPLPDGPVQAPCSNDSQAGDQQCPPSDGPRRDPCSND

Radius of gyration: 36.1 Å; chains: 1; bounding box: 99×62×82 Å

pLDDT: mean 83.15, std 17.53, range [31.38, 98.25]

=== Feature glossary ===
The record interleaves many kinds of information about one protein. Here is each kind framed as the question it answers.

Q: What are the backbone torsion angles?
A: φ (phi) and ψ (psi) are the two rotatable backbone dihedrals per residue: φ is the C(i-1)–N–Cα–C torsion, ψ is the N–Cα–C–N(i+1) torsion, both in degrees on (−180°, 180°]. α-helical residues cluster near (−60°, −45°); β-strand residues near (−120°, +130°). A Ramachandran plot is simply a scatter of (φ, ψ) for every residue.

Q: What is the amino-acid chain?
A: This is the polypeptide sequence — one letter per residue, N-terminus first. Length ranges from a few dozen residues for small domains to over a thousand for large multi-domain proteins.

Q: How mobile is each atom in the crystal?
A: For experimental (PDB) structures, the B-factor (temperature factor) quantifies the positional spread of each atom in the crystal — a combination of thermal vibration and static disorder — in units of Å². High B-factors mark flexible loops or poorly resolved regions; low B-factors mark the rigid, well-ordered core.

Q: Are the domains correctly placed relative to each other?
A: Predicted Aligned Error (PAE) is an AlphaFold confidence matrix: entry (i, j) is the expected error in the position of residue j, in ångströms, when the prediction is superimposed on the true structure at residue i. Low PAE within a block of residues means that block is internally rigid and well-predicted; high PAE between two blocks means their relative placement is uncertain even if each block individually is confident.

Q: How confident is the AlphaFold model at each residue?
A: pLDDT is the predicted lDDT-Cα score: AlphaFold's confidence that the local environment of each residue (all inter-atomic distances within 15 Å) is correctly placed. It is a per-residue number between 0 and 100, with higher meaning more reliable.

Q: What family and function is it annotated with?
A: Functional annotations link the protein to curated databases. InterPro entries identify conserved domains and families by matching the sequence against member-database signatures (Pfam, PROSITE, CDD, …). Gene Ontology (GO) terms describe molecular function, biological process, and cellular component in a controlled vocabulary. CATH places the structure in a hierarchical fold classification (Class/Architecture/Topology/Homologous-superfamily). The organism is the source species.

Q: How big and how compact is the whole molecule?
A: Three whole-structure scalars: the radius of gyration (RMS distance of Cα from centroid, in Å), the count of Cα–Cα contacts (pairs closer than 8 Å and separated by more than four residues in sequence — i.e. tertiary, not local, contacts), and the bounding-box dimensions. Together they distinguish compact globular folds from extended fibres or disordered chains.

Q: What known structures does this most resemble?
A: The Foldseek neighbor list gives the closest experimentally determined structures in the PDB, ranked by structural alignment. TM-score near 1 means near-identical fold; near 0.3 means only rough topology match. This is how one finds what a novel AlphaFold prediction most resembles in the solved-structure universe.

Q: Which residues are buried vs exposed?
A: SASA measures how much of the protein is reachable by solvent. It is computed by rolling a water-sized probe over the atomic surface and summing the exposed area (Å²). Per-residue SASA distinguishes core (buried, low SASA) from surface (exposed, high SASA) residues; total SASA is a whole-molecule size measure.

Q: Which residues are in helices, strands, or loops?
A: Eight-state secondary structure (DSSP): H is the canonical α-helix, G the tighter 3₁₀-helix, I the wider π-helix; E/B are β-structure, T and S are turns and bends, and '-' is everything else. DSSP derives these from the pattern of main-chain N–H···O=C hydrogen bonds, not from the sequence.

Q: Where is each backbone atom in 3D?
A: Structure coordinates are given as an mmCIF _atom_site loop: one row per atom with element, residue name, chain id, sequence number, and x/y/z position in Å. Only the four main-chain atoms per residue are included here; side chains are omitted to keep the record compact.

Q: What if only a Cα trace is available?
A: Three-state secondary structure (P-SEA) collapses the eight DSSP classes into helix (a), strand (b), and coil (c). P-SEA assigns these from Cα geometry alone — distances and angles — without requiring backbone oxygens, so it works on any Cα trace.

Q: What do the rendered images show?
A: The six renders are orthographic views along the three Cartesian axes in both directions. Representation (cartoon, sticks, or surface) and color scheme (sequence-rainbow or by-chain) vary across proteins so the training set covers all the common visualization conventions.

Q: What does the local fold look like, residue by residue?
A: Foldseek's 3Di representation compresses backbone geometry into a per-residue letter drawn from a learned twenty-state alphabet. It captures the tertiary interaction pattern around each residue — which residues are packed against it in space, regardless of where they are in sequence.

Q: What do the diagnostic plots show?
A: The contact map is a binary N×N matrix image: pixel (i, j) is dark where Cα_i and Cα_j are within 8 Å and |i−j|>4. Because the |i−j|>4 filter removes local helical contacts, off-diagonal stripes parallel to the main diagonal indicate parallel β-sheets; stripes perpendicular to it indicate antiparallel β-sheets. The Ramachandran plot scatters every residue's (φ, ψ) pair against the sterically allowed regions. The PAE heatmap renders the predicted-aligned-error matrix.